Protein AF-A0A5P1R8A6-F1 (afdb_monomer)

Structure (mmCIF, N/CA/C/O backbone):
data_AF-A0A5P1R8A6-F1
#
_entry.id   AF-A0A5P1R8A6-F1
#
loop_
_atom_site.group_PDB
_atom_site.id
_atom_site.type_symbol
_atom_site.label_atom_id
_atom_site.label_alt_id
_atom_site.label_comp_id
_atom_site.label_asym_id
_atom_site.label_entity_id
_atom_site.label_seq_id
_atom_site.pdbx_PDB_ins_code
_atom_site.Cartn_x
_atom_site.Cartn_y
_atom_site.Cartn_z
_atom_site.occupancy
_atom_site.B_iso_or_equiv
_atom_site.auth_seq_id
_atom_site.auth_comp_id
_atom_site.auth_asym_id
_atom_site.auth_atom_id
_atom_site.pdbx_PDB_model_num
ATOM 1 N N . MET A 1 1 ? 18.701 20.683 -2.111 1.00 26.81 1 MET A N 1
ATOM 2 C CA . MET A 1 1 ? 17.535 21.238 -1.385 1.00 26.81 1 MET A CA 1
ATOM 3 C C . MET A 1 1 ? 17.031 20.148 -0.452 1.00 26.81 1 MET A C 1
ATOM 5 O O . MET A 1 1 ? 17.001 19.005 -0.899 1.00 26.81 1 MET A O 1
ATOM 9 N N . PRO A 1 2 ? 16.818 20.434 0.841 1.00 26.95 2 PRO A N 1
ATOM 10 C CA . PRO A 1 2 ? 16.794 19.401 1.871 1.00 26.95 2 PRO A CA 1
ATOM 11 C C . PRO A 1 2 ? 15.483 18.609 1.835 1.00 26.95 2 PRO A C 1
ATOM 13 O O . PRO A 1 2 ? 14.405 19.187 1.728 1.00 26.95 2 PRO A O 1
ATOM 16 N N . ARG A 1 3 ? 15.612 17.278 1.893 1.00 23.00 3 ARG A N 1
ATOM 17 C CA . ARG A 1 3 ? 14.517 16.312 2.019 1.00 23.00 3 ARG A CA 1
ATOM 18 C C . ARG A 1 3 ? 14.036 16.314 3.469 1.00 23.00 3 ARG A C 1
ATOM 20 O O . ARG A 1 3 ? 14.831 16.077 4.374 1.00 23.00 3 ARG A O 1
ATOM 27 N N . LEU A 1 4 ? 12.758 16.618 3.649 1.00 23.70 4 LEU A N 1
ATOM 28 C CA . LEU A 1 4 ? 12.043 16.576 4.916 1.00 23.70 4 LEU A CA 1
ATOM 29 C C . LEU A 1 4 ? 11.469 15.156 5.090 1.00 23.70 4 LEU A C 1
ATOM 31 O O . LEU A 1 4 ? 10.735 14.690 4.227 1.00 23.70 4 LEU A O 1
ATOM 35 N N . SER A 1 5 ? 11.886 14.496 6.170 1.00 24.33 5 SER A N 1
ATOM 36 C CA . SER A 1 5 ? 11.163 13.494 6.970 1.00 24.33 5 SER A CA 1
ATOM 37 C C . SER A 1 5 ? 10.390 12.371 6.253 1.00 24.33 5 SER A C 1
ATOM 39 O O . SER A 1 5 ? 9.208 12.503 5.963 1.00 24.33 5 SER A O 1
ATOM 41 N N . TYR A 1 6 ? 11.045 11.216 6.087 1.00 23.81 6 TYR A N 1
ATOM 42 C CA . TYR A 1 6 ? 10.375 9.911 6.014 1.00 23.81 6 TYR A CA 1
ATOM 43 C C . TYR A 1 6 ? 10.092 9.446 7.448 1.00 23.81 6 TYR A C 1
ATOM 45 O O . TYR A 1 6 ? 11.032 9.172 8.194 1.00 23.81 6 TYR A O 1
ATOM 53 N N . ILE A 1 7 ? 8.818 9.383 7.830 1.00 23.58 7 ILE A N 1
ATOM 54 C CA . ILE A 1 7 ? 8.342 8.749 9.061 1.00 23.58 7 ILE A CA 1
ATOM 55 C C . ILE A 1 7 ? 7.496 7.545 8.627 1.00 23.58 7 ILE A C 1
ATOM 57 O O . ILE A 1 7 ? 6.475 7.709 7.972 1.00 23.58 7 ILE A O 1
ATOM 61 N N . ILE A 1 8 ? 8.023 6.363 8.962 1.00 26.31 8 ILE A N 1
ATOM 62 C CA . ILE A 1 8 ? 7.347 5.075 9.179 1.00 26.31 8 ILE A CA 1
ATOM 63 C C . ILE A 1 8 ? 6.588 4.506 7.966 1.00 26.31 8 ILE A C 1
ATOM 65 O O . ILE A 1 8 ? 5.370 4.540 7.867 1.00 26.31 8 ILE A O 1
ATOM 69 N N . ALA A 1 9 ? 7.358 3.890 7.069 1.00 24.97 9 ALA A N 1
ATOM 70 C CA . ALA A 1 9 ? 6.908 2.773 6.244 1.00 24.97 9 ALA A CA 1
ATOM 71 C C . ALA A 1 9 ? 7.635 1.518 6.748 1.00 24.97 9 ALA A C 1
ATOM 73 O O . ALA A 1 9 ? 8.681 1.145 6.219 1.00 24.97 9 ALA A O 1
ATOM 74 N N . THR A 1 10 ? 7.115 0.917 7.818 1.00 25.89 10 THR A N 1
ATOM 75 C CA . THR A 1 10 ? 7.561 -0.397 8.296 1.00 25.89 10 THR A CA 1
ATOM 76 C C . THR A 1 10 ? 6.371 -1.148 8.892 1.00 25.89 10 THR A C 1
ATOM 78 O O . THR A 1 10 ? 6.280 -1.308 10.102 1.00 25.89 10 THR A O 1
ATOM 81 N N . LEU A 1 11 ? 5.457 -1.619 8.041 1.00 25.33 11 LEU A N 1
ATOM 82 C CA . LEU A 1 11 ? 4.606 -2.759 8.382 1.00 25.33 11 LEU A CA 1
ATOM 83 C C . LEU A 1 11 ? 5.103 -3.981 7.608 1.00 25.33 11 LEU A C 1
ATOM 85 O O . LEU A 1 11 ? 5.489 -3.908 6.442 1.00 25.33 11 LEU A O 1
ATOM 89 N N . MET A 1 12 ? 5.219 -5.073 8.347 1.00 25.33 12 MET A N 1
ATOM 90 C CA . MET A 1 12 ? 6.115 -6.192 8.106 1.00 25.33 12 MET A CA 1
ATOM 91 C C . MET A 1 12 ? 5.756 -7.014 6.860 1.00 25.33 12 MET A C 1
ATOM 93 O O . MET A 1 12 ? 4.862 -7.851 6.884 1.00 25.33 12 MET A O 1
ATOM 97 N N . LEU A 1 13 ? 6.562 -6.875 5.805 1.00 24.30 13 LEU A N 1
ATOM 98 C CA . LEU A 1 13 ? 6.888 -7.983 4.907 1.00 24.30 13 LEU A CA 1
ATOM 99 C C . LEU A 1 13 ? 8.039 -8.776 5.541 1.00 24.30 13 LEU A C 1
ATOM 101 O O . LEU A 1 13 ? 9.189 -8.338 5.512 1.00 24.30 13 LEU A O 1
ATOM 105 N N . GLY A 1 14 ? 7.751 -9.949 6.109 1.00 21.70 14 GLY A N 1
ATOM 106 C CA . GLY A 1 14 ? 8.803 -10.881 6.511 1.00 21.70 14 GLY A CA 1
ATOM 107 C C . GLY A 1 14 ? 8.368 -11.974 7.481 1.00 21.70 14 GLY A C 1
ATOM 108 O O . GLY A 1 14 ? 8.210 -11.713 8.665 1.00 21.70 14 GLY A O 1
ATOM 109 N N . THR A 1 15 ? 8.360 -13.214 6.975 1.00 23.89 15 THR A N 1
ATOM 110 C CA . THR A 1 15 ? 8.171 -14.514 7.661 1.00 23.89 15 THR A CA 1
ATOM 111 C C . THR A 1 15 ? 6.687 -14.895 7.860 1.00 23.89 15 THR A C 1
ATOM 113 O O . THR A 1 15 ? 5.948 -14.167 8.491 1.00 23.89 15 THR A O 1
ATOM 116 N N . MET A 1 16 ? 6.128 -15.990 7.326 1.00 22.17 16 MET A N 1
ATOM 117 C CA . MET A 1 16 ? 6.702 -17.277 6.925 1.00 22.17 16 MET A CA 1
ATOM 118 C C . MET A 1 16 ? 5.884 -17.946 5.806 1.00 22.17 16 MET A C 1
ATOM 120 O O . MET A 1 16 ? 4.683 -18.156 5.936 1.00 22.17 16 MET A O 1
ATOM 124 N N . LEU A 1 17 ? 6.571 -18.406 4.759 1.00 21.64 17 LEU A N 1
ATOM 125 C CA . LEU A 1 17 ? 6.113 -19.512 3.919 1.00 21.64 17 LEU A CA 1
ATOM 126 C C . LEU A 1 17 ? 7.257 -20.532 3.827 1.00 21.64 17 LEU A C 1
ATOM 128 O O . LEU A 1 17 ? 8.396 -20.178 3.528 1.00 21.64 17 LEU A O 1
ATOM 132 N N . THR A 1 18 ? 6.899 -21.796 4.069 1.00 23.38 18 THR A N 1
ATOM 133 C CA . THR A 1 18 ? 7.661 -23.064 4.002 1.00 23.38 18 THR A CA 1
ATOM 134 C C . THR A 1 18 ? 8.283 -23.610 5.299 1.00 23.38 18 THR A C 1
ATOM 136 O O . THR A 1 18 ? 9.406 -23.313 5.689 1.00 23.38 18 THR A O 1
ATOM 139 N N . GLY A 1 19 ? 7.529 -24.531 5.909 1.00 21.47 19 GLY A N 1
ATOM 140 C CA . GLY A 1 19 ? 7.950 -25.446 6.968 1.00 21.47 19 GLY A CA 1
ATOM 141 C C . GLY A 1 19 ? 6.795 -26.378 7.346 1.00 21.47 19 GLY A C 1
ATOM 142 O O . GLY A 1 19 ? 6.034 -26.085 8.254 1.00 21.47 19 GLY A O 1
ATOM 143 N N . CYS A 1 20 ? 6.621 -27.462 6.588 1.00 21.11 20 CYS A N 1
ATOM 144 C CA . CYS A 1 20 ? 5.653 -28.542 6.817 1.00 21.11 20 CYS A CA 1
ATOM 145 C C . CYS A 1 20 ? 5.541 -28.999 8.288 1.00 21.11 20 CYS A C 1
ATOM 147 O O . CYS A 1 20 ? 6.559 -29.332 8.890 1.00 21.11 20 CYS A O 1
ATOM 149 N N . GLY A 1 21 ? 4.306 -29.214 8.767 1.00 21.14 21 GLY A N 1
ATOM 150 C CA . GLY A 1 21 ? 4.010 -30.287 9.727 1.00 21.14 21 GLY A CA 1
ATOM 151 C C . GLY A 1 21 ? 3.088 -29.954 10.906 1.00 21.14 21 GLY A C 1
ATOM 152 O O . GLY A 1 21 ? 3.578 -29.665 11.986 1.00 21.14 21 GLY A O 1
ATOM 153 N N . GLY A 1 22 ? 1.780 -30.187 10.738 1.00 21.67 22 GLY A N 1
ATOM 154 C CA . GLY A 1 22 ? 0.982 -30.883 11.760 1.00 21.67 22 GLY A CA 1
ATOM 155 C C . GLY A 1 22 ? 0.010 -30.078 12.634 1.00 21.67 22 GLY A C 1
ATOM 156 O O . GLY A 1 22 ? 0.365 -29.680 13.731 1.00 21.67 22 GLY A O 1
ATOM 157 N N . GLY A 1 23 ? -1.264 -30.066 12.218 1.00 21.92 23 GLY A N 1
ATOM 158 C CA . GLY A 1 23 ? -2.391 -30.446 13.083 1.00 21.92 23 GLY A CA 1
ATOM 159 C C . GLY A 1 23 ? -3.154 -29.342 13.824 1.00 21.92 23 GLY A C 1
ATOM 160 O O . GLY A 1 23 ? -2.622 -28.732 14.739 1.00 21.92 23 GLY A O 1
ATOM 161 N N . GLY A 1 24 ? -4.458 -29.226 13.528 1.00 22.17 24 GLY A N 1
ATOM 162 C CA . GLY A 1 24 ? -5.447 -28.754 14.510 1.00 22.17 24 GLY A CA 1
ATOM 163 C C . GLY A 1 24 ? -6.450 -27.701 14.037 1.00 22.17 24 GLY A C 1
ATOM 164 O O . GLY A 1 24 ? -6.360 -26.562 14.455 1.00 22.17 24 GLY A O 1
ATOM 165 N N . ALA A 1 25 ? -7.391 -28.116 13.184 1.00 24.81 25 ALA A N 1
ATOM 166 C CA . ALA A 1 25 ? -8.805 -27.712 13.128 1.00 24.81 25 ALA A CA 1
ATOM 167 C C . ALA A 1 25 ? -9.233 -26.322 13.662 1.00 24.81 25 ALA A C 1
ATOM 169 O O . ALA A 1 25 ? -9.403 -26.145 14.863 1.00 24.81 25 ALA A O 1
ATOM 170 N N . ASN A 1 26 ? -9.550 -25.397 12.749 1.00 24.84 26 ASN A N 1
ATOM 171 C CA . ASN A 1 26 ? -10.910 -24.899 12.457 1.00 24.84 26 ASN A CA 1
ATOM 172 C C . ASN A 1 26 ? -10.810 -23.526 11.784 1.00 24.84 26 ASN A C 1
ATOM 174 O O . ASN A 1 26 ? -10.824 -22.487 12.431 1.00 24.84 26 ASN A O 1
ATOM 178 N N . ASP A 1 27 ? -10.718 -23.562 10.459 1.00 21.58 27 ASP A N 1
ATOM 179 C CA . ASP A 1 27 ? -10.881 -22.413 9.579 1.00 21.58 27 ASP A CA 1
ATOM 180 C C . ASP A 1 27 ? -12.067 -22.729 8.662 1.00 21.58 27 ASP A C 1
ATOM 182 O O . ASP A 1 27 ? -12.105 -23.795 8.039 1.00 21.58 27 ASP A O 1
ATOM 186 N N . THR A 1 28 ? -13.086 -21.873 8.653 1.00 25.67 28 THR A N 1
ATOM 187 C CA . THR A 1 28 ? -14.014 -21.718 7.521 1.00 25.67 28 THR A CA 1
ATOM 188 C C . THR A 1 28 ? -14.823 -20.438 7.702 1.00 25.67 28 THR A C 1
ATOM 190 O O . THR A 1 28 ? -15.965 -20.425 8.161 1.00 25.67 28 THR A O 1
ATOM 193 N N . LEU A 1 29 ? -14.205 -19.335 7.290 1.00 22.59 29 LEU A N 1
ATOM 194 C CA . LEU A 1 29 ? -14.902 -18.139 6.843 1.00 22.59 29 LEU A CA 1
ATOM 195 C C . LEU A 1 29 ? -15.407 -18.378 5.399 1.00 22.59 29 LEU A C 1
ATOM 197 O O . LEU A 1 29 ? -14.652 -18.832 4.544 1.00 22.59 29 LEU A O 1
ATOM 201 N N . LEU A 1 30 ? -16.663 -17.994 5.133 1.00 23.42 30 LEU A N 1
ATOM 202 C CA . LEU A 1 30 ? -17.325 -17.810 3.822 1.00 23.42 30 LEU A CA 1
ATOM 203 C C . LEU A 1 30 ? -17.916 -19.042 3.096 1.00 23.42 30 LEU A C 1
ATOM 205 O O . LEU A 1 30 ? -17.239 -19.785 2.395 1.00 23.42 30 LEU A O 1
ATOM 209 N N . THR A 1 31 ? -19.252 -19.126 3.079 1.00 24.44 31 THR A N 1
ATOM 210 C CA . THR A 1 31 ? -20.029 -19.316 1.831 1.00 24.44 31 THR A CA 1
ATOM 211 C C . THR A 1 31 ? -21.486 -18.840 1.999 1.00 24.44 31 THR A C 1
ATOM 213 O O . THR A 1 31 ? -22.115 -19.157 3.007 1.00 24.44 31 THR A O 1
ATOM 216 N N . PRO A 1 32 ? -22.059 -18.094 1.030 1.00 27.12 32 PRO A N 1
ATOM 217 C CA . PRO A 1 32 ? -23.459 -17.679 1.043 1.00 27.12 32 PRO A CA 1
ATOM 218 C C . PRO A 1 32 ? -24.360 -18.620 0.217 1.00 27.12 32 PRO A C 1
ATOM 220 O O . PRO A 1 32 ? -24.078 -18.893 -0.945 1.00 27.12 32 PRO A O 1
ATOM 223 N N . GLY A 1 33 ? -25.503 -19.009 0.797 1.00 23.59 33 GLY A N 1
ATOM 224 C CA . GLY A 1 33 ? -26.751 -19.356 0.097 1.00 23.59 33 GLY A CA 1
ATOM 225 C C . GLY A 1 33 ? -26.877 -20.741 -0.563 1.00 23.59 33 GLY A C 1
ATOM 226 O O . GLY A 1 33 ? -26.095 -21.124 -1.425 1.00 23.59 33 GLY A O 1
ATOM 227 N N . GLY A 1 34 ? -27.978 -21.443 -0.262 1.00 22.78 34 GLY A N 1
ATOM 228 C CA . GLY A 1 34 ? -28.468 -22.555 -1.087 1.00 22.78 34 GLY A CA 1
ATOM 229 C C . GLY A 1 34 ? -29.408 -23.501 -0.345 1.00 22.78 34 GLY A C 1
ATOM 230 O O . GLY A 1 34 ? -28.979 -24.222 0.542 1.00 22.78 34 GLY A O 1
ATOM 231 N N . GLY A 1 35 ? -30.694 -23.482 -0.701 1.00 24.16 35 GLY A N 1
ATOM 232 C CA . GLY A 1 35 ? -31.768 -24.180 0.005 1.00 24.16 35 GLY A CA 1
ATOM 233 C C . GLY A 1 35 ? -31.759 -25.710 -0.086 1.00 24.16 35 GLY A C 1
ATOM 234 O O . GLY A 1 35 ? -31.224 -26.311 -1.014 1.00 24.16 35 GLY A O 1
ATOM 235 N N . GLY A 1 36 ? -32.463 -26.323 0.864 1.00 24.41 36 GLY A N 1
ATOM 236 C CA . GLY A 1 36 ? -32.777 -27.745 0.891 1.00 24.41 36 GLY A CA 1
ATOM 237 C C . GLY A 1 36 ? -33.975 -27.997 1.799 1.00 24.41 36 GLY A C 1
ATOM 238 O O . GLY A 1 36 ? -33.845 -28.024 3.016 1.00 24.41 36 GLY A O 1
ATOM 239 N N . ILE A 1 37 ? -35.152 -28.142 1.192 1.00 32.12 37 ILE A N 1
ATOM 240 C CA . ILE A 1 37 ? -36.388 -28.575 1.850 1.00 32.12 37 ILE A CA 1
ATOM 241 C C . ILE A 1 37 ? -36.211 -30.046 2.248 1.00 32.12 37 ILE A C 1
ATOM 243 O O . ILE A 1 37 ? -35.977 -30.889 1.384 1.00 32.12 37 ILE A O 1
ATOM 247 N N . GLY A 1 38 ? -36.353 -30.349 3.539 1.00 25.97 38 GLY A N 1
ATOM 248 C CA . GLY A 1 38 ? -36.359 -31.703 4.088 1.00 25.97 38 GLY A CA 1
ATOM 249 C C . GLY A 1 38 ? -37.407 -31.814 5.190 1.00 25.97 38 GLY A C 1
ATOM 250 O O . GLY A 1 38 ? -37.210 -31.347 6.302 1.00 25.97 38 GLY A O 1
ATOM 251 N N . THR A 1 39 ? -38.553 -32.381 4.833 1.00 31.23 39 THR A N 1
ATOM 252 C CA . THR A 1 39 ? -39.715 -32.661 5.682 1.00 31.23 39 THR A CA 1
ATOM 253 C C . THR A 1 39 ? -39.521 -33.911 6.546 1.00 31.23 39 THR A C 1
ATOM 255 O O . THR A 1 39 ? -39.117 -34.943 6.011 1.00 31.23 39 THR A O 1
ATOM 258 N N . GLY A 1 40 ? -39.971 -33.855 7.806 1.00 23.97 40 GLY A N 1
ATOM 259 C CA . GLY A 1 40 ? -40.280 -35.015 8.663 1.00 23.97 40 GLY A CA 1
ATOM 260 C C . GLY A 1 40 ? -39.292 -35.196 9.824 1.00 23.97 40 GLY A C 1
ATOM 261 O O . GLY A 1 40 ? -38.095 -35.248 9.596 1.00 23.97 40 GLY A O 1
ATOM 262 N N . GLY A 1 41 ? -39.703 -35.315 11.083 1.00 24.72 41 GLY A N 1
ATOM 263 C CA . GLY A 1 41 ? -41.037 -35.496 11.638 1.00 24.72 41 GLY A CA 1
ATOM 264 C C . GLY A 1 41 ? -41.015 -35.378 13.165 1.00 24.72 41 GLY A C 1
ATOM 265 O O . GLY A 1 41 ? -39.962 -35.220 13.778 1.00 24.72 41 GLY A O 1
ATOM 266 N N . ASP A 1 42 ? -42.223 -35.418 13.709 1.00 30.94 42 ASP A N 1
ATOM 267 C CA . ASP A 1 42 ? -42.639 -35.037 15.055 1.00 30.94 42 ASP A CA 1
ATOM 268 C C . ASP A 1 42 ? -41.987 -35.818 16.205 1.00 30.94 42 ASP A C 1
ATOM 270 O O . ASP A 1 42 ? -41.650 -36.998 16.082 1.00 30.94 42 ASP A O 1
ATOM 274 N N . GLY A 1 43 ? -41.914 -35.164 17.366 1.00 25.11 43 GLY A N 1
ATOM 275 C CA . GLY A 1 43 ? -41.533 -35.781 18.632 1.00 25.11 43 GLY A CA 1
ATOM 276 C C . GLY A 1 43 ? -41.631 -34.814 19.807 1.00 25.11 43 GLY A C 1
ATOM 277 O O . GLY A 1 43 ? -40.613 -34.303 20.248 1.00 25.11 43 GLY A O 1
ATOM 278 N N . ASP A 1 44 ? -42.872 -34.564 20.233 1.00 30.27 44 ASP A N 1
ATOM 279 C CA . ASP A 1 44 ? -43.347 -34.129 21.557 1.00 30.27 44 ASP A CA 1
ATOM 280 C C . ASP A 1 44 ? -42.325 -33.713 22.627 1.00 30.27 44 ASP A C 1
ATOM 282 O O . ASP A 1 44 ? -41.443 -34.475 23.019 1.00 30.27 44 ASP A O 1
ATOM 286 N N . GLY A 1 45 ? -42.624 -32.582 23.266 1.00 28.42 45 GLY A N 1
ATOM 287 C CA . GLY A 1 45 ? -42.149 -32.300 24.616 1.00 28.42 45 GLY A CA 1
ATOM 288 C C . GLY A 1 45 ? -41.958 -30.820 24.847 1.00 28.42 45 GLY A C 1
ATOM 289 O O . GLY A 1 45 ? -40.837 -30.332 24.796 1.00 28.42 45 GLY A O 1
ATOM 290 N N . GLY A 1 46 ? -43.060 -30.110 25.091 1.00 31.97 46 GLY A N 1
ATOM 291 C CA . GLY A 1 46 ? -42.985 -28.776 25.661 1.00 31.97 46 GLY A CA 1
ATOM 292 C C . GLY A 1 46 ? -42.245 -28.846 26.989 1.00 31.97 46 GLY A C 1
ATOM 293 O O . GLY A 1 46 ? -42.779 -29.372 27.961 1.00 31.97 46 GLY A O 1
ATOM 294 N N . ASP A 1 47 ? -41.037 -28.305 27.004 1.00 30.27 47 ASP A N 1
ATOM 295 C CA . ASP A 1 47 ? -40.485 -27.704 28.197 1.00 30.27 47 ASP A CA 1
ATOM 296 C C . ASP A 1 47 ? -40.631 -26.203 27.976 1.00 30.27 47 ASP A C 1
ATOM 298 O O . ASP A 1 47 ? -39.944 -25.597 27.151 1.00 30.27 47 ASP A O 1
ATOM 302 N N . ALA A 1 48 ? -41.633 -25.618 28.628 1.00 32.81 48 ALA A N 1
ATOM 303 C CA . ALA A 1 48 ? -41.658 -24.185 28.834 1.00 32.81 48 ALA A CA 1
ATOM 304 C C . ALA A 1 48 ? -40.534 -23.899 29.832 1.00 32.81 48 ALA A C 1
ATOM 306 O O . ALA A 1 48 ? -40.785 -23.767 31.027 1.00 32.81 48 ALA A O 1
ATOM 307 N N . GLY A 1 49 ? -39.296 -23.910 29.331 1.00 30.91 49 GLY A N 1
ATOM 308 C CA . GLY A 1 49 ? -38.147 -23.430 30.068 1.00 30.91 49 GLY A CA 1
ATOM 309 C C . GLY A 1 49 ? -38.469 -22.007 30.478 1.00 30.91 49 GLY A C 1
ATOM 310 O O . GLY A 1 49 ? -38.741 -21.161 29.626 1.00 30.91 49 GLY A O 1
ATOM 311 N N . GLU A 1 50 ? -38.552 -21.791 31.784 1.00 34.62 50 GLU A N 1
ATOM 312 C CA . GLU A 1 50 ? -38.639 -20.471 32.381 1.00 34.62 50 GLU A CA 1
ATOM 313 C C . GLU A 1 50 ? -37.389 -19.706 31.931 1.00 34.62 50 GLU A C 1
ATOM 315 O O . GLU A 1 50 ? -36.298 -19.894 32.469 1.00 34.62 50 GLU A O 1
ATOM 320 N N . ASP A 1 51 ? -37.542 -18.931 30.857 1.00 38.16 51 ASP A N 1
ATOM 321 C CA . ASP A 1 51 ? -36.516 -18.049 30.323 1.00 38.16 51 ASP A CA 1
ATOM 322 C C . ASP A 1 51 ? -36.224 -17.031 31.427 1.00 38.16 51 ASP A C 1
ATOM 324 O O . ASP A 1 51 ? -37.073 -16.219 31.793 1.00 38.16 51 ASP A O 1
ATOM 328 N N . SER A 1 52 ? -35.069 -17.159 32.073 1.00 42.81 52 SER A N 1
ATOM 329 C CA . SER A 1 52 ? -34.732 -16.374 33.267 1.00 42.81 52 SER A CA 1
ATOM 330 C C . SER A 1 52 ? -34.343 -14.925 32.929 1.00 42.81 52 SER A C 1
ATOM 332 O O . SER A 1 52 ? -33.765 -14.230 33.767 1.00 42.81 52 SER A O 1
ATOM 334 N N . GLY A 1 53 ? -34.621 -14.473 31.696 1.00 44.06 53 GLY A N 1
ATOM 335 C CA . GLY A 1 53 ? -34.264 -13.170 31.122 1.00 44.06 53 GLY A CA 1
ATOM 336 C C . GLY A 1 53 ? -32.756 -12.926 30.981 1.00 44.06 53 GLY A C 1
ATOM 337 O O . GLY A 1 53 ? -32.322 -11.961 30.346 1.00 44.06 53 GLY A O 1
ATOM 338 N N . ILE A 1 54 ? -31.927 -13.798 31.563 1.00 42.53 54 ILE A N 1
ATOM 339 C CA . ILE A 1 54 ? -30.470 -13.737 31.525 1.00 42.53 54 ILE A CA 1
ATOM 340 C C . ILE A 1 54 ? -29.970 -14.719 30.481 1.00 42.53 54 ILE A C 1
ATOM 342 O O . ILE A 1 54 ? -30.035 -15.933 30.658 1.00 42.53 54 ILE A O 1
ATOM 346 N N . VAL A 1 55 ? -29.410 -14.154 29.417 1.00 43.78 55 VAL A N 1
ATOM 347 C CA . VAL A 1 55 ? -28.642 -14.883 28.413 1.00 43.78 55 VAL A CA 1
ATOM 348 C C . VAL A 1 55 ? -27.354 -15.346 29.100 1.00 43.78 55 VAL A C 1
ATOM 350 O O . VAL A 1 55 ? -26.486 -14.533 29.434 1.00 43.78 55 VAL A O 1
ATOM 353 N N . THR A 1 56 ? -27.257 -16.638 29.416 1.00 38.78 56 THR A N 1
ATOM 354 C CA . THR A 1 56 ? -26.060 -17.204 30.049 1.00 38.78 56 THR A CA 1
ATOM 355 C C . THR A 1 56 ? -24.953 -17.366 29.014 1.00 38.78 56 THR A C 1
ATOM 357 O O . THR A 1 56 ? -25.182 -17.384 27.805 1.00 38.78 56 THR A O 1
ATOM 360 N N . SER A 1 57 ? -23.715 -17.499 29.483 1.00 38.16 57 SER A N 1
ATOM 361 C CA . SER A 1 57 ? -22.527 -17.667 28.646 1.00 38.16 57 SER A CA 1
ATOM 362 C C . SER A 1 57 ? -22.489 -18.989 27.862 1.00 38.16 57 SER A C 1
ATOM 364 O O . SER A 1 57 ? -21.393 -19.426 27.550 1.00 38.16 57 SER A O 1
ATOM 366 N N . GLU A 1 58 ? -23.611 -19.669 27.607 1.00 36.25 58 GLU A N 1
ATOM 367 C CA . GLU A 1 58 ? -23.722 -20.767 26.633 1.00 36.25 58 GLU A CA 1
ATOM 368 C C . GLU A 1 58 ? -24.327 -20.289 25.291 1.00 36.25 58 GLU A C 1
ATOM 370 O O . GLU A 1 58 ? -24.093 -20.924 24.264 1.00 36.25 58 GLU A O 1
ATOM 375 N N . ASP A 1 59 ? -24.940 -19.096 25.236 1.00 38.28 59 ASP A N 1
ATOM 376 C CA . ASP A 1 59 ? -25.369 -18.399 24.002 1.00 38.28 59 ASP A CA 1
ATOM 377 C C . ASP A 1 59 ? -24.202 -17.650 23.301 1.00 38.28 59 ASP A C 1
ATOM 379 O O . ASP A 1 59 ? -24.345 -16.556 22.746 1.00 38.28 59 ASP A O 1
ATOM 383 N N . ILE A 1 60 ? -23.014 -18.264 23.352 1.00 36.66 60 ILE A N 1
ATOM 384 C CA . ILE A 1 60 ? -21.649 -17.697 23.260 1.00 36.66 60 ILE A CA 1
ATOM 385 C C . ILE A 1 60 ? -21.341 -16.844 22.016 1.00 36.66 60 ILE A C 1
ATOM 387 O O . ILE A 1 60 ? -20.398 -16.052 22.051 1.00 36.66 60 ILE A O 1
ATOM 391 N N . ASP A 1 61 ? -22.110 -16.916 20.935 1.00 36.81 61 ASP A N 1
ATOM 392 C CA . ASP A 1 61 ? -21.652 -16.363 19.652 1.00 36.81 61 ASP A CA 1
ATOM 393 C C . ASP A 1 61 ? -22.137 -14.945 19.310 1.00 36.81 61 ASP A C 1
ATOM 395 O O . ASP A 1 61 ? -21.544 -14.309 18.439 1.00 36.81 61 ASP A O 1
ATOM 399 N N . GLN A 1 62 ? -23.176 -14.394 19.952 1.00 41.69 62 GLN A N 1
ATOM 400 C CA . GLN A 1 62 ? -23.744 -13.113 19.472 1.00 41.69 62 GLN A CA 1
ATOM 401 C C . GLN A 1 62 ? -23.237 -11.855 20.185 1.00 41.69 62 GLN A C 1
ATOM 403 O O . GLN A 1 62 ? -23.235 -10.776 19.585 1.00 41.69 62 GLN A O 1
ATOM 408 N N . PHE A 1 63 ? -22.795 -11.960 21.441 1.00 43.00 63 PHE A N 1
ATOM 409 C CA . PHE A 1 63 ? -22.548 -10.774 22.274 1.00 43.00 63 PHE A CA 1
ATOM 410 C C . PHE A 1 63 ? -21.125 -10.629 22.809 1.00 43.00 63 PHE A C 1
ATOM 412 O O . PHE A 1 63 ? -20.775 -9.556 23.302 1.00 43.00 63 PHE A O 1
ATOM 419 N N . THR A 1 64 ? -20.289 -11.657 22.684 1.00 49.12 64 THR A N 1
ATOM 420 C CA . THR A 1 64 ? -18.874 -11.618 23.069 1.00 49.12 64 THR A CA 1
ATOM 421 C C . THR A 1 64 ? -18.099 -10.800 22.033 1.00 49.12 64 THR A C 1
ATOM 423 O O . THR A 1 64 ? -17.516 -11.334 21.092 1.00 49.12 64 THR A O 1
ATOM 426 N N . ARG A 1 65 ? -18.156 -9.466 22.138 1.00 56.62 65 ARG A N 1
ATOM 427 C CA . ARG A 1 65 ? -17.386 -8.576 21.261 1.00 56.62 65 ARG A CA 1
ATOM 428 C C . ARG A 1 65 ? -16.004 -8.358 21.852 1.00 56.62 65 ARG A C 1
ATOM 430 O O . ARG A 1 65 ? -15.860 -7.802 22.933 1.00 56.62 65 ARG A O 1
ATOM 437 N N . THR A 1 66 ? -14.992 -8.776 21.105 1.00 64.62 66 THR A N 1
ATOM 438 C CA . THR A 1 66 ? -13.581 -8.791 21.510 1.00 64.62 66 THR A CA 1
ATOM 439 C C . THR A 1 66 ? -12.995 -7.414 21.840 1.00 64.62 66 THR A C 1
ATOM 441 O O . THR A 1 66 ? -11.944 -7.342 22.460 1.00 64.62 66 THR A O 1
ATOM 444 N N . ASN A 1 67 ? -13.667 -6.321 21.478 1.00 73.69 67 ASN A N 1
ATOM 445 C CA . ASN A 1 67 ? -13.223 -4.945 21.699 1.00 73.69 67 ASN A CA 1
ATOM 446 C C . ASN A 1 67 ? -14.172 -4.106 22.575 1.00 73.69 67 ASN A C 1
ATOM 448 O O . ASN A 1 67 ? -14.076 -2.878 22.565 1.00 73.69 67 ASN A O 1
ATOM 452 N N . GLU A 1 68 ? -15.111 -4.737 23.287 1.00 79.81 68 GLU A N 1
ATOM 453 C CA . GLU A 1 68 ? -16.008 -4.074 24.241 1.00 79.81 68 GLU A CA 1
ATOM 454 C C . GLU A 1 68 ? -15.663 -4.479 25.674 1.00 79.81 68 GLU A C 1
ATOM 456 O O . GLU A 1 68 ? -15.534 -5.661 25.998 1.00 79.81 68 GLU A O 1
ATOM 461 N N . PHE A 1 69 ? -15.554 -3.479 26.541 1.00 76.81 69 PHE A N 1
ATOM 462 C CA . PHE A 1 69 ? -15.152 -3.618 27.929 1.00 76.81 69 PHE A CA 1
ATOM 463 C C . PHE A 1 69 ? -16.118 -2.866 28.828 1.00 76.81 69 PHE A C 1
ATOM 465 O O . PHE A 1 69 ? -16.642 -1.805 28.481 1.00 76.81 69 PHE A O 1
ATOM 472 N N . ILE A 1 70 ? -16.328 -3.406 30.014 1.00 80.19 70 ILE A N 1
ATOM 473 C CA . ILE A 1 70 ? -17.142 -2.797 31.051 1.00 80.19 70 ILE A CA 1
ATOM 474 C C . ILE A 1 70 ? -16.502 -3.074 32.400 1.00 80.19 70 ILE A C 1
ATOM 476 O O . ILE A 1 70 ? -15.785 -4.055 32.579 1.00 80.19 70 ILE A O 1
ATOM 480 N N . GLY A 1 71 ? -16.730 -2.187 33.350 1.00 77.69 71 GLY A N 1
ATOM 481 C CA . GLY A 1 71 ? -16.288 -2.423 34.703 1.00 77.69 71 GLY A CA 1
ATOM 482 C C . GLY A 1 71 ? -16.577 -1.241 35.595 1.00 77.69 71 GLY A C 1
ATOM 483 O O . GLY A 1 71 ? -17.659 -0.650 35.543 1.00 77.69 71 GLY A O 1
ATOM 484 N N . PHE A 1 72 ? -15.624 -0.915 36.451 1.00 78.25 72 PHE A N 1
ATOM 485 C CA . PHE A 1 72 ? -15.857 -0.060 37.598 1.00 78.25 72 PHE A CA 1
ATOM 486 C C . PHE A 1 72 ? -14.737 0.941 37.812 1.00 78.25 72 PHE A C 1
ATOM 488 O O . PHE A 1 72 ? -13.567 0.659 37.562 1.00 78.25 72 PHE A O 1
ATOM 495 N N . PHE A 1 73 ? -15.112 2.106 38.324 1.00 77.62 73 PHE A N 1
ATOM 496 C CA . PHE A 1 73 ? -14.176 3.076 38.856 1.00 77.62 73 PHE A CA 1
ATOM 497 C C . PHE A 1 73 ? -14.535 3.455 40.283 1.00 77.62 73 PHE A C 1
ATOM 499 O O . PHE A 1 73 ? -15.708 3.586 40.640 1.00 77.62 73 PHE A O 1
ATOM 506 N N . ILE A 1 74 ? -13.489 3.709 41.061 1.00 75.25 74 ILE A N 1
ATOM 507 C CA . ILE A 1 74 ? -13.572 4.285 42.393 1.00 75.25 74 ILE A CA 1
ATOM 508 C C . ILE A 1 74 ? -12.475 5.322 42.604 1.00 75.25 74 ILE A C 1
ATOM 510 O O . ILE A 1 74 ? -11.287 5.064 42.392 1.00 75.25 74 ILE A O 1
ATOM 514 N N . GLU A 1 75 ? -12.878 6.497 43.065 1.00 71.88 75 GLU A N 1
ATOM 515 C CA . GLU A 1 75 ? -11.978 7.509 43.597 1.00 71.88 75 GLU A CA 1
ATOM 516 C C . GLU A 1 75 ? -11.319 6.989 44.877 1.00 71.88 75 GLU A C 1
ATOM 518 O O . GLU A 1 75 ? -11.955 6.323 45.686 1.00 71.88 75 GLU A O 1
ATOM 523 N N . SER A 1 76 ? -10.028 7.249 45.075 1.00 70.81 76 SER A N 1
ATOM 524 C CA . SER A 1 76 ? -9.313 6.712 46.232 1.00 70.81 76 SER A CA 1
ATOM 525 C C . SER A 1 76 ? -9.842 7.305 47.551 1.00 70.81 76 SER A C 1
ATOM 527 O O . SER A 1 76 ? -9.605 8.494 47.800 1.00 70.81 76 SER A O 1
ATOM 529 N N . PRO A 1 77 ? -10.416 6.491 48.466 1.00 67.00 77 PRO A N 1
ATOM 530 C CA . PRO A 1 77 ? -10.872 6.946 49.779 1.00 67.00 77 PRO A CA 1
ATOM 531 C C . PRO A 1 77 ? -9.744 7.558 50.611 1.00 67.00 77 PRO A C 1
ATOM 533 O O . PRO A 1 77 ? -9.984 8.396 51.463 1.00 67.00 77 PRO A O 1
ATOM 536 N N . GLN A 1 78 ? -8.480 7.214 50.337 1.00 66.31 78 GLN A N 1
ATOM 537 C CA . GLN A 1 78 ? -7.331 7.860 50.980 1.00 66.31 78 GLN A CA 1
ATOM 538 C C . GLN A 1 78 ? -7.293 9.388 50.766 1.00 66.31 78 GLN A C 1
ATOM 540 O O . GLN A 1 78 ? -6.814 10.122 51.627 1.00 66.31 78 GLN A O 1
ATOM 545 N N . TYR A 1 79 ? -7.761 9.869 49.611 1.00 64.81 79 TYR A N 1
ATOM 546 C CA . TYR A 1 79 ? -7.701 11.286 49.241 1.00 64.81 79 TYR A CA 1
ATOM 547 C C . TYR A 1 79 ? -9.033 12.002 49.443 1.00 64.81 79 TYR A C 1
ATOM 549 O O . TYR A 1 79 ? -9.027 13.201 49.713 1.00 64.81 79 TYR A O 1
ATOM 557 N N . ASN A 1 80 ? -10.144 11.270 49.345 1.00 66.25 80 ASN A N 1
ATOM 558 C CA . ASN A 1 80 ? -11.473 11.767 49.672 1.00 66.25 80 ASN A CA 1
ATOM 559 C C . ASN A 1 80 ? -12.252 10.729 50.510 1.00 66.25 80 ASN A C 1
ATOM 561 O O . ASN A 1 80 ? -13.097 10.015 49.977 1.00 66.25 80 ASN A O 1
ATOM 565 N N . PRO A 1 81 ? -11.942 10.584 51.812 1.00 63.88 81 PRO A N 1
ATOM 566 C CA . PRO A 1 81 ? -12.510 9.519 52.648 1.00 63.88 81 PRO A CA 1
ATOM 567 C C . PRO A 1 81 ? -13.999 9.701 52.942 1.00 63.88 81 PRO A C 1
ATOM 569 O O . PRO A 1 81 ? -14.689 8.718 53.200 1.00 63.88 81 PRO A O 1
ATOM 572 N N . ASP A 1 82 ? -14.481 10.943 52.899 1.00 62.31 82 ASP A N 1
ATOM 573 C CA . ASP A 1 82 ? -15.845 11.295 53.288 1.00 62.31 82 ASP A CA 1
ATOM 574 C C . ASP A 1 82 ? -16.815 11.355 52.089 1.00 62.31 82 ASP A C 1
ATOM 576 O O . ASP A 1 82 ? -18.027 11.347 52.304 1.00 62.31 82 ASP A O 1
ATOM 580 N N . ASP A 1 83 ? -16.308 11.424 50.848 1.00 64.44 83 ASP A N 1
ATOM 581 C CA . ASP A 1 83 ? -17.118 11.665 49.639 1.00 64.44 83 ASP A CA 1
ATOM 582 C C . ASP A 1 83 ? -16.469 11.106 48.352 1.00 64.44 83 ASP A C 1
ATOM 584 O O . ASP A 1 83 ? -16.399 11.777 47.323 1.00 64.44 83 ASP A O 1
ATOM 588 N N . TYR A 1 84 ? -15.913 9.890 48.403 1.00 67.75 84 TYR A N 1
ATOM 589 C CA . TYR A 1 84 ? -15.317 9.268 47.217 1.00 67.75 84 TYR A CA 1
ATOM 590 C C . TYR A 1 84 ? -16.391 8.890 46.182 1.00 67.75 84 TYR A C 1
ATOM 592 O O . TYR A 1 84 ? -17.425 8.291 46.486 1.00 67.75 84 TYR A O 1
ATOM 600 N N . SER A 1 85 ? -16.119 9.202 44.917 1.00 72.62 85 SER A N 1
ATOM 601 C CA . SER A 1 85 ? -17.016 8.880 43.806 1.00 72.62 85 SER A CA 1
ATOM 602 C C . SER A 1 85 ? -16.814 7.460 43.283 1.00 72.62 85 SER A C 1
ATOM 604 O O . SER A 1 85 ? -15.688 6.995 43.101 1.00 72.62 85 SER A O 1
ATOM 606 N N . VAL A 1 86 ? -17.918 6.783 42.972 1.00 76.25 86 VAL A N 1
ATOM 607 C CA . VAL A 1 86 ? -17.931 5.441 42.373 1.00 76.25 86 VAL A CA 1
ATOM 608 C C . VAL A 1 86 ? -18.736 5.418 41.086 1.00 76.25 86 VAL A C 1
ATOM 610 O O . VAL A 1 86 ? -19.691 6.186 40.925 1.00 76.25 86 VAL A O 1
ATOM 613 N N . GLY A 1 87 ? -18.354 4.537 40.162 1.00 77.94 87 GLY A N 1
ATOM 614 C CA . GLY A 1 87 ? -18.939 4.526 38.832 1.00 77.94 87 GLY A CA 1
ATOM 615 C C . GLY A 1 87 ? -18.849 3.244 38.041 1.00 77.94 87 GLY A C 1
ATOM 616 O O . GLY A 1 87 ? -18.006 2.393 38.298 1.00 77.94 87 GLY A O 1
ATOM 617 N N . THR A 1 88 ? -19.722 3.144 37.043 1.00 82.00 88 THR A N 1
ATOM 618 C CA . THR A 1 88 ? -19.626 2.158 35.963 1.00 82.00 88 THR A CA 1
ATOM 619 C C . THR A 1 88 ? -18.969 2.797 34.754 1.00 82.00 88 THR A C 1
ATOM 621 O O . THR A 1 88 ? -19.374 3.878 34.329 1.00 82.00 88 THR A O 1
ATOM 624 N N . ILE A 1 89 ? -18.001 2.094 34.179 1.00 80.25 89 ILE A N 1
ATOM 625 C CA . ILE A 1 89 ? -17.298 2.491 32.962 1.00 80.25 89 ILE A CA 1
ATOM 626 C C . ILE A 1 89 ? -17.575 1.462 31.868 1.00 80.25 89 ILE A C 1
ATOM 628 O O . ILE A 1 89 ? -17.520 0.262 32.115 1.00 80.25 89 ILE A O 1
ATOM 632 N N . TYR A 1 90 ? -17.875 1.936 30.665 1.00 84.25 90 TYR A N 1
ATOM 633 C CA . TYR A 1 90 ? -17.887 1.151 29.439 1.00 84.25 90 TYR A CA 1
ATOM 634 C C . TYR A 1 90 ? -16.886 1.754 28.461 1.00 84.25 90 TYR A C 1
ATOM 636 O O . TYR A 1 90 ? -16.775 2.974 28.32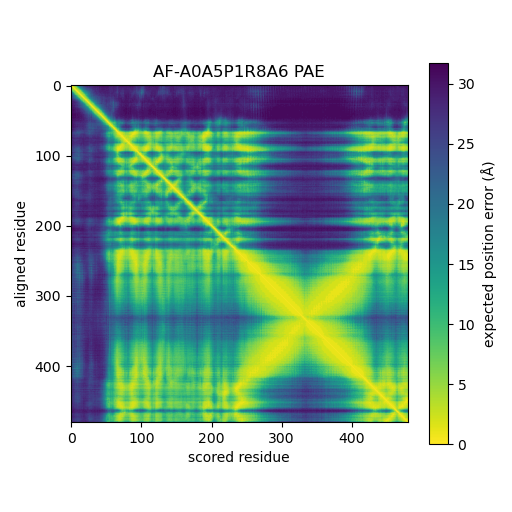9 1.00 84.25 90 TYR A O 1
ATOM 644 N N . LEU A 1 91 ? -16.166 0.893 27.762 1.00 80.06 91 LEU A N 1
ATOM 645 C CA . LEU A 1 91 ? -15.127 1.258 26.820 1.00 80.06 91 LEU A CA 1
ATOM 646 C C . LEU A 1 91 ? -15.242 0.365 25.591 1.00 80.06 91 LEU A C 1
ATOM 648 O O . LEU A 1 91 ? -15.358 -0.850 25.705 1.00 80.06 91 LEU A O 1
ATOM 652 N N . LYS A 1 92 ? -15.151 0.963 24.409 1.00 82.06 92 LYS A N 1
ATOM 653 C CA . LYS A 1 92 ? -14.981 0.245 23.154 1.00 82.06 92 LYS A CA 1
ATOM 654 C C . LYS A 1 92 ? -13.752 0.748 22.426 1.00 82.06 92 LYS A C 1
ATOM 656 O O . LYS A 1 92 ? -13.627 1.942 22.158 1.00 82.06 92 LYS A O 1
ATOM 661 N N . THR A 1 93 ? -12.870 -0.163 22.059 1.00 76.12 93 THR A N 1
ATOM 662 C CA . THR A 1 93 ? -11.665 0.144 21.286 1.00 76.12 93 THR A CA 1
ATOM 663 C C . THR A 1 93 ? -11.899 -0.135 19.801 1.00 76.12 93 THR A C 1
ATOM 665 O O . THR A 1 93 ? -12.762 -0.940 19.440 1.00 76.12 93 THR A O 1
ATOM 668 N N . LEU A 1 94 ? -11.158 0.526 18.902 1.00 74.25 94 LEU A N 1
ATOM 669 C CA . LEU A 1 94 ? -11.254 0.220 17.470 1.00 74.25 94 LEU A CA 1
ATOM 670 C C . LEU A 1 94 ? -10.831 -1.232 17.177 1.00 74.25 94 LEU A C 1
ATOM 672 O O . LEU A 1 94 ? -11.536 -1.928 16.440 1.00 74.25 94 LEU A O 1
ATOM 676 N N . TYR A 1 95 ? -9.741 -1.686 17.804 1.00 66.44 95 TYR A N 1
ATOM 677 C CA . TYR A 1 95 ? -9.194 -3.042 17.693 1.00 66.44 95 TYR A CA 1
ATOM 678 C C . TYR A 1 95 ? -8.957 -3.687 19.059 1.00 66.44 95 TYR A C 1
ATOM 680 O O . TYR A 1 95 ? -8.967 -3.016 20.089 1.00 66.44 95 TYR A O 1
ATOM 688 N N . LEU A 1 96 ? -8.677 -4.991 19.038 1.00 59.75 96 LEU A N 1
ATOM 689 C CA . LEU A 1 96 ? -7.974 -5.665 20.124 1.00 59.75 96 LEU A CA 1
ATOM 690 C C . LEU A 1 96 ? -6.611 -5.002 20.349 1.00 59.75 96 LEU A C 1
ATOM 692 O O . LEU A 1 96 ? -5.919 -4.657 19.395 1.00 59.75 96 LEU A O 1
ATOM 696 N N . ASP A 1 97 ? -6.237 -4.844 21.607 1.00 50.91 97 ASP A N 1
ATOM 697 C CA . ASP A 1 97 ? -5.048 -4.115 22.055 1.00 50.91 97 ASP A CA 1
ATOM 698 C C . ASP A 1 97 ? -3.717 -4.654 21.496 1.00 50.91 97 ASP A C 1
ATOM 700 O O . ASP A 1 97 ? -2.811 -3.877 21.218 1.00 50.91 97 ASP A O 1
ATOM 704 N N . GLU A 1 98 ? -3.611 -5.962 21.208 1.00 48.09 98 GLU A N 1
ATOM 705 C CA . GLU A 1 98 ? -2.431 -6.530 20.524 1.00 48.09 98 GLU A CA 1
ATOM 706 C C . GLU A 1 98 ? -2.200 -5.933 19.122 1.00 48.09 98 GLU A C 1
ATOM 708 O O . GLU A 1 98 ? -1.091 -5.993 18.597 1.00 48.09 98 GLU A O 1
ATOM 713 N N . ASN A 1 99 ? -3.235 -5.307 18.554 1.00 49.97 99 ASN A N 1
ATOM 714 C CA . ASN A 1 99 ? -3.223 -4.604 17.275 1.00 49.97 99 ASN A CA 1
ATOM 715 C C . ASN A 1 99 ? -3.503 -3.095 17.428 1.00 49.97 99 ASN A C 1
ATOM 717 O O . ASN A 1 99 ? -3.691 -2.401 16.427 1.00 49.97 99 ASN A O 1
ATOM 721 N N . MET A 1 100 ? -3.575 -2.563 18.657 1.00 52.91 100 MET A N 1
ATOM 722 C CA . MET A 1 100 ? -3.696 -1.121 18.876 1.00 52.91 100 MET A CA 1
ATOM 723 C C . MET A 1 100 ? -2.336 -0.452 18.692 1.00 52.91 100 MET A C 1
ATOM 725 O O . MET A 1 100 ? -1.581 -0.249 19.643 1.00 52.91 100 MET A O 1
ATOM 729 N N . GLU A 1 101 ? -2.030 -0.077 17.455 1.00 54.97 101 GLU A N 1
ATOM 730 C CA . GLU A 1 101 ? -0.920 0.834 17.178 1.00 54.97 101 GLU A CA 1
ATOM 731 C C . GLU A 1 101 ? -1.215 2.256 17.702 1.00 54.97 101 GLU A C 1
ATOM 733 O O . GLU A 1 101 ? -2.338 2.614 18.079 1.00 54.97 101 GLU A O 1
ATOM 738 N N . GLU A 1 102 ? -0.167 3.069 17.748 1.00 61.44 102 GLU A N 1
ATOM 739 C CA . GLU A 1 102 ? -0.219 4.494 18.065 1.00 61.44 102 GLU A CA 1
ATOM 740 C C . GLU A 1 102 ? -1.311 5.227 17.259 1.00 61.44 102 GLU A C 1
ATOM 742 O O . GLU A 1 102 ? -1.476 5.009 16.058 1.00 61.44 102 GLU A O 1
ATOM 747 N N . GLY A 1 103 ? -2.064 6.118 17.912 1.00 59.59 103 GLY A N 1
ATOM 748 C CA . GLY A 1 103 ? -3.029 6.983 17.228 1.00 59.59 103 GLY A CA 1
ATOM 749 C C . GLY A 1 103 ? -4.381 6.355 16.866 1.00 59.59 103 GLY A C 1
ATOM 750 O O . GLY A 1 103 ? -5.240 7.069 16.344 1.00 59.59 103 GLY A O 1
ATOM 751 N N . TYR A 1 104 ? -4.640 5.077 17.169 1.00 67.69 104 TYR A N 1
ATOM 752 C CA . TYR A 1 104 ? -5.985 4.518 16.989 1.00 67.69 104 TYR A CA 1
ATOM 753 C C . TYR A 1 104 ? -6.974 4.993 18.073 1.00 67.69 104 TYR A C 1
ATOM 755 O O . TYR A 1 104 ? -6.607 5.089 19.250 1.00 67.69 104 TYR A O 1
ATOM 763 N N . PRO A 1 105 ? -8.236 5.288 17.698 1.00 70.38 105 PRO A N 1
ATOM 764 C CA . PRO A 1 105 ? -9.238 5.796 18.620 1.00 70.38 105 PRO A CA 1
ATOM 765 C C . PRO A 1 105 ? -9.861 4.688 19.477 1.00 70.38 105 PRO A C 1
ATOM 767 O O . PRO A 1 105 ? -10.084 3.560 19.030 1.00 70.38 105 PRO A O 1
ATOM 770 N N . PHE A 1 106 ? -10.260 5.059 20.686 1.00 74.69 106 PHE A N 1
ATOM 771 C CA . PHE A 1 106 ? -11.242 4.331 21.484 1.00 74.69 106 PHE A CA 1
ATOM 772 C C . PHE A 1 106 ? -12.290 5.294 22.018 1.00 74.69 106 PHE A C 1
ATOM 774 O O . PHE A 1 106 ? -12.041 6.484 22.200 1.00 74.69 106 PHE A O 1
ATOM 781 N N . GLU A 1 107 ? -13.462 4.768 22.328 1.00 76.81 107 GLU A N 1
ATOM 782 C CA . GLU A 1 107 ? -14.577 5.553 22.815 1.00 76.81 107 GLU A CA 1
ATOM 783 C C . GLU A 1 107 ? -15.156 4.903 24.063 1.00 76.81 107 GLU A C 1
ATOM 785 O O . GLU A 1 107 ? -15.420 3.703 24.084 1.00 76.81 107 GLU A O 1
ATOM 790 N N . GLY A 1 108 ? -15.351 5.687 25.114 1.00 75.81 108 GLY A N 1
ATOM 791 C CA . GLY A 1 108 ? -15.886 5.209 26.373 1.00 75.81 108 GLY A CA 1
ATOM 792 C C . GLY A 1 108 ? -16.888 6.171 26.985 1.00 75.81 108 GLY A C 1
ATOM 793 O O . GLY A 1 108 ? -16.962 7.359 26.663 1.00 75.81 108 GLY A O 1
ATOM 794 N N . LEU A 1 109 ? -17.690 5.621 27.881 1.00 75.88 109 LEU A N 1
ATOM 795 C CA . LEU A 1 109 ? -18.565 6.360 28.770 1.00 75.88 109 LEU A CA 1
ATOM 796 C C . LEU A 1 109 ? -18.288 5.896 30.187 1.00 75.88 109 LEU A C 1
ATOM 798 O O . LEU A 1 109 ? -18.046 4.720 30.441 1.00 75.88 109 LEU A O 1
ATOM 802 N N . THR A 1 110 ? -18.366 6.815 31.125 1.00 73.44 110 THR A N 1
ATOM 803 C CA . THR A 1 110 ? -18.342 6.481 32.534 1.00 73.44 110 THR A CA 1
ATOM 804 C C . THR A 1 110 ? -19.369 7.307 33.273 1.00 73.44 110 THR A C 1
ATOM 806 O O . THR A 1 110 ? -19.632 8.451 32.909 1.00 73.44 110 THR A O 1
ATOM 809 N N . SER A 1 111 ? -19.994 6.712 34.278 1.00 71.31 111 SER A N 1
ATOM 810 C CA . SER A 1 111 ? -20.985 7.376 35.110 1.00 71.31 111 SER A CA 1
ATOM 811 C C . SER A 1 111 ? -20.432 7.578 36.516 1.00 71.31 111 SER A C 1
ATOM 813 O O . SER A 1 111 ? -20.101 6.602 37.178 1.00 71.31 111 SER A O 1
ATOM 815 N N . TYR A 1 112 ? -20.378 8.820 37.003 1.00 66.75 112 TYR A N 1
ATOM 816 C CA . TYR A 1 112 ? -19.967 9.163 38.369 1.00 66.75 112 TYR A CA 1
ATOM 817 C C . TYR A 1 112 ? -20.919 10.176 38.983 1.00 66.75 112 TYR A C 1
ATOM 819 O O . TYR A 1 112 ? -21.283 11.162 38.345 1.00 66.75 112 TYR A O 1
ATOM 827 N N . LYS A 1 113 ? -21.269 9.971 40.252 1.00 58.84 113 LYS A N 1
ATOM 828 C CA . LYS A 1 113 ? -22.037 10.937 41.035 1.00 58.84 113 LYS A CA 1
ATOM 829 C C . LYS A 1 113 ? -21.110 11.597 42.051 1.00 58.84 113 LYS A C 1
ATOM 831 O O . LYS A 1 113 ? -20.694 10.928 42.986 1.00 58.84 113 LYS A O 1
ATOM 836 N N . PHE A 1 114 ? -20.838 12.886 41.859 1.00 57.94 114 PHE A N 1
ATOM 837 C CA . PHE A 1 114 ? -19.946 13.673 42.713 1.00 57.94 114 PHE A CA 1
ATOM 838 C C . PHE A 1 114 ? -20.712 14.408 43.809 1.00 57.94 114 PHE A C 1
ATOM 840 O O . PHE A 1 114 ? -20.322 14.366 44.961 1.00 57.94 114 PHE A O 1
ATOM 847 N N . LEU A 1 115 ? -21.825 15.075 43.473 1.00 56.75 115 LEU A N 1
ATOM 848 C CA . LEU A 1 115 ? -22.605 15.869 44.431 1.00 56.75 115 LEU A CA 1
ATOM 849 C C . LEU A 1 115 ? -24.095 15.972 44.036 1.00 56.75 115 LEU A C 1
ATOM 851 O O . LEU A 1 115 ? -24.458 15.733 42.882 1.00 56.75 115 LEU A O 1
ATOM 855 N N . PRO A 1 116 ? -24.993 16.384 44.957 1.00 52.69 116 PRO A N 1
ATOM 856 C CA . PRO A 1 116 ? -26.441 16.442 44.717 1.00 52.69 116 PRO A CA 1
ATOM 857 C C . PRO A 1 116 ? -26.923 17.413 43.617 1.00 52.69 116 PRO A C 1
ATOM 859 O O . PRO A 1 116 ? -28.092 17.331 43.250 1.00 52.69 116 PRO A O 1
ATOM 862 N N . CYS A 1 117 ? -26.087 18.339 43.113 1.00 53.97 117 CYS A N 1
ATOM 863 C CA . CYS A 1 117 ? -26.478 19.342 42.097 1.00 53.97 117 CYS A CA 1
ATOM 864 C C . CYS A 1 117 ? -26.258 18.915 40.633 1.00 53.97 117 CYS A C 1
ATOM 866 O O . CYS A 1 117 ? -26.526 19.703 39.720 1.00 53.97 117 CYS A O 1
ATOM 868 N N . GLN A 1 118 ? -25.776 17.695 40.386 1.00 55.47 118 GLN A N 1
ATOM 869 C CA . GLN A 1 118 ? -25.579 17.167 39.032 1.00 55.47 118 GLN A CA 1
ATOM 870 C C . GLN A 1 118 ? -26.889 16.647 38.425 1.00 55.47 118 GLN A C 1
ATOM 872 O O . GLN A 1 118 ? -27.709 16.048 39.121 1.00 55.47 118 GLN A O 1
ATOM 877 N N . GLY A 1 119 ? -27.090 16.915 37.128 1.00 54.91 119 GLY A N 1
ATOM 878 C CA . GLY A 1 119 ? -28.287 16.496 36.388 1.00 54.91 119 GLY A CA 1
ATOM 879 C C . GLY A 1 119 ? -28.088 15.154 35.685 1.00 54.91 119 GLY A C 1
ATOM 880 O O . GLY A 1 119 ? -28.862 14.228 35.908 1.00 54.91 119 GLY A O 1
ATOM 881 N N . ASN A 1 120 ? -27.018 15.048 34.892 1.00 57.66 120 ASN A N 1
ATOM 882 C CA . ASN A 1 120 ? -26.558 13.852 34.198 1.00 57.66 120 ASN A CA 1
ATOM 883 C C . ASN A 1 120 ? -25.143 13.499 34.676 1.00 57.66 120 ASN A C 1
ATOM 885 O O . ASN A 1 120 ? -24.155 14.166 34.381 1.00 57.66 120 ASN A O 1
ATOM 889 N N . ASN A 1 121 ? -25.041 12.383 35.384 1.00 62.38 121 ASN A N 1
ATOM 890 C CA . ASN A 1 121 ? -23.804 11.879 35.978 1.00 62.38 121 ASN A CA 1
ATOM 891 C C . ASN A 1 121 ? -22.894 11.165 34.964 1.00 62.38 121 ASN A C 1
ATOM 893 O O . ASN A 1 121 ? -22.202 10.231 35.339 1.00 62.38 121 ASN A O 1
ATOM 897 N N . LEU A 1 122 ? -22.919 11.547 33.682 1.00 68.25 122 LEU A N 1
ATOM 898 C CA . LEU A 1 122 ? -22.233 10.830 32.605 1.00 68.25 122 LEU A CA 1
ATOM 899 C C . LEU A 1 122 ? -21.074 11.650 32.030 1.00 68.25 122 LEU A C 1
ATOM 901 O O . LEU A 1 122 ? -21.256 12.794 31.617 1.00 68.25 122 LEU A O 1
ATOM 905 N N . ILE A 1 123 ? -19.903 11.025 31.954 1.00 68.38 123 ILE A N 1
ATOM 906 C CA . ILE A 1 123 ? -18.712 11.509 31.2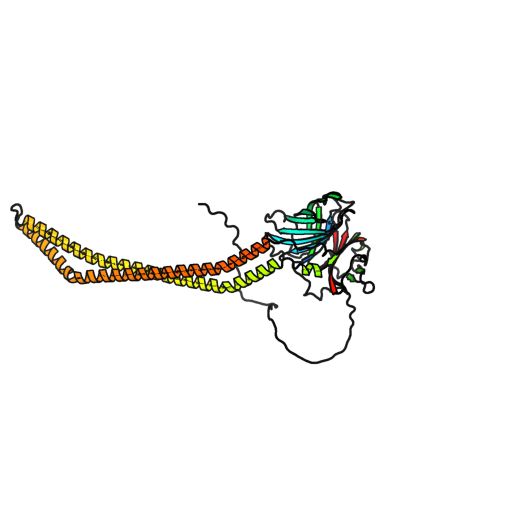63 1.00 68.38 123 ILE A CA 1
ATOM 907 C C . ILE A 1 123 ? -18.507 10.633 30.030 1.00 68.38 123 ILE A C 1
ATOM 909 O O . ILE A 1 123 ? -18.285 9.429 30.136 1.00 68.38 123 ILE A O 1
ATOM 913 N N . LYS A 1 124 ? -18.559 11.235 28.847 1.00 71.19 124 LYS A N 1
ATOM 914 C CA . LYS A 1 124 ? -18.227 10.559 27.582 1.00 71.19 124 LYS A CA 1
ATOM 915 C C . LYS A 1 124 ? -16.844 10.977 27.150 1.00 71.19 124 LYS A C 1
ATOM 917 O O . LYS A 1 124 ? -16.578 12.170 27.205 1.00 71.19 124 LYS A O 1
ATOM 922 N N . PHE A 1 125 ? -16.012 10.052 26.698 1.00 67.94 125 PHE A N 1
ATOM 923 C CA . PHE A 1 125 ? -14.633 10.339 26.330 1.00 67.94 125 PHE A CA 1
ATOM 924 C C . PHE A 1 125 ? -14.223 9.557 25.069 1.00 67.94 125 PHE A C 1
ATOM 926 O O . PHE A 1 125 ? -14.520 8.376 24.915 1.00 67.94 125 PHE A O 1
ATOM 933 N N . LEU A 1 126 ? -13.546 10.239 24.147 1.00 68.31 126 LEU A N 1
ATOM 934 C CA . LEU A 1 126 ? -12.807 9.670 23.012 1.00 68.31 126 LEU A CA 1
ATOM 935 C C . LEU A 1 126 ? -11.314 9.843 23.265 1.00 68.31 126 LEU A C 1
ATOM 937 O O . LEU A 1 126 ? -10.877 10.980 23.425 1.00 68.31 126 LEU A O 1
ATOM 941 N N . GLY A 1 127 ? -10.534 8.773 23.300 1.00 66.81 127 GLY A N 1
ATOM 942 C CA . GLY A 1 127 ? -9.085 8.873 23.462 1.00 66.81 127 GLY A CA 1
ATOM 943 C C . GLY A 1 127 ? -8.323 8.261 22.297 1.00 66.81 127 GLY A C 1
ATOM 944 O O . GLY A 1 127 ? -8.877 7.509 21.497 1.00 66.81 127 GLY A O 1
ATOM 945 N N . PHE A 1 128 ? -7.037 8.592 22.231 1.00 65.75 128 PHE A N 1
ATOM 946 C CA . PHE A 1 128 ? -6.066 8.036 21.290 1.00 65.75 128 PHE A CA 1
ATOM 947 C C . PHE A 1 128 ? -4.844 7.580 22.076 1.00 65.75 128 PHE A C 1
ATOM 949 O O . PHE A 1 128 ? -4.454 8.268 23.025 1.00 65.75 128 PHE A O 1
ATOM 956 N N . ARG A 1 129 ? -4.250 6.444 21.698 1.00 60.94 129 ARG A N 1
ATOM 957 C CA . ARG A 1 129 ? -2.989 5.980 22.291 1.00 60.94 129 ARG A CA 1
ATOM 958 C C . ARG A 1 129 ? -1.861 6.959 21.952 1.00 60.94 129 ARG A C 1
ATOM 960 O O . ARG A 1 129 ? -1.659 7.250 20.773 1.00 60.94 129 ARG A O 1
ATOM 967 N N . ASP A 1 130 ? -1.191 7.477 22.983 1.00 55.69 130 ASP A N 1
ATOM 968 C CA . ASP A 1 130 ? -0.071 8.421 22.855 1.00 55.69 130 ASP A CA 1
ATOM 969 C C . ASP A 1 130 ? 1.223 7.700 22.434 1.00 55.69 130 ASP A C 1
ATOM 971 O O . ASP A 1 130 ? 1.342 6.483 22.567 1.00 55.69 130 ASP A O 1
ATOM 975 N N . THR A 1 131 ? 2.162 8.470 21.894 1.00 53.09 131 THR A N 1
ATOM 976 C CA . THR A 1 131 ? 3.361 8.024 21.167 1.00 53.09 131 THR A CA 1
ATOM 977 C C . THR A 1 131 ? 4.589 7.879 22.070 1.00 53.09 131 THR A C 1
ATOM 979 O O . THR A 1 131 ? 5.572 7.233 21.710 1.00 53.09 131 THR A O 1
ATOM 982 N N . ASP A 1 132 ? 4.545 8.499 23.251 1.00 52.78 132 ASP A N 1
ATOM 983 C CA . ASP A 1 132 ? 5.654 8.539 24.197 1.00 52.78 132 ASP A CA 1
ATOM 984 C C . ASP A 1 132 ? 5.530 7.358 25.177 1.00 52.78 132 ASP A C 1
ATOM 986 O O . ASP A 1 132 ? 4.629 7.327 26.016 1.00 52.78 132 ASP A O 1
ATOM 990 N N . ASP A 1 133 ? 6.470 6.406 25.104 1.00 46.09 133 ASP A N 1
ATOM 991 C CA . ASP A 1 133 ? 6.621 5.193 25.945 1.00 46.09 133 ASP A CA 1
ATOM 992 C C . ASP A 1 133 ? 6.641 5.454 27.478 1.00 46.09 133 ASP A C 1
ATOM 994 O O . ASP A 1 133 ? 6.830 4.543 28.291 1.00 46.09 133 ASP A O 1
ATOM 998 N N . SER A 1 134 ? 6.481 6.703 27.924 1.00 43.44 134 SER A N 1
ATOM 999 C CA . SER A 1 134 ? 6.369 7.073 29.329 1.00 43.44 134 SER A CA 1
ATOM 1000 C C . SER A 1 134 ? 4.907 7.255 29.737 1.00 43.44 134 SER A C 1
ATOM 1002 O O . SER A 1 134 ? 4.385 8.364 29.685 1.00 43.44 134 SER A O 1
ATOM 1004 N N . LEU A 1 135 ? 4.301 6.171 30.236 1.00 47.38 135 LEU A N 1
ATOM 1005 C CA . LEU A 1 135 ? 2.953 6.115 30.823 1.00 47.38 135 LEU A CA 1
ATOM 1006 C C . LEU A 1 135 ? 1.863 6.506 29.815 1.00 47.38 135 LEU A C 1
ATOM 1008 O O . LEU A 1 135 ? 1.579 7.691 29.663 1.00 47.38 135 LEU A O 1
ATOM 1012 N N . ASP A 1 136 ? 1.222 5.511 29.186 1.00 51.00 136 ASP A N 1
ATOM 1013 C CA . ASP A 1 136 ? 0.129 5.686 28.217 1.00 51.00 136 ASP A CA 1
ATOM 1014 C C . ASP A 1 136 ? -0.866 6.757 28.699 1.00 51.00 136 ASP A C 1
ATOM 1016 O O . ASP A 1 136 ? -1.687 6.520 29.593 1.00 51.00 136 ASP A O 1
ATOM 1020 N N . THR A 1 137 ? -0.731 7.978 28.178 1.00 48.03 137 THR A N 1
ATOM 1021 C CA . THR A 1 137 ? -1.525 9.129 28.605 1.00 48.03 137 THR A CA 1
ATOM 1022 C C . THR A 1 137 ? -2.541 9.426 27.528 1.00 48.03 137 THR A C 1
ATOM 1024 O O . THR A 1 137 ? -2.268 10.113 26.554 1.00 48.03 137 THR A O 1
ATOM 1027 N N . TYR A 1 138 ? -3.754 8.935 27.716 1.00 55.94 138 TYR A N 1
ATOM 1028 C CA . TYR A 1 138 ? -4.839 9.184 26.791 1.00 55.94 138 TYR A CA 1
ATOM 1029 C C . TYR A 1 138 ? -5.463 10.545 27.104 1.00 55.94 138 TYR A C 1
ATOM 1031 O O . TYR A 1 138 ? -5.981 10.784 28.199 1.00 55.94 138 TYR A O 1
ATOM 1039 N N . GLN A 1 139 ? -5.395 11.465 26.146 1.00 55.56 139 GLN A N 1
ATOM 1040 C CA . GLN A 1 139 ? -6.084 12.750 26.231 1.00 55.56 139 GLN A CA 1
ATOM 1041 C C . GLN A 1 139 ? -7.433 12.633 25.544 1.00 55.56 139 GLN A C 1
ATOM 1043 O O . GLN A 1 139 ? -7.517 12.157 24.411 1.00 55.56 139 GLN A O 1
ATOM 1048 N N . SER A 1 140 ? -8.484 13.069 26.231 1.00 57.34 140 SER A N 1
ATOM 1049 C CA . SER A 1 140 ? -9.834 12.966 25.719 1.00 57.34 140 SER A CA 1
ATOM 1050 C C . SER A 1 140 ? -10.644 14.242 25.923 1.00 57.34 140 SER A C 1
ATOM 1052 O O . SER A 1 140 ? -10.747 14.724 27.054 1.00 57.34 140 SER A O 1
ATOM 1054 N N . PRO A 1 141 ? -11.292 14.778 24.871 1.00 57.81 141 PRO A N 1
ATOM 1055 C CA . PRO A 1 141 ? -12.400 15.691 25.075 1.00 57.81 141 PRO A CA 1
ATOM 1056 C C . PRO A 1 141 ? -13.537 14.927 25.761 1.00 57.81 141 PRO A C 1
ATOM 1058 O O . PRO A 1 141 ? -14.138 14.021 25.182 1.00 57.81 141 PRO A O 1
ATOM 1061 N N . ALA A 1 142 ? -13.829 15.316 26.997 1.00 60.91 142 ALA A N 1
ATOM 1062 C CA . ALA A 1 142 ? -14.952 14.820 27.760 1.00 60.91 142 ALA A CA 1
ATOM 1063 C C . ALA A 1 142 ? -16.153 15.763 27.666 1.00 60.91 142 ALA A C 1
ATOM 1065 O O . ALA A 1 142 ? -15.989 16.973 27.506 1.00 60.91 142 ALA A O 1
ATOM 1066 N N . ILE A 1 143 ? -17.368 15.227 27.780 1.00 61.44 143 ILE A N 1
ATOM 1067 C CA . ILE A 1 143 ? -18.589 16.029 27.945 1.00 61.44 143 ILE A CA 1
ATOM 1068 C C . ILE A 1 143 ? -19.238 15.638 29.268 1.00 61.44 143 ILE A C 1
ATOM 1070 O O . ILE A 1 143 ? -19.591 14.474 29.438 1.00 61.44 143 ILE A O 1
ATOM 1074 N N . ILE A 1 144 ? -19.411 16.615 30.162 1.00 60.91 144 ILE A N 1
ATOM 1075 C CA . ILE A 1 144 ? -20.048 16.464 31.477 1.00 60.91 144 ILE A CA 1
ATOM 1076 C C . ILE A 1 144 ? -21.210 17.449 31.547 1.00 60.91 144 ILE A C 1
ATOM 1078 O O . ILE A 1 144 ? -20.994 18.654 31.409 1.00 60.91 144 ILE A O 1
ATOM 1082 N N . ASP A 1 145 ? -22.445 16.969 31.729 1.00 59.16 145 ASP A N 1
ATOM 1083 C CA . ASP A 1 145 ? -23.640 17.833 31.780 1.00 59.16 145 ASP A CA 1
ATOM 1084 C C . ASP A 1 145 ? -23.735 18.815 30.579 1.00 59.16 145 ASP A C 1
ATOM 1086 O O . ASP A 1 145 ? -24.158 19.965 30.709 1.00 59.16 145 ASP A O 1
ATOM 1090 N N . GLY A 1 146 ? -23.281 18.390 29.393 1.00 60.28 146 GLY A N 1
ATOM 1091 C CA . GLY A 1 146 ? -23.247 19.219 28.179 1.00 60.28 146 GLY A CA 1
ATOM 1092 C C . GLY A 1 146 ? -22.085 20.220 28.087 1.00 60.28 146 GLY A C 1
ATOM 1093 O O . GLY A 1 146 ? -21.996 20.950 27.102 1.00 60.28 146 GLY A O 1
ATOM 1094 N N . THR A 1 147 ? -21.175 20.247 29.065 1.00 60.09 147 THR A N 1
ATOM 1095 C CA . THR A 1 147 ? -19.965 21.087 29.065 1.00 60.09 147 THR A CA 1
ATOM 1096 C C . THR A 1 147 ? -18.752 20.276 28.617 1.00 60.09 147 THR A C 1
ATOM 1098 O O . THR A 1 147 ? -18.489 19.209 29.168 1.00 60.09 147 THR A O 1
ATOM 1101 N N . SER A 1 148 ? -18.007 20.775 27.625 1.00 64.12 148 SER A N 1
ATOM 1102 C CA . SER A 1 148 ? -16.785 20.120 27.144 1.00 64.12 148 SER A CA 1
ATOM 1103 C C . SER A 1 148 ? -15.599 20.413 28.064 1.00 64.12 148 SER A C 1
ATOM 1105 O O . SER A 1 148 ? -15.376 21.565 28.438 1.00 64.12 148 SER A O 1
ATOM 1107 N N . GLN A 1 149 ? -14.848 19.374 28.422 1.00 60.38 149 GLN A N 1
ATOM 1108 C CA . GLN A 1 149 ? -13.704 19.416 29.333 1.00 60.38 149 GLN A CA 1
ATOM 1109 C C . GLN A 1 149 ? -12.571 18.522 28.807 1.00 60.38 149 GLN A C 1
ATOM 1111 O O . GLN A 1 149 ? -12.778 17.725 27.896 1.00 60.38 149 GLN A O 1
ATOM 1116 N N . GLN A 1 150 ? -11.355 18.677 29.334 1.00 59.31 150 GLN A N 1
ATOM 1117 C CA . GLN A 1 150 ? -10.207 17.847 28.954 1.00 59.31 150 GLN A CA 1
ATOM 1118 C C . GLN A 1 150 ? -9.960 16.801 30.032 1.00 59.31 150 GLN A C 1
ATOM 1120 O O . GLN A 1 150 ? -9.488 17.130 31.116 1.00 59.31 150 GLN A O 1
ATOM 1125 N N . TYR A 1 151 ? -10.249 15.548 29.706 1.00 56.88 151 TYR A N 1
ATOM 1126 C CA . TYR A 1 151 ? -10.022 14.411 30.577 1.00 56.88 151 TYR A CA 1
ATOM 1127 C C . TYR A 1 151 ? -8.690 13.749 30.223 1.00 56.88 151 TYR A C 1
ATOM 1129 O O . TYR A 1 151 ? -8.408 13.468 29.056 1.00 56.88 151 TYR A O 1
ATOM 1137 N N . ARG A 1 152 ? -7.842 13.527 31.231 1.00 55.62 152 ARG A N 1
ATOM 1138 C CA . ARG A 1 152 ? -6.548 12.853 31.066 1.00 55.62 152 ARG A CA 1
ATOM 1139 C C . ARG A 1 152 ? -6.576 11.508 31.770 1.00 55.62 152 ARG A C 1
ATOM 1141 O O . ARG A 1 152 ? -6.614 11.450 32.995 1.00 55.62 152 ARG A O 1
ATOM 1148 N N . LE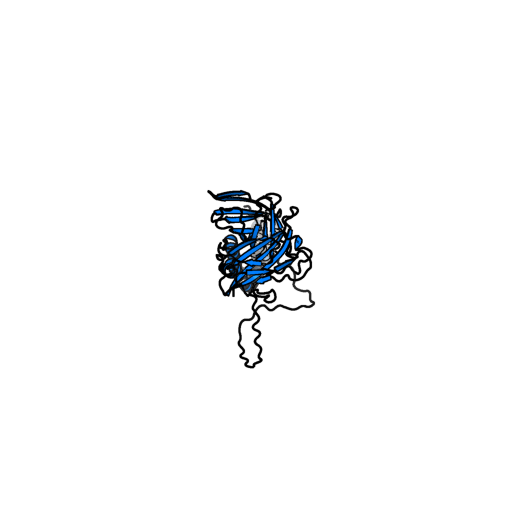U A 1 153 ? -6.503 10.444 30.980 1.00 54.69 153 LEU A N 1
ATOM 1149 C CA . LEU A 1 153 ? -6.331 9.073 31.439 1.00 54.69 153 LEU A CA 1
ATOM 1150 C C . LEU A 1 153 ? -4.844 8.711 31.372 1.00 54.69 153 LEU A C 1
ATOM 1152 O O . LEU A 1 153 ? -4.377 8.263 30.335 1.00 54.69 153 LEU A O 1
ATOM 1156 N N . SER A 1 154 ? -4.078 8.931 32.441 1.00 51.28 154 SER A N 1
ATOM 1157 C CA . SER A 1 154 ? -2.674 8.499 32.509 1.00 51.28 154 SER A CA 1
ATOM 1158 C C . SER A 1 154 ? -2.531 7.089 33.083 1.00 51.28 154 SER A C 1
ATOM 1160 O O . SER A 1 154 ? -2.988 6.822 34.196 1.00 51.28 154 SER A O 1
ATOM 1162 N N . SER A 1 155 ? -1.773 6.244 32.378 1.00 47.69 155 SER A N 1
ATOM 1163 C CA . SER A 1 155 ? -1.289 4.916 32.794 1.00 47.69 155 SER A CA 1
ATOM 1164 C C . SER A 1 155 ? -2.302 3.764 32.718 1.00 47.69 155 SER A C 1
ATOM 1166 O O . SER A 1 155 ? -2.266 2.868 33.565 1.00 47.69 155 SER A O 1
ATOM 1168 N N . ILE A 1 156 ? -3.190 3.735 31.714 1.00 48.56 156 ILE A N 1
ATOM 1169 C CA . ILE A 1 156 ? -3.934 2.493 31.426 1.00 48.56 156 ILE A CA 1
ATOM 1170 C C . ILE A 1 156 ? -2.987 1.543 30.685 1.00 48.56 156 ILE A C 1
ATOM 1172 O O . ILE A 1 156 ? -2.888 1.584 29.462 1.00 48.56 156 ILE A O 1
ATOM 1176 N N . LEU A 1 157 ? -2.264 0.727 31.451 1.00 44.66 157 LEU A N 1
ATOM 1177 C CA . LEU A 1 157 ? -1.437 -0.357 30.928 1.00 44.66 157 LEU A CA 1
ATOM 1178 C C . LEU A 1 157 ? -2.341 -1.543 30.602 1.00 44.66 157 LEU A C 1
ATOM 1180 O O . LEU A 1 157 ? -2.631 -2.337 31.488 1.00 44.66 157 LEU A O 1
ATOM 1184 N N . PHE A 1 158 ? -2.803 -1.672 29.365 1.00 48.66 158 PHE A N 1
ATOM 1185 C CA . PHE A 1 158 ? -3.567 -2.845 28.954 1.00 48.66 158 PHE A CA 1
ATOM 1186 C C . PHE A 1 158 ? -2.630 -4.076 28.887 1.00 48.66 158 PHE A C 1
ATOM 1188 O O . PHE A 1 158 ? -1.650 -4.094 28.148 1.00 48.66 158 PHE A O 1
ATOM 1195 N N . ASP A 1 159 ? -2.872 -5.093 29.723 1.00 41.06 159 ASP A N 1
ATOM 1196 C CA . ASP A 1 159 ? -2.127 -6.364 29.705 1.00 41.06 159 ASP A CA 1
ATOM 1197 C C . ASP A 1 159 ? -2.966 -7.430 28.987 1.00 41.06 159 ASP A C 1
ATOM 1199 O O . ASP A 1 159 ? -3.953 -7.944 29.528 1.00 41.06 159 ASP A O 1
ATOM 1203 N N . THR A 1 160 ? -2.556 -7.753 27.758 1.00 44.31 160 THR A N 1
ATOM 1204 C CA . THR A 1 160 ? -3.200 -8.716 26.851 1.00 44.31 160 THR A CA 1
ATOM 1205 C C . THR A 1 160 ? -3.080 -10.167 27.295 1.00 44.31 160 THR A C 1
ATOM 1207 O O . THR A 1 160 ? -3.800 -11.025 26.786 1.00 44.31 160 THR A O 1
ATOM 1210 N N . SER A 1 161 ? -2.179 -10.484 28.229 1.00 39.00 161 SER A N 1
ATOM 1211 C CA . SER A 1 161 ? -1.812 -11.877 28.473 1.00 39.00 161 SER A CA 1
ATOM 1212 C C . SER A 1 161 ? -2.865 -12.659 29.259 1.00 39.00 161 SER A C 1
ATOM 1214 O O . SER A 1 161 ? -2.840 -13.885 29.188 1.00 39.00 161 SER A O 1
ATOM 1216 N N . ASN A 1 162 ? -3.799 -11.986 29.956 1.00 40.19 162 ASN A N 1
ATOM 1217 C CA . ASN A 1 162 ? -4.927 -12.617 30.665 1.00 40.19 162 ASN A CA 1
ATOM 1218 C C . ASN A 1 162 ? -6.133 -11.693 31.004 1.00 40.19 162 ASN A C 1
ATOM 1220 O O . ASN A 1 162 ? -6.976 -12.144 31.777 1.00 40.19 162 ASN A O 1
ATOM 1224 N N . TYR A 1 163 ? -6.231 -10.443 30.501 1.00 47.66 163 TYR A N 1
ATOM 1225 C CA . TYR A 1 163 ? -7.287 -9.428 30.790 1.00 47.66 163 TYR A CA 1
ATOM 1226 C C . TYR A 1 163 ? -8.086 -9.631 32.086 1.00 47.66 163 TYR A C 1
ATOM 1228 O O . TYR A 1 163 ? -9.311 -9.759 32.107 1.00 47.66 163 TYR A O 1
ATOM 1236 N N . LYS A 1 164 ? -7.346 -9.675 33.189 1.00 46.00 164 LYS A N 1
ATOM 1237 C CA . LYS A 1 164 ? -7.860 -9.717 34.549 1.00 46.00 164 LYS A CA 1
ATOM 1238 C C . LYS A 1 164 ? -6.941 -8.847 35.377 1.00 46.00 164 LYS A C 1
ATOM 1240 O O . LYS A 1 164 ? -5.831 -9.268 35.694 1.00 46.00 164 LYS A O 1
ATOM 1245 N N . GLY A 1 165 ? -7.394 -7.664 35.766 1.00 42.62 165 GLY A N 1
ATOM 1246 C CA . GLY A 1 165 ? -6.739 -6.977 36.865 1.00 42.62 165 GLY A CA 1
ATOM 1247 C C . GLY A 1 165 ? -6.867 -5.462 36.885 1.00 42.62 165 GLY A C 1
ATOM 1248 O O . GLY A 1 165 ? -7.214 -4.834 35.889 1.00 42.62 165 GLY A O 1
ATOM 1249 N N . PRO A 1 166 ? -6.580 -4.881 38.056 1.00 42.38 166 PRO A N 1
ATOM 1250 C CA . PRO A 1 166 ? -6.831 -3.485 38.345 1.00 42.38 166 PRO A CA 1
ATOM 1251 C C . PRO A 1 166 ? -5.837 -2.535 37.686 1.00 42.38 166 PRO A C 1
ATOM 1253 O O . PRO A 1 166 ? -4.626 -2.671 37.866 1.00 42.38 166 PRO A O 1
ATOM 1256 N N . TYR A 1 167 ? -6.353 -1.491 37.043 1.00 44.69 167 TYR A N 1
ATOM 1257 C CA . TYR A 1 167 ? -5.552 -0.368 36.577 1.00 44.69 167 TYR A CA 1
ATOM 1258 C C . TYR A 1 167 ? -5.587 0.739 37.630 1.00 44.69 167 TYR A C 1
ATOM 1260 O O . TYR A 1 167 ? -6.621 1.348 37.921 1.00 44.69 167 TYR A O 1
ATOM 1268 N N . ASN A 1 168 ? -4.431 0.988 38.246 1.00 42.56 168 ASN A N 1
ATOM 1269 C CA . ASN A 1 168 ? -4.272 2.134 39.129 1.00 42.56 168 ASN A CA 1
ATOM 1270 C C . ASN A 1 168 ? -4.249 3.394 38.270 1.00 42.56 168 ASN A C 1
ATOM 1272 O O . ASN A 1 168 ? -3.321 3.610 37.494 1.00 42.56 168 ASN A O 1
ATOM 1276 N N . PHE A 1 169 ? -5.269 4.227 38.430 1.00 48.09 169 PHE A N 1
ATOM 1277 C CA . PHE A 1 169 ? -5.329 5.515 37.775 1.00 48.09 169 PHE A CA 1
ATOM 1278 C C . PHE A 1 169 ? -4.659 6.559 38.663 1.00 48.09 169 PHE A C 1
ATOM 1280 O O . PHE A 1 169 ? -5.019 6.756 39.827 1.00 48.09 169 PHE A O 1
ATOM 1287 N N . SER A 1 170 ? -3.697 7.272 38.092 1.00 42.44 170 SER A N 1
ATOM 1288 C CA . SER A 1 170 ? -3.268 8.558 38.619 1.00 42.44 170 SER A CA 1
ATOM 1289 C C . SER A 1 170 ? -3.632 9.612 37.595 1.00 42.44 170 SER A C 1
ATOM 1291 O O . SER A 1 170 ? -2.988 9.689 36.554 1.00 42.44 170 SER A O 1
ATOM 1293 N N . GLY A 1 171 ? -4.640 10.417 37.878 1.00 44.72 171 GLY A N 1
ATOM 1294 C CA . GLY A 1 171 ? -4.952 11.602 37.102 1.00 44.72 171 GLY A CA 1
ATOM 1295 C C . GLY A 1 171 ? -5.893 12.494 37.890 1.00 44.72 171 GLY A C 1
ATOM 1296 O O . GLY A 1 171 ? -6.722 12.035 38.667 1.00 44.72 171 GLY A O 1
ATOM 1297 N N . SER A 1 172 ? -5.682 13.794 37.747 1.00 44.44 172 SER A N 1
ATOM 1298 C CA . SER A 1 172 ? -6.531 14.822 38.330 1.00 44.44 172 SER A CA 1
ATOM 1299 C C . SER A 1 172 ? -7.410 15.374 37.223 1.00 44.44 172 SER A C 1
ATOM 1301 O O . SER A 1 172 ? -6.878 15.859 36.220 1.00 44.44 172 SER A O 1
ATOM 1303 N N . ASP A 1 173 ? -8.718 15.332 37.413 1.00 53.12 173 ASP A N 1
ATOM 1304 C CA . ASP A 1 173 ? -9.654 16.082 36.583 1.00 53.12 173 ASP A CA 1
ATOM 1305 C C . ASP A 1 173 ? -10.163 17.278 37.390 1.00 53.12 173 ASP A C 1
ATOM 1307 O O . ASP A 1 173 ? -10.337 17.175 38.604 1.00 53.12 173 ASP A O 1
ATOM 1311 N N . ASN A 1 174 ? -10.349 18.419 36.734 1.00 54.69 174 ASN A N 1
ATOM 1312 C CA . ASN A 1 174 ? -10.932 19.603 37.347 1.00 54.69 174 ASN A CA 1
ATOM 1313 C C . ASN A 1 174 ? -12.266 19.878 36.659 1.00 54.69 174 ASN A C 1
ATOM 1315 O O . ASN A 1 174 ? -12.317 20.508 35.601 1.00 54.69 174 ASN A O 1
ATOM 1319 N N . ILE A 1 175 ? -13.334 19.388 37.279 1.00 58.38 175 ILE A N 1
ATOM 1320 C CA . ILE A 1 175 ? -14.694 19.521 36.787 1.00 58.38 175 ILE A CA 1
ATOM 1321 C C . ILE A 1 175 ? -15.229 20.884 37.205 1.00 58.38 175 ILE A C 1
ATOM 1323 O O . ILE A 1 175 ? -15.598 21.087 38.361 1.00 58.38 175 ILE A O 1
ATOM 1327 N N . SER A 1 176 ? -15.308 21.805 36.246 1.00 57.16 176 SER A N 1
ATOM 1328 C CA . SER A 1 176 ? -15.904 23.128 36.447 1.00 57.16 176 SER A CA 1
ATOM 1329 C C . SER A 1 176 ? -17.250 23.234 35.730 1.00 57.16 176 SER A C 1
ATOM 1331 O O . SER A 1 176 ? -17.338 23.104 34.506 1.00 57.16 176 SER A O 1
ATOM 1333 N N . LYS A 1 177 ? -18.315 23.477 36.497 1.00 58.88 177 LYS A N 1
ATOM 1334 C CA . LYS A 1 177 ? -19.666 23.787 36.018 1.00 58.88 177 LYS A CA 1
ATOM 1335 C C . LYS A 1 177 ? -20.113 25.105 36.635 1.00 58.88 177 LYS A C 1
ATOM 1337 O O . LYS A 1 177 ? -20.287 25.203 37.852 1.00 58.88 177 LYS A O 1
ATOM 1342 N N . THR A 1 178 ? -20.356 26.097 35.780 1.00 56.94 178 THR A N 1
ATOM 1343 C CA . THR A 1 178 ? -20.882 27.406 36.187 1.00 56.94 178 THR A CA 1
ATOM 1344 C C . THR A 1 178 ? -22.150 27.222 37.031 1.00 56.94 178 THR A C 1
ATOM 1346 O O . THR A 1 178 ? -23.060 26.499 36.631 1.00 56.94 178 THR A O 1
ATOM 1349 N N . ASP A 1 179 ? -22.175 27.842 38.213 1.00 58.75 179 ASP A N 1
ATOM 1350 C CA . ASP A 1 179 ? -23.268 27.802 39.199 1.00 58.75 179 ASP A CA 1
ATOM 1351 C C . ASP A 1 179 ? -23.539 26.447 39.908 1.00 58.75 179 ASP A C 1
ATOM 1353 O O . ASP A 1 179 ? -24.587 26.301 40.538 1.00 58.75 179 ASP A O 1
ATOM 1357 N N . CYS A 1 180 ? -22.627 25.458 39.870 1.00 59.22 180 CYS A N 1
ATOM 1358 C CA . CYS A 1 180 ? -22.772 24.205 40.650 1.00 59.22 180 CYS A CA 1
ATOM 1359 C C . CYS A 1 180 ? -21.472 23.744 41.332 1.00 59.22 180 CYS A C 1
ATOM 1361 O O . CYS A 1 180 ? -21.464 23.670 42.560 1.00 59.22 180 CYS A O 1
ATOM 1363 N N . ILE A 1 181 ? -20.380 23.469 40.602 1.00 60.59 181 ILE A N 1
ATOM 1364 C CA . ILE A 1 181 ? -19.144 22.915 41.195 1.00 60.59 181 ILE A CA 1
ATOM 1365 C C . ILE A 1 181 ? -17.870 23.374 40.475 1.00 60.59 181 ILE A C 1
ATOM 1367 O O . ILE A 1 181 ? -17.845 23.424 39.251 1.00 60.59 181 ILE A O 1
ATOM 1371 N N . ASP A 1 182 ? -16.814 23.621 41.252 1.00 59.50 182 ASP A N 1
ATOM 1372 C CA . ASP A 1 182 ? -15.418 23.399 40.858 1.00 59.50 182 ASP A CA 1
ATOM 1373 C C . ASP A 1 182 ? -14.937 22.208 41.703 1.00 59.50 182 ASP A C 1
ATOM 1375 O O . ASP A 1 182 ? -14.639 22.365 42.889 1.00 59.50 182 ASP A O 1
ATOM 1379 N N . TYR A 1 183 ? -14.962 20.999 41.140 1.00 59.09 183 TYR A N 1
ATOM 1380 C CA . TYR A 1 183 ? -14.584 19.767 41.832 1.00 59.09 183 TYR A CA 1
ATOM 1381 C C . TYR A 1 183 ? -13.335 19.180 41.193 1.00 59.09 183 TYR A C 1
ATOM 1383 O O . TYR A 1 183 ? -13.317 18.868 40.005 1.00 59.09 183 TYR A O 1
ATOM 1391 N N . THR A 1 184 ? -12.284 19.005 41.988 1.00 56.97 184 THR A N 1
ATOM 1392 C CA . THR A 1 184 ? -11.115 18.252 41.543 1.00 56.97 184 THR A CA 1
ATOM 1393 C C . THR A 1 184 ? -11.308 16.796 41.934 1.00 56.97 184 THR A C 1
ATOM 1395 O O . THR A 1 184 ? -11.226 16.479 43.118 1.00 56.97 184 THR A O 1
ATOM 1398 N N . LEU A 1 185 ? -11.542 15.929 40.946 1.00 57.19 185 LEU A N 1
ATOM 1399 C CA . LEU A 1 185 ? -11.433 14.479 41.118 1.00 57.19 185 LEU A CA 1
ATOM 1400 C C . LEU A 1 185 ? -10.078 14.195 41.758 1.00 57.19 185 LEU A C 1
ATOM 1402 O O . LEU A 1 185 ? -9.046 14.639 41.231 1.00 57.19 185 LEU A O 1
ATOM 1406 N N . ALA A 1 186 ? -10.076 13.509 42.903 1.00 51.00 186 ALA A N 1
ATOM 1407 C CA . ALA A 1 186 ? -8.847 13.209 43.604 1.00 51.00 186 ALA A CA 1
ATOM 1408 C C . ALA A 1 186 ? -7.861 12.568 42.630 1.00 51.00 186 ALA A C 1
ATOM 1410 O O . ALA A 1 186 ? -8.208 11.700 41.832 1.00 51.00 186 ALA A O 1
ATOM 1411 N N . VAL A 1 187 ? -6.606 13.008 42.725 1.00 49.44 187 VAL A N 1
ATOM 1412 C CA . VAL A 1 187 ? -5.508 12.722 41.783 1.00 49.44 187 VAL A CA 1
ATOM 1413 C C . VAL A 1 187 ? -5.253 11.212 41.597 1.00 49.44 187 VAL A C 1
ATOM 1415 O O . VAL A 1 187 ? -4.439 10.818 40.762 1.00 49.44 187 VAL A O 1
ATOM 1418 N N . ARG A 1 188 ? -5.897 10.349 42.395 1.00 59.81 188 ARG A N 1
ATOM 1419 C CA . ARG A 1 188 ? -5.738 8.897 42.387 1.00 59.81 188 ARG A CA 1
ATOM 1420 C C . ARG A 1 188 ? -7.080 8.188 42.545 1.00 59.81 188 ARG A C 1
ATOM 1422 O O . ARG A 1 188 ? -7.878 8.526 43.417 1.00 59.81 188 ARG A O 1
ATOM 1429 N N . GLY A 1 189 ? -7.275 7.156 41.736 1.00 61.94 189 GLY A N 1
ATOM 1430 C CA . GLY A 1 189 ? -8.425 6.261 41.764 1.00 61.94 189 GLY A CA 1
ATOM 1431 C C . GLY A 1 189 ? -8.055 4.901 41.179 1.00 61.94 189 GLY A C 1
ATOM 1432 O O . GLY A 1 189 ? -6.905 4.650 40.817 1.00 61.94 189 GLY A O 1
ATOM 1433 N N . LYS A 1 190 ? -9.029 4.007 41.091 1.00 67.50 190 LYS A N 1
ATOM 1434 C CA . LYS A 1 190 ? -8.856 2.666 40.540 1.00 67.50 190 LYS A CA 1
ATOM 1435 C C . LYS A 1 190 ? -9.898 2.445 39.460 1.00 67.50 190 LYS A C 1
ATOM 1437 O O . LYS A 1 190 ? -11.075 2.668 39.719 1.00 67.50 190 LYS A O 1
ATOM 1442 N N . VAL A 1 191 ? -9.460 2.022 38.279 1.00 69.56 191 VAL A N 1
ATOM 1443 C CA . VAL A 1 191 ? -10.327 1.565 37.191 1.00 69.56 191 VAL A CA 1
ATOM 1444 C C . VAL A 1 191 ? -10.084 0.074 37.018 1.00 69.56 191 VAL A C 1
ATOM 1446 O O . VAL A 1 191 ? -8.947 -0.355 36.845 1.00 69.56 191 VAL A O 1
ATOM 1449 N N . GLU A 1 192 ? -11.139 -0.723 37.041 1.00 68.00 192 GLU A N 1
ATOM 1450 C CA . GLU A 1 192 ? -11.078 -2.120 36.626 1.00 68.00 192 GLU A CA 1
ATOM 1451 C C . GLU A 1 192 ? -11.978 -2.291 35.412 1.00 68.00 192 GLU A C 1
ATOM 1453 O O . GLU A 1 192 ? -13.157 -1.947 35.467 1.00 68.00 192 GLU A O 1
ATOM 1458 N N . LEU A 1 193 ? -11.407 -2.772 34.311 1.00 71.25 193 LEU A N 1
ATOM 1459 C CA . LEU A 1 193 ? -12.123 -3.062 33.076 1.00 71.25 193 LEU A CA 1
ATOM 1460 C C . LEU A 1 193 ? -12.012 -4.546 32.788 1.00 71.25 193 LEU A C 1
ATOM 1462 O O . LEU A 1 193 ? -10.939 -5.134 32.918 1.00 71.25 193 LEU A O 1
ATOM 1466 N N . TYR A 1 194 ? -13.118 -5.118 32.344 1.00 70.50 194 TYR A N 1
ATOM 1467 C CA . TYR A 1 194 ? -13.210 -6.519 31.993 1.00 70.50 194 TYR A CA 1
ATOM 1468 C C . TYR A 1 194 ? -13.879 -6.635 30.623 1.00 70.50 194 TYR A C 1
ATOM 1470 O O . TYR A 1 194 ? -14.740 -5.808 30.296 1.00 70.50 194 TYR A O 1
ATOM 1478 N N . PRO A 1 195 ? -13.508 -7.629 29.800 1.00 71.50 195 PRO A N 1
ATOM 1479 C CA . PRO A 1 195 ? -14.220 -7.888 28.556 1.00 71.50 195 PRO A CA 1
ATOM 1480 C C . PRO A 1 195 ? -15.717 -8.075 28.819 1.00 71.50 195 PRO A C 1
ATOM 1482 O O . PRO A 1 195 ? -16.118 -8.583 29.870 1.00 71.50 195 PRO A O 1
ATOM 1485 N N . LEU A 1 196 ? -16.561 -7.648 27.887 1.00 72.88 196 LEU A N 1
ATOM 1486 C CA . LEU A 1 196 ? -18.000 -7.850 28.016 1.00 72.88 196 LEU A CA 1
ATOM 1487 C C . LEU A 1 196 ? -18.339 -9.349 28.142 1.00 72.88 196 LEU A C 1
ATOM 1489 O O . LEU A 1 196 ? -17.697 -10.184 27.506 1.00 72.88 196 LEU A O 1
ATOM 1493 N N . ASN A 1 197 ? -19.372 -9.675 28.927 1.00 67.19 197 ASN A N 1
ATOM 1494 C CA . ASN A 1 197 ? -19.802 -11.046 29.239 1.00 67.19 197 ASN A CA 1
ATOM 1495 C C . ASN A 1 197 ? -18.764 -11.844 30.032 1.00 67.19 197 ASN A C 1
ATOM 1497 O O . ASN A 1 197 ? -18.593 -13.046 29.825 1.00 67.19 197 ASN A O 1
ATOM 1501 N N . THR A 1 198 ? -18.068 -11.177 30.952 1.00 62.69 198 THR A N 1
ATOM 1502 C CA . THR A 1 198 ? -17.138 -11.839 31.864 1.00 62.69 198 THR A CA 1
ATOM 1503 C C . THR A 1 198 ? -17.648 -11.794 33.295 1.00 62.69 198 THR A C 1
ATOM 1505 O O . THR A 1 198 ? -18.102 -10.765 33.800 1.00 62.69 198 THR A O 1
ATOM 1508 N N . THR A 1 199 ? -17.507 -12.928 33.975 1.00 63.41 199 THR A N 1
ATOM 1509 C CA . THR A 1 199 ? -17.610 -13.020 35.429 1.00 63.41 199 THR A CA 1
ATOM 1510 C C . THR A 1 199 ? -16.215 -13.274 35.977 1.00 63.41 199 THR A C 1
ATOM 1512 O O . THR A 1 199 ? -15.530 -14.215 35.567 1.00 63.41 199 THR A O 1
ATOM 1515 N N . GLN A 1 200 ? -15.768 -12.423 36.895 1.00 61.88 200 GLN A N 1
ATOM 1516 C CA . GLN A 1 200 ? -14.490 -12.573 37.567 1.00 61.88 200 GLN A CA 1
ATOM 1517 C C . GLN A 1 200 ? -14.671 -12.648 39.078 1.00 61.88 200 GLN A C 1
ATOM 1519 O O . GLN A 1 200 ? -15.282 -11.787 39.709 1.00 61.88 200 GLN A O 1
ATOM 1524 N N . PHE A 1 201 ? -14.011 -13.657 39.638 1.00 59.34 201 PHE A N 1
ATOM 1525 C CA . PHE A 1 201 ? -13.744 -13.806 41.056 1.00 59.34 201 PHE A CA 1
ATOM 1526 C C . PHE A 1 201 ? -12.249 -13.631 41.306 1.00 59.34 201 PHE A C 1
ATOM 1528 O O . PHE A 1 201 ? -11.420 -14.119 40.529 1.00 59.34 201 PHE A O 1
ATOM 1535 N N . THR A 1 202 ? -11.894 -12.940 42.386 1.00 50.19 202 THR A N 1
ATOM 1536 C CA . THR A 1 202 ? -10.511 -12.915 42.884 1.00 50.19 202 THR A CA 1
ATOM 1537 C C . THR A 1 202 ? -10.130 -14.194 43.633 1.00 50.19 202 THR A C 1
ATOM 1539 O O . THR A 1 202 ? -8.939 -14.431 43.827 1.00 50.19 202 THR A O 1
ATOM 1542 N N . ASP A 1 203 ? -11.100 -15.053 43.964 1.00 39.09 203 ASP A N 1
ATOM 1543 C CA . ASP A 1 203 ? -10.875 -16.372 44.557 1.00 39.09 203 ASP A CA 1
ATOM 1544 C C . ASP A 1 203 ? -11.450 -17.499 43.675 1.00 39.09 203 ASP A C 1
ATOM 1546 O O . ASP A 1 203 ? -12.437 -17.328 42.967 1.00 39.09 203 ASP A O 1
ATOM 1550 N N . THR A 1 204 ? -10.797 -18.656 43.675 1.00 38.47 204 THR A N 1
ATOM 1551 C CA . THR A 1 204 ? -10.925 -19.771 42.707 1.00 38.47 204 THR A CA 1
ATOM 1552 C C . THR A 1 204 ? -12.256 -20.560 42.697 1.00 38.47 204 THR A C 1
ATOM 1554 O O . THR A 1 204 ? -12.280 -21.720 42.279 1.00 38.47 204 THR A O 1
ATOM 1557 N N . LEU A 1 205 ? -13.379 -19.978 43.127 1.00 38.53 205 LEU A N 1
ATOM 1558 C CA . LEU A 1 205 ? -14.659 -20.681 43.295 1.00 38.53 205 LEU A CA 1
ATOM 1559 C C . LEU A 1 205 ? -15.698 -20.337 42.210 1.00 38.53 205 LEU A C 1
ATOM 1561 O O . LEU A 1 205 ? -15.737 -19.235 41.675 1.00 38.53 205 LEU A O 1
ATOM 1565 N N . LYS A 1 206 ? -16.504 -21.350 41.860 1.00 45.00 206 LYS A N 1
ATOM 1566 C CA . LYS A 1 206 ? -17.478 -21.366 40.755 1.00 45.00 206 LYS A CA 1
ATOM 1567 C C . LYS A 1 206 ? -18.646 -20.387 40.929 1.00 45.00 206 LYS A C 1
ATOM 1569 O O . LYS A 1 206 ? -19.201 -20.275 42.019 1.00 45.00 206 LYS A O 1
ATOM 1574 N N . ASP A 1 207 ? -19.054 -19.833 39.783 1.00 46.50 207 ASP A N 1
ATOM 1575 C CA . ASP A 1 207 ? -20.362 -19.302 39.375 1.00 46.50 207 ASP A CA 1
ATOM 1576 C C . ASP A 1 207 ? -21.336 -18.967 40.512 1.00 46.50 207 ASP A C 1
ATOM 1578 O O . ASP A 1 207 ? -22.142 -19.785 40.961 1.00 46.50 207 ASP A O 1
ATOM 1582 N N . GLY A 1 208 ? -21.280 -17.714 40.955 1.00 48.84 208 GLY A N 1
ATOM 1583 C CA . GLY A 1 208 ? -22.419 -17.068 41.593 1.00 48.84 208 GLY A CA 1
ATOM 1584 C C . GLY A 1 208 ? -23.491 -16.803 40.541 1.00 48.84 208 GLY A C 1
ATOM 1585 O O . GLY A 1 208 ? -23.216 -16.160 39.530 1.00 48.84 208 GLY A O 1
ATOM 1586 N N . THR A 1 209 ? -24.704 -17.303 40.759 1.00 54.25 209 THR A N 1
ATOM 1587 C CA . THR A 1 209 ? -25.838 -17.066 39.863 1.00 54.25 209 THR A CA 1
ATOM 1588 C C . THR A 1 209 ? -26.417 -15.675 40.129 1.00 54.25 209 THR A C 1
ATOM 1590 O O . THR A 1 209 ? -26.959 -15.405 41.206 1.00 54.25 209 THR A O 1
ATOM 1593 N N . ILE A 1 210 ? -26.308 -14.782 39.146 1.00 58.44 210 ILE A N 1
ATOM 1594 C CA . ILE A 1 210 ? -27.159 -13.590 39.040 1.00 58.44 210 ILE A CA 1
ATOM 1595 C C . ILE A 1 210 ? -28.424 -14.026 38.296 1.00 58.44 210 ILE A C 1
ATOM 1597 O O . ILE A 1 210 ? -28.335 -14.804 37.353 1.00 58.44 210 ILE A O 1
ATOM 1601 N N . SER A 1 211 ? -29.595 -13.572 38.740 1.00 57.41 211 SER A N 1
ATOM 1602 C CA . SER A 1 211 ? -30.905 -13.894 38.153 1.00 57.41 211 SER A CA 1
ATOM 1603 C C . SER A 1 211 ? -31.850 -12.702 38.292 1.00 57.41 211 SER A C 1
ATOM 1605 O O . SER A 1 211 ? -31.831 -12.018 39.315 1.00 57.41 211 SER A O 1
ATOM 1607 N N . PHE A 1 212 ? -32.692 -12.428 37.299 1.00 53.34 212 PHE A N 1
ATOM 1608 C CA . PHE A 1 212 ? -33.832 -11.537 37.524 1.00 53.34 212 PHE A CA 1
ATOM 1609 C C . PHE A 1 212 ? -34.926 -12.305 38.269 1.00 53.34 212 PHE A C 1
ATOM 1611 O O . PHE A 1 212 ? -35.134 -13.497 38.046 1.00 53.34 212 PHE A O 1
ATOM 1618 N N . ASP A 1 213 ? -35.618 -11.633 39.187 1.00 53.66 213 ASP A N 1
ATOM 1619 C CA . ASP A 1 213 ? -36.766 -12.220 39.872 1.00 53.66 213 ASP A CA 1
ATOM 1620 C C . ASP A 1 213 ? -37.915 -12.387 38.869 1.00 53.66 213 ASP A C 1
ATOM 1622 O O . ASP A 1 213 ? -38.579 -11.414 38.510 1.00 53.66 213 ASP A O 1
ATOM 1626 N N . ALA A 1 214 ? -38.192 -13.622 38.447 1.00 54.22 214 ALA A N 1
ATOM 1627 C CA . ALA A 1 214 ? -39.282 -13.923 37.516 1.00 54.22 214 ALA A CA 1
ATOM 1628 C C . ALA A 1 214 ? -40.668 -13.479 38.037 1.00 54.22 214 ALA A C 1
ATOM 1630 O O . ALA A 1 214 ? -41.601 -13.289 37.258 1.00 54.22 214 ALA A O 1
ATOM 1631 N N . SER A 1 215 ? -40.822 -13.280 39.353 1.00 55.16 215 SER A N 1
ATOM 1632 C CA . SER A 1 215 ? -42.064 -12.777 39.952 1.00 55.16 215 SER A CA 1
ATOM 1633 C C . SER A 1 215 ? -42.161 -11.246 39.974 1.00 55.16 215 SER A C 1
ATOM 1635 O O . SER A 1 215 ? -43.248 -10.703 40.182 1.00 55.16 215 SER A O 1
ATOM 1637 N N . THR A 1 216 ? -41.041 -10.541 39.767 1.00 62.38 216 THR A N 1
ATOM 1638 C CA . THR A 1 216 ? -40.944 -9.077 39.828 1.00 62.38 216 THR A CA 1
ATOM 1639 C C . THR A 1 216 ? -39.989 -8.563 38.732 1.00 62.38 216 THR A C 1
ATOM 1641 O O . THR A 1 216 ? -38.796 -8.419 38.997 1.00 62.38 216 THR A O 1
ATOM 1644 N N . PRO A 1 217 ? -40.481 -8.204 37.527 1.00 59.09 217 PRO A N 1
ATOM 1645 C CA . PRO A 1 217 ? -39.664 -7.985 36.315 1.00 59.09 217 PRO A CA 1
ATOM 1646 C C . PRO A 1 217 ? -38.663 -6.808 36.356 1.00 59.09 217 PRO A C 1
ATOM 1648 O O . PRO A 1 217 ? -37.968 -6.547 35.384 1.00 59.09 217 PRO A O 1
ATOM 1651 N N . ASN A 1 218 ? -38.543 -6.115 37.490 1.00 71.25 218 ASN A N 1
ATOM 1652 C CA . ASN A 1 218 ? -37.607 -5.012 37.723 1.00 71.25 218 ASN A CA 1
ATOM 1653 C C . ASN A 1 218 ? -36.659 -5.278 38.908 1.00 71.25 218 ASN A C 1
ATOM 1655 O O . ASN A 1 218 ? -35.989 -4.359 39.382 1.00 71.25 218 ASN A O 1
ATOM 1659 N N . LYS A 1 219 ? -36.636 -6.503 39.438 1.00 77.31 219 LYS A N 1
ATOM 1660 C CA . LYS A 1 219 ? -35.812 -6.879 40.585 1.00 77.31 219 LYS A CA 1
ATOM 1661 C C . LYS A 1 219 ? -34.687 -7.797 40.136 1.00 77.31 219 LYS A C 1
ATOM 1663 O O . LYS A 1 219 ? -34.922 -8.876 39.603 1.00 77.31 219 LYS A O 1
ATOM 1668 N N . ILE A 1 220 ? -33.463 -7.367 40.395 1.00 74.62 220 ILE A N 1
ATOM 1669 C CA . ILE A 1 220 ? -32.248 -8.143 40.181 1.00 74.62 220 ILE A CA 1
ATOM 1670 C C . ILE A 1 220 ? -31.957 -8.876 41.488 1.00 74.62 220 ILE A C 1
ATOM 1672 O O . ILE A 1 220 ? -31.935 -8.255 42.550 1.00 74.62 220 ILE A O 1
ATOM 1676 N N . ILE A 1 221 ? -31.754 -10.186 41.426 1.00 71.31 221 ILE A N 1
ATOM 1677 C CA . ILE A 1 221 ? -31.363 -11.029 42.556 1.00 71.31 221 ILE A CA 1
ATOM 1678 C C . ILE A 1 221 ? -29.994 -11.621 42.252 1.00 71.31 221 ILE A C 1
ATOM 1680 O O . ILE A 1 221 ? -29.716 -12.074 41.145 1.00 71.31 221 ILE A O 1
ATOM 1684 N N . TRP A 1 222 ? -29.134 -11.660 43.254 1.00 73.69 222 TRP A N 1
ATOM 1685 C CA . TRP A 1 222 ? -27.867 -12.364 43.162 1.00 73.69 222 TRP A CA 1
ATOM 1686 C C . TRP A 1 222 ? -27.678 -13.203 44.414 1.00 73.69 222 TRP A C 1
ATOM 1688 O O . TRP A 1 222 ? -28.015 -12.783 45.525 1.00 73.69 222 TRP A O 1
ATOM 1698 N N . ASN A 1 223 ? -27.169 -14.416 44.222 1.00 65.44 223 ASN A N 1
ATOM 1699 C CA . ASN A 1 223 ? -26.901 -15.312 45.329 1.00 65.44 223 ASN A CA 1
ATOM 1700 C C . ASN A 1 223 ? -25.403 -15.373 45.635 1.00 65.44 223 ASN A C 1
ATOM 1702 O O . ASN A 1 223 ? -24.600 -15.778 44.792 1.00 65.44 223 ASN A O 1
ATOM 1706 N N . TYR A 1 224 ? -25.061 -15.005 46.871 1.00 62.16 224 TYR A N 1
ATOM 1707 C CA . TYR A 1 224 ? -23.710 -15.082 47.404 1.00 62.16 224 TYR A CA 1
ATOM 1708 C C . TYR A 1 224 ? -23.408 -16.391 48.152 1.00 62.16 224 TYR A C 1
ATOM 1710 O O . TYR A 1 224 ? -22.358 -16.497 48.771 1.00 62.16 224 TYR A O 1
ATOM 1718 N N . ASP A 1 225 ? -24.272 -17.409 48.102 1.00 53.59 225 ASP A N 1
ATOM 1719 C CA . ASP A 1 225 ? -24.099 -18.654 48.872 1.00 53.59 225 ASP A CA 1
ATOM 1720 C C . ASP A 1 225 ? -22.774 -19.397 48.571 1.00 53.59 225 ASP A C 1
ATOM 1722 O O . ASP A 1 225 ? -22.271 -20.124 49.425 1.00 53.59 225 ASP A O 1
ATOM 1726 N N . ASN A 1 226 ? -2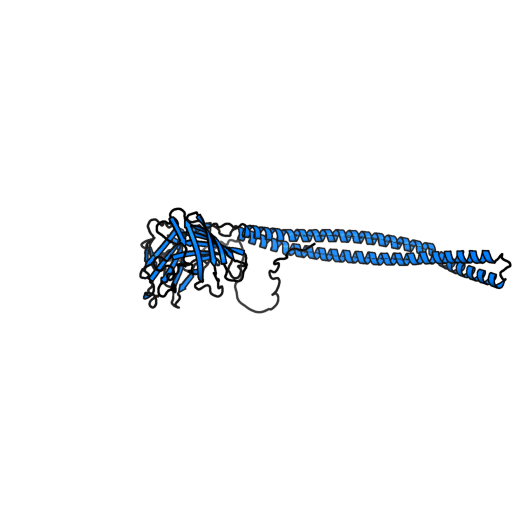2.153 -19.166 47.404 1.00 51.12 226 ASN A N 1
ATOM 1727 C CA . ASN A 1 226 ? -20.817 -19.684 47.054 1.00 51.12 226 ASN A CA 1
ATOM 1728 C C . ASN A 1 226 ? -19.642 -18.775 47.497 1.00 51.12 226 ASN A C 1
ATOM 1730 O O . ASN A 1 226 ? -18.486 -19.104 47.245 1.00 51.12 226 ASN A O 1
ATOM 1734 N N . PHE A 1 227 ? -19.908 -17.635 48.142 1.00 53.66 227 PHE A N 1
ATOM 1735 C CA . PHE A 1 227 ? -18.932 -16.589 48.494 1.00 53.66 227 PHE A CA 1
ATOM 1736 C C . PHE A 1 227 ? -18.467 -16.697 49.964 1.00 53.66 227 PHE A C 1
ATOM 1738 O O . PHE A 1 227 ? -17.984 -15.718 50.538 1.00 53.66 227 PHE A O 1
ATOM 1745 N N . SER A 1 228 ? -18.634 -17.874 50.585 1.00 53.12 228 SER A N 1
ATOM 1746 C CA . SER A 1 228 ? -18.682 -18.089 52.044 1.00 53.12 228 SER A CA 1
ATOM 1747 C C . SER A 1 228 ? -17.506 -17.546 52.859 1.00 53.12 228 SER A C 1
ATOM 1749 O O . SER A 1 228 ? -17.691 -17.258 54.037 1.00 53.12 228 SER A O 1
ATOM 1751 N N . ASP A 1 229 ? -16.330 -17.372 52.254 1.00 54.53 229 ASP A N 1
ATOM 1752 C CA . ASP A 1 229 ? -15.111 -16.989 52.977 1.00 54.53 229 ASP A CA 1
ATOM 1753 C C . ASP A 1 229 ? -14.754 -15.498 52.801 1.00 54.53 229 ASP A C 1
ATOM 1755 O O . ASP A 1 229 ? -13.914 -14.967 53.526 1.00 54.53 229 ASP A O 1
ATOM 1759 N N . VAL A 1 230 ? -15.407 -14.799 51.861 1.00 57.25 230 VAL A N 1
ATOM 1760 C CA . VAL A 1 230 ? -15.114 -13.394 51.505 1.00 57.25 230 VAL A CA 1
ATOM 1761 C C . VAL A 1 230 ? -16.333 -12.476 51.587 1.00 57.25 230 VAL A C 1
ATOM 1763 O O . VAL A 1 230 ? -16.156 -11.261 51.638 1.00 57.25 230 VAL A O 1
ATOM 1766 N N . ALA A 1 231 ? -17.551 -13.027 51.652 1.00 57.00 231 ALA A N 1
ATOM 1767 C CA . ALA A 1 231 ? -18.797 -12.259 51.704 1.00 57.00 231 ALA A CA 1
ATOM 1768 C C . ALA A 1 231 ? -18.893 -11.303 52.904 1.00 57.00 231 ALA A C 1
ATOM 1770 O O . ALA A 1 231 ? -19.495 -10.238 52.792 1.00 57.00 231 ALA A O 1
ATOM 1771 N N . GLU A 1 232 ? -18.262 -11.642 54.034 1.00 59.66 232 GLU A N 1
ATOM 1772 C CA . GLU A 1 232 ? -18.191 -10.762 55.211 1.00 59.66 232 GLU A CA 1
ATOM 1773 C C . GLU A 1 232 ? -17.337 -9.503 54.970 1.00 59.66 232 GLU A C 1
ATOM 1775 O O . GLU A 1 232 ? -17.480 -8.524 55.697 1.00 59.66 232 GLU A O 1
ATOM 1780 N N . ASN A 1 233 ? -16.503 -9.498 53.923 1.00 66.88 233 ASN A N 1
ATOM 1781 C CA . ASN A 1 233 ? -15.613 -8.389 53.572 1.00 66.88 233 ASN A CA 1
ATOM 1782 C C . ASN A 1 233 ? -16.212 -7.457 52.501 1.00 66.88 233 ASN A C 1
ATOM 1784 O O . ASN A 1 233 ? -15.552 -6.506 52.075 1.00 66.88 233 ASN A O 1
ATOM 1788 N N . PHE A 1 234 ? -17.437 -7.721 52.023 1.00 74.44 234 PHE A N 1
ATOM 1789 C CA . PHE A 1 234 ? -18.111 -6.855 51.052 1.00 74.44 234 PHE A CA 1
ATOM 1790 C C . PHE A 1 234 ? -18.773 -5.689 51.780 1.00 74.44 234 PHE A C 1
ATOM 1792 O O . PHE A 1 234 ? -19.811 -5.841 52.423 1.00 74.44 234 PHE A O 1
ATOM 1799 N N . GLU A 1 235 ? -18.202 -4.496 51.644 1.00 78.06 235 GLU A N 1
ATOM 1800 C CA . GLU A 1 235 ? -18.828 -3.280 52.170 1.00 78.06 235 GLU A CA 1
ATOM 1801 C C . GLU A 1 235 ? -19.912 -2.766 51.216 1.00 78.06 235 GLU A C 1
ATOM 1803 O O . GLU A 1 235 ? -20.976 -2.310 51.650 1.00 78.06 235 GLU A O 1
ATOM 1808 N N . HIS A 1 236 ? -19.671 -2.885 49.907 1.00 84.75 236 HIS A N 1
ATOM 1809 C CA . HIS A 1 236 ? -20.462 -2.225 48.878 1.00 84.75 236 HIS A CA 1
ATOM 1810 C C . HIS A 1 236 ? -20.670 -3.094 47.636 1.00 84.75 236 HIS A C 1
ATOM 1812 O O . HIS A 1 236 ? -19.788 -3.845 47.221 1.00 84.75 236 HIS A O 1
ATOM 1818 N N . ILE A 1 237 ? -21.831 -2.926 47.000 1.00 83.06 237 ILE A N 1
ATOM 1819 C CA . ILE A 1 237 ? -22.133 -3.454 45.664 1.00 83.06 237 ILE A CA 1
ATOM 1820 C C . ILE A 1 237 ? -22.553 -2.291 44.778 1.00 83.06 237 ILE A C 1
ATOM 1822 O O . ILE A 1 237 ? -23.526 -1.604 45.084 1.00 83.06 237 ILE A O 1
ATOM 1826 N N . THR A 1 238 ? -21.842 -2.078 43.675 1.00 85.50 238 THR A N 1
ATOM 1827 C CA . THR A 1 238 ? -22.202 -1.099 42.645 1.00 85.50 238 THR A CA 1
ATOM 1828 C C . THR A 1 238 ? -22.898 -1.806 41.490 1.00 85.50 238 THR A C 1
ATOM 1830 O O . THR A 1 238 ? -22.356 -2.747 40.914 1.00 85.50 238 THR A O 1
ATOM 1833 N N . ILE A 1 239 ? -24.095 -1.327 41.155 1.00 85.69 239 ILE A N 1
ATOM 1834 C CA . ILE A 1 239 ? -24.918 -1.778 40.035 1.00 85.69 239 ILE A CA 1
ATOM 1835 C C . ILE A 1 239 ? -24.897 -0.703 38.950 1.00 85.69 239 ILE A C 1
ATOM 1837 O O . ILE A 1 239 ? -25.174 0.462 39.245 1.00 85.69 239 ILE A O 1
ATOM 1841 N N . GLY A 1 240 ? -24.613 -1.092 37.709 1.00 86.56 240 GLY A N 1
ATOM 1842 C CA . GLY A 1 240 ? -24.709 -0.248 36.519 1.00 86.56 240 GLY A CA 1
ATOM 1843 C C . GLY A 1 240 ? -25.559 -0.902 35.434 1.00 86.56 240 GLY A C 1
ATOM 1844 O O . GLY A 1 240 ? -25.459 -2.110 35.224 1.00 86.56 240 GLY A O 1
ATOM 1845 N N . ILE A 1 241 ? -26.390 -0.112 34.748 1.00 86.56 241 ILE A N 1
ATOM 1846 C CA . ILE A 1 241 ? -27.231 -0.587 33.643 1.00 86.56 241 ILE A CA 1
ATOM 1847 C C . ILE A 1 241 ? -27.064 0.300 32.415 1.00 86.56 241 ILE A C 1
ATOM 1849 O O . ILE A 1 241 ? -27.247 1.518 32.486 1.00 86.56 241 ILE A O 1
ATOM 1853 N N . ILE A 1 242 ? -26.769 -0.334 31.281 1.00 87.81 242 ILE A N 1
ATOM 1854 C CA . ILE A 1 242 ? -26.586 0.312 29.975 1.00 87.81 242 ILE A CA 1
ATOM 1855 C C . ILE A 1 242 ? -27.552 -0.318 28.965 1.00 87.81 242 ILE A C 1
ATOM 1857 O O . ILE A 1 242 ? -27.688 -1.535 28.908 1.00 87.81 242 ILE A O 1
ATOM 1861 N N . ASP A 1 243 ? -28.215 0.488 28.142 1.00 88.69 243 ASP A N 1
ATOM 1862 C CA . ASP A 1 243 ? -29.017 0.036 27.004 1.00 88.69 243 ASP A CA 1
ATOM 1863 C C . ASP A 1 243 ? -28.099 -0.483 25.887 1.00 88.69 243 ASP A C 1
ATOM 1865 O O . ASP A 1 243 ? -27.517 0.291 25.117 1.00 88.69 243 ASP A O 1
ATOM 1869 N N . LYS A 1 244 ? -27.953 -1.811 25.803 1.00 87.12 244 LYS A N 1
ATOM 1870 C CA . LYS A 1 244 ? -27.077 -2.465 24.822 1.00 87.12 244 LYS A CA 1
ATOM 1871 C C . LYS A 1 244 ? -27.619 -2.327 23.409 1.00 87.12 244 LYS A C 1
ATOM 1873 O O . LYS A 1 244 ? -26.851 -2.111 22.476 1.00 87.12 244 LYS A O 1
ATOM 1878 N N . THR A 1 245 ? -28.937 -2.405 23.255 1.00 87.06 245 THR A N 1
ATOM 1879 C CA . THR A 1 245 ? -29.604 -2.268 21.952 1.00 87.06 245 THR A CA 1
ATOM 1880 C C . THR A 1 245 ? -29.290 -0.911 21.340 1.00 87.06 245 THR A C 1
ATOM 1882 O O . THR A 1 245 ? -28.906 -0.795 20.173 1.00 87.06 245 THR A O 1
ATOM 1885 N N . LYS A 1 246 ? -29.400 0.134 22.156 1.00 89.75 246 LYS A N 1
ATOM 1886 C CA . LYS A 1 246 ? -29.084 1.492 21.749 1.00 89.75 246 LYS A CA 1
ATOM 1887 C C . LYS A 1 246 ? -27.597 1.683 21.512 1.00 89.75 246 LYS A C 1
ATOM 1889 O O . LYS A 1 246 ? -27.240 2.237 20.475 1.00 89.75 246 LYS A O 1
ATOM 1894 N N . LEU A 1 247 ? -26.749 1.180 22.406 1.00 87.44 247 LEU A N 1
ATOM 1895 C CA . LEU A 1 247 ? -25.296 1.209 22.253 1.00 87.44 247 LEU A CA 1
ATOM 1896 C C . LEU A 1 247 ? -24.848 0.584 20.920 1.00 87.44 247 LEU A C 1
ATOM 1898 O O . LEU A 1 247 ? -24.073 1.191 20.183 1.00 87.44 247 LEU A O 1
ATOM 1902 N N . ASP A 1 248 ? -25.401 -0.573 20.555 1.00 86.31 248 ASP A N 1
ATOM 1903 C CA . ASP A 1 248 ? -25.112 -1.239 19.282 1.00 86.31 248 ASP A CA 1
ATOM 1904 C C . ASP A 1 248 ? -25.643 -0.453 18.079 1.00 86.31 248 ASP A C 1
ATOM 1906 O O . ASP A 1 248 ? -24.973 -0.363 17.045 1.00 86.31 248 ASP A O 1
ATOM 1910 N N . SER A 1 249 ? -26.807 0.191 18.220 1.00 88.81 249 SER A N 1
ATOM 1911 C CA . SER A 1 249 ? -27.386 1.039 17.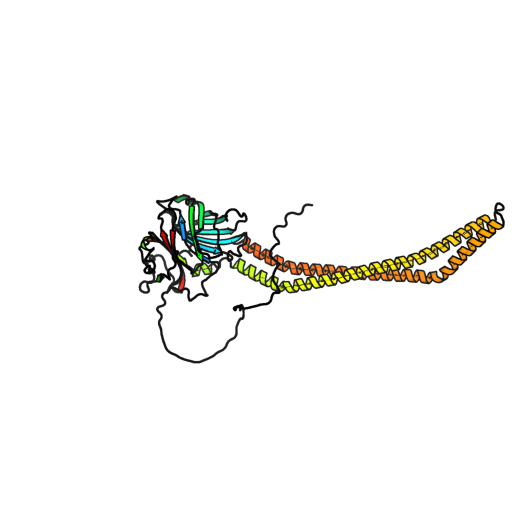171 1.00 88.81 249 SER A CA 1
ATOM 1912 C C . SER A 1 249 ? -26.511 2.250 16.825 1.00 88.81 249 SER A C 1
ATOM 1914 O O . SER A 1 249 ? -26.526 2.722 15.680 1.00 88.81 249 SER A O 1
ATOM 1916 N N . LEU A 1 250 ? -25.673 2.705 17.766 1.00 87.31 250 LEU A N 1
ATOM 1917 C CA . LEU A 1 250 ? -24.704 3.767 17.513 1.00 87.31 250 LEU A CA 1
ATOM 1918 C C . LEU A 1 250 ? -23.645 3.341 16.501 1.00 87.31 250 LEU A C 1
ATOM 1920 O O . LEU A 1 250 ? -23.055 4.210 15.870 1.00 87.31 250 LEU A O 1
ATOM 1924 N N . ASN A 1 251 ? -23.437 2.040 16.261 1.00 84.62 251 ASN A N 1
ATOM 1925 C CA . ASN A 1 251 ? -22.494 1.545 15.257 1.00 84.62 251 ASN A CA 1
ATOM 1926 C C . ASN A 1 251 ? -21.113 2.216 15.390 1.00 84.62 251 ASN A C 1
ATOM 1928 O O . ASN A 1 251 ? -20.586 2.754 14.409 1.00 84.62 251 ASN A O 1
ATOM 1932 N N . LEU A 1 252 ? -20.579 2.275 16.613 1.00 84.50 252 LEU A N 1
ATOM 1933 C CA . LEU A 1 252 ? -19.282 2.897 16.899 1.00 84.50 252 LEU A CA 1
ATOM 1934 C C . LEU A 1 252 ? -18.213 2.350 15.937 1.00 84.50 252 LEU A C 1
ATOM 1936 O O . LEU A 1 252 ? -18.216 1.158 15.625 1.00 84.50 252 LEU A O 1
ATOM 1940 N N . PHE A 1 253 ? -17.365 3.239 15.417 1.00 84.88 253 PHE A N 1
ATOM 1941 C CA . PHE A 1 253 ? -16.320 2.946 14.419 1.00 84.88 253 PHE A CA 1
ATOM 1942 C C . PHE A 1 253 ? -16.759 2.370 13.060 1.00 84.88 253 PHE A C 1
ATOM 1944 O O . PHE A 1 253 ? -15.908 2.112 12.212 1.00 84.88 253 PHE A O 1
ATOM 1951 N N . ARG A 1 254 ? -18.062 2.223 12.774 1.00 86.25 254 ARG A N 1
ATOM 1952 C CA . ARG A 1 254 ? -18.542 1.686 11.482 1.00 86.25 254 ARG A CA 1
ATOM 1953 C C . ARG A 1 254 ? -17.918 2.343 10.236 1.00 86.25 254 ARG A C 1
ATOM 1955 O O . ARG A 1 254 ? -17.588 1.591 9.321 1.00 86.25 254 ARG A O 1
ATOM 1962 N N . PRO A 1 255 ? -17.761 3.679 10.144 1.00 86.06 255 PRO A N 1
ATOM 1963 C CA . PRO A 1 255 ? -17.107 4.296 8.986 1.00 86.06 255 PRO A CA 1
ATOM 1964 C C . PRO A 1 255 ? -15.668 3.805 8.780 1.00 86.06 255 PRO A C 1
ATOM 1966 O O . PRO A 1 255 ? -15.287 3.480 7.658 1.00 86.06 255 PRO A O 1
ATOM 1969 N N . ILE A 1 256 ? -14.916 3.637 9.872 1.00 86.94 256 ILE A N 1
ATOM 1970 C CA . ILE A 1 256 ? -13.539 3.130 9.854 1.00 86.94 256 ILE A CA 1
ATOM 1971 C C . ILE A 1 256 ? -13.518 1.662 9.409 1.00 86.94 256 ILE A C 1
ATOM 1973 O O . ILE A 1 256 ? -12.782 1.322 8.486 1.00 86.94 256 ILE A O 1
ATOM 1977 N N . TYR A 1 257 ? -14.383 0.808 9.972 1.00 86.75 257 TYR A N 1
ATOM 1978 C CA . TYR A 1 257 ? -14.492 -0.596 9.544 1.00 86.75 257 TYR A CA 1
ATOM 1979 C C . TYR A 1 257 ? -14.843 -0.726 8.056 1.00 86.75 257 TYR A C 1
ATOM 1981 O O . TYR A 1 257 ? -14.304 -1.578 7.351 1.00 86.75 257 TYR A O 1
ATOM 1989 N N . GLN A 1 258 ? -15.719 0.143 7.545 1.00 88.12 258 GLN A N 1
ATOM 1990 C CA . GLN A 1 258 ? -16.053 0.161 6.124 1.00 88.12 258 GLN A CA 1
ATOM 1991 C C . GLN A 1 258 ? -14.859 0.590 5.261 1.00 88.12 258 GLN A C 1
ATOM 1993 O O . GLN A 1 258 ? -14.623 -0.008 4.212 1.00 88.12 258 GLN A O 1
ATOM 1998 N N . ALA A 1 259 ? -14.103 1.607 5.682 1.00 88.00 259 ALA A N 1
ATOM 1999 C CA . ALA A 1 259 ? -12.911 2.056 4.969 1.00 88.00 259 ALA A CA 1
ATOM 2000 C C . ALA A 1 259 ? -11.812 0.980 4.942 1.00 88.00 259 ALA A C 1
ATOM 2002 O O . ALA A 1 259 ? -11.190 0.778 3.903 1.00 88.00 259 ALA A O 1
ATOM 2003 N N . GLN A 1 260 ? -11.637 0.226 6.030 1.00 87.25 260 GLN A N 1
ATOM 2004 C CA . GLN A 1 260 ? -10.729 -0.927 6.081 1.00 87.25 260 GLN A CA 1
ATOM 2005 C C . GLN A 1 260 ? -11.157 -2.035 5.121 1.00 87.25 260 GLN A C 1
ATOM 2007 O O . GLN A 1 260 ? -10.339 -2.531 4.353 1.00 87.25 260 GLN A O 1
ATOM 2012 N N . ALA A 1 261 ? -12.442 -2.402 5.127 1.00 88.00 261 ALA A N 1
ATOM 2013 C CA . ALA A 1 261 ? -12.963 -3.406 4.204 1.00 88.00 261 ALA A CA 1
ATOM 2014 C C . ALA A 1 261 ? -12.758 -2.981 2.740 1.00 88.00 261 ALA A C 1
ATOM 2016 O O . ALA A 1 261 ? -12.402 -3.803 1.897 1.00 88.00 261 ALA A O 1
ATOM 2017 N N . ASN A 1 262 ? -12.926 -1.689 2.445 1.00 90.12 262 ASN A N 1
ATOM 2018 C CA . ASN A 1 262 ? -12.646 -1.137 1.124 1.00 90.12 262 ASN A CA 1
ATOM 2019 C C . ASN A 1 262 ? -11.150 -1.206 0.781 1.00 90.12 262 ASN A C 1
ATOM 2021 O O . ASN A 1 262 ? -10.819 -1.600 -0.333 1.00 90.12 262 ASN A O 1
ATOM 2025 N N . LEU A 1 263 ? -10.252 -0.860 1.712 1.00 92.38 263 LEU A N 1
ATOM 2026 C CA . LEU A 1 263 ? -8.805 -0.975 1.514 1.00 92.38 263 LEU A CA 1
ATOM 2027 C C . LEU A 1 263 ? -8.396 -2.423 1.231 1.00 92.38 263 LEU A C 1
ATOM 2029 O O . LEU A 1 263 ? -7.717 -2.666 0.240 1.00 92.38 263 LEU A O 1
ATOM 2033 N N . ALA A 1 264 ? -8.872 -3.379 2.030 1.00 90.25 264 ALA A N 1
ATOM 2034 C CA . ALA A 1 264 ? -8.591 -4.798 1.831 1.00 90.25 264 ALA A CA 1
ATOM 2035 C C . ALA A 1 264 ? -9.097 -5.295 0.466 1.00 90.25 264 ALA A C 1
ATOM 2037 O O . ALA A 1 264 ? -8.397 -6.023 -0.233 1.00 90.25 264 ALA A O 1
ATOM 2038 N N . ALA A 1 265 ? -10.291 -4.861 0.046 1.00 91.25 265 ALA A N 1
ATOM 2039 C CA . ALA A 1 265 ? -10.830 -5.196 -1.268 1.00 91.25 265 ALA A CA 1
ATOM 2040 C C . ALA A 1 265 ? -10.008 -4.587 -2.418 1.00 91.25 265 ALA A C 1
ATOM 2042 O O . ALA A 1 265 ? -9.782 -5.256 -3.425 1.00 91.25 265 ALA A O 1
ATOM 2043 N N . VAL A 1 266 ? -9.548 -3.338 -2.277 1.00 93.06 266 VAL A N 1
ATOM 2044 C CA . VAL A 1 266 ? -8.680 -2.678 -3.266 1.00 93.06 266 VAL A CA 1
ATOM 2045 C C . VAL A 1 266 ? -7.315 -3.356 -3.323 1.00 93.06 266 VAL A C 1
ATOM 2047 O O . VAL A 1 266 ? -6.843 -3.644 -4.413 1.00 93.06 266 VAL A O 1
ATOM 2050 N N . GLN A 1 267 ? -6.704 -3.670 -2.181 1.00 92.31 267 GLN A N 1
ATOM 2051 C CA . GLN A 1 267 ? -5.428 -4.384 -2.123 1.00 92.31 267 GLN A CA 1
ATOM 2052 C C . GLN A 1 267 ? -5.530 -5.758 -2.789 1.00 92.31 267 GLN A C 1
ATOM 2054 O O . GLN A 1 267 ? -4.705 -6.071 -3.639 1.00 92.31 267 GLN A O 1
ATOM 2059 N N . ALA A 1 268 ? -6.575 -6.532 -2.484 1.00 91.31 268 ALA A N 1
ATOM 2060 C CA . ALA A 1 268 ? -6.792 -7.839 -3.101 1.00 91.31 268 ALA A CA 1
ATOM 2061 C C . ALA A 1 268 ? -7.019 -7.754 -4.621 1.00 91.31 268 ALA A C 1
ATOM 2063 O O . ALA A 1 268 ? -6.594 -8.634 -5.362 1.00 91.31 268 ALA A O 1
ATOM 2064 N N . LEU A 1 269 ? -7.696 -6.705 -5.101 1.00 90.38 269 LEU A N 1
ATOM 2065 C CA . LEU A 1 269 ? -7.906 -6.496 -6.534 1.00 90.38 269 LEU A CA 1
ATOM 2066 C C . LEU A 1 269 ? -6.628 -6.034 -7.247 1.00 90.38 269 LEU A C 1
ATOM 2068 O O . LEU A 1 269 ? -6.373 -6.441 -8.379 1.00 90.38 269 LEU A O 1
ATOM 2072 N N . GLU A 1 270 ? -5.860 -5.150 -6.614 1.00 92.12 270 GLU A N 1
ATOM 2073 C CA . GLU A 1 270 ? -4.697 -4.514 -7.230 1.00 92.12 270 GLU A CA 1
ATOM 2074 C C . GLU A 1 270 ? -3.408 -5.327 -7.077 1.00 92.12 270 GLU A C 1
ATOM 2076 O O . GLU A 1 270 ? -2.475 -5.084 -7.835 1.00 92.12 270 GLU A O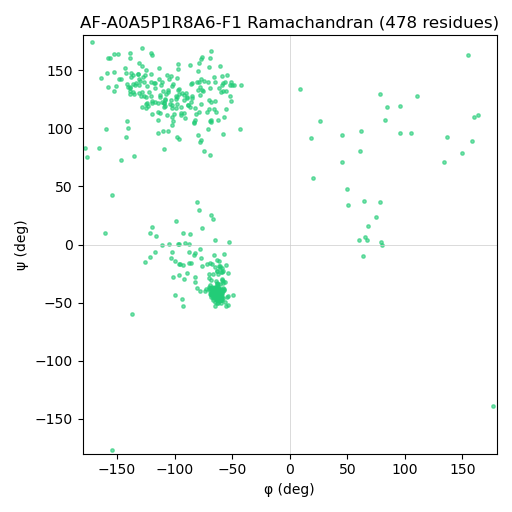 1
ATOM 2081 N N . GLU A 1 271 ? -3.337 -6.310 -6.174 1.00 92.12 271 GLU A N 1
ATOM 2082 C CA . GLU A 1 271 ? -2.157 -7.173 -5.999 1.00 92.12 271 GLU A CA 1
ATOM 2083 C C . GLU A 1 271 ? -1.729 -7.820 -7.328 1.00 92.12 271 GLU A C 1
ATOM 2085 O O . GLU A 1 271 ? -0.590 -7.648 -7.778 1.00 92.12 271 GLU A O 1
ATOM 2090 N N . ASP A 1 272 ? -2.670 -8.466 -8.020 1.00 90.62 272 ASP A N 1
ATOM 2091 C CA . ASP A 1 272 ? -2.422 -9.091 -9.322 1.00 90.62 272 ASP A CA 1
ATOM 2092 C C . ASP A 1 272 ? -2.123 -8.053 -10.419 1.00 90.62 272 ASP A C 1
ATOM 2094 O O . ASP A 1 272 ? -1.271 -8.277 -11.286 1.00 90.62 272 ASP A O 1
ATOM 2098 N N . ASN A 1 273 ? -2.793 -6.896 -10.389 1.00 91.31 273 ASN A N 1
ATOM 2099 C CA . ASN A 1 273 ? -2.603 -5.839 -11.386 1.00 91.31 273 ASN A CA 1
ATOM 2100 C C . ASN A 1 273 ? -1.222 -5.189 -11.271 1.00 91.31 273 ASN A C 1
ATOM 2102 O O . ASN A 1 273 ? -0.562 -4.972 -12.289 1.00 91.31 273 ASN A O 1
ATOM 2106 N N . ILE A 1 274 ? -0.776 -4.900 -10.048 1.00 94.62 274 ILE A N 1
ATOM 2107 C CA . ILE A 1 274 ? 0.542 -4.334 -9.751 1.00 94.62 274 ILE A CA 1
ATOM 2108 C C . ILE A 1 274 ? 1.621 -5.339 -10.150 1.00 94.62 274 ILE A C 1
ATOM 2110 O O . ILE A 1 274 ? 2.556 -4.973 -10.862 1.00 94.62 274 ILE A O 1
ATOM 2114 N N . ALA A 1 275 ? 1.464 -6.617 -9.788 1.00 93.94 275 ALA A N 1
ATOM 2115 C CA . ALA A 1 275 ? 2.401 -7.664 -10.186 1.00 93.94 275 ALA A CA 1
ATOM 2116 C C . ALA A 1 275 ? 2.505 -7.793 -11.719 1.00 93.94 275 ALA A C 1
ATOM 2118 O O . ALA A 1 275 ? 3.607 -7.846 -12.276 1.00 93.94 275 ALA A O 1
ATOM 2119 N N . ALA A 1 276 ? 1.371 -7.784 -12.426 1.00 93.06 276 ALA A N 1
ATOM 2120 C CA . ALA A 1 276 ? 1.341 -7.837 -13.885 1.00 93.06 276 ALA A CA 1
ATOM 2121 C C . ALA A 1 276 ? 1.943 -6.578 -14.537 1.00 93.06 276 ALA A C 1
ATOM 2123 O O . ALA A 1 276 ? 2.673 -6.680 -15.530 1.00 93.06 276 ALA A O 1
ATOM 2124 N N . ALA A 1 277 ? 1.664 -5.393 -13.988 1.00 95.25 277 ALA A N 1
ATOM 2125 C CA . ALA A 1 277 ? 2.223 -4.131 -14.462 1.00 95.25 277 ALA A CA 1
ATOM 2126 C C . ALA A 1 277 ? 3.744 -4.085 -14.267 1.00 95.25 277 ALA A C 1
ATOM 2128 O O . ALA A 1 277 ? 4.461 -3.726 -15.204 1.00 95.25 277 ALA A O 1
ATOM 2129 N N . GLN A 1 278 ? 4.245 -4.534 -13.113 1.00 97.25 278 GLN A N 1
ATOM 2130 C CA . GLN A 1 278 ? 5.677 -4.632 -12.837 1.00 97.25 278 GLN A CA 1
ATOM 2131 C C . GLN A 1 278 ? 6.373 -5.586 -13.815 1.00 97.25 278 GLN A C 1
ATOM 2133 O O . GLN A 1 278 ? 7.365 -5.216 -14.438 1.00 97.25 278 GLN A O 1
ATOM 2138 N N . ALA A 1 279 ? 5.810 -6.773 -14.059 1.00 96.81 279 ALA A N 1
ATOM 2139 C CA . ALA A 1 279 ? 6.368 -7.709 -15.039 1.00 96.81 279 ALA A CA 1
ATOM 2140 C C . ALA A 1 279 ? 6.413 -7.117 -16.467 1.00 96.81 279 ALA A C 1
ATOM 2142 O O . ALA A 1 279 ? 7.334 -7.390 -17.251 1.00 96.81 279 ALA A O 1
ATOM 2143 N N . ALA A 1 280 ? 5.432 -6.280 -16.823 1.00 97.31 280 ALA A N 1
ATOM 2144 C CA . ALA A 1 280 ? 5.419 -5.566 -18.095 1.00 97.31 280 ALA A CA 1
ATOM 2145 C C . ALA A 1 280 ? 6.494 -4.465 -18.168 1.00 97.31 280 ALA A C 1
ATOM 2147 O O . ALA A 1 280 ? 7.079 -4.281 -19.240 1.00 97.31 280 ALA A O 1
ATOM 2148 N N . VAL A 1 281 ? 6.773 -3.765 -17.060 1.00 98.38 281 VAL A N 1
ATOM 2149 C CA . VAL A 1 281 ? 7.895 -2.816 -16.939 1.00 98.38 281 VAL A CA 1
ATOM 2150 C C . VAL A 1 281 ? 9.222 -3.545 -17.129 1.00 98.38 281 VAL A C 1
ATOM 2152 O O . VAL A 1 281 ? 9.998 -3.155 -17.999 1.00 98.38 281 VAL A O 1
ATOM 2155 N N . ASP A 1 282 ? 9.445 -4.657 -16.428 1.00 98.12 282 ASP A N 1
ATOM 2156 C CA . ASP A 1 282 ? 10.688 -5.436 -16.518 1.00 98.12 282 ASP A CA 1
ATOM 2157 C C . ASP A 1 282 ? 10.950 -5.933 -17.953 1.00 98.12 282 ASP A C 1
ATOM 2159 O O . ASP A 1 282 ? 12.067 -5.867 -18.484 1.00 98.12 282 ASP A O 1
ATOM 2163 N N . THR A 1 283 ? 9.887 -6.376 -18.630 1.00 98.25 283 THR A N 1
ATOM 2164 C CA . THR A 1 283 ? 9.944 -6.778 -20.042 1.00 98.25 283 THR A CA 1
ATOM 2165 C C . THR A 1 283 ? 10.275 -5.592 -20.952 1.00 98.25 283 THR A C 1
ATOM 2167 O O . THR A 1 283 ? 11.102 -5.710 -21.861 1.00 98.25 283 THR A O 1
ATOM 2170 N N . ALA A 1 284 ? 9.640 -4.435 -20.736 1.00 97.94 284 ALA A N 1
ATOM 2171 C CA . ALA A 1 284 ? 9.896 -3.232 -21.523 1.00 97.94 284 ALA A CA 1
ATOM 2172 C C . ALA A 1 284 ? 11.325 -2.705 -21.319 1.00 97.94 284 ALA A C 1
ATOM 2174 O O . ALA A 1 284 ? 11.970 -2.328 -22.299 1.00 97.94 284 ALA A O 1
ATOM 2175 N N . GLN A 1 285 ? 11.843 -2.763 -20.091 1.00 98.44 285 GLN A N 1
ATOM 2176 C CA . GLN A 1 285 ? 13.219 -2.401 -19.759 1.00 98.44 285 GLN A CA 1
ATOM 2177 C C . GLN A 1 285 ? 14.215 -3.304 -20.490 1.00 98.44 285 GLN A C 1
ATOM 2179 O O . GLN A 1 285 ? 15.109 -2.814 -21.176 1.00 98.44 285 GLN A O 1
ATOM 2184 N N . THR A 1 286 ? 13.999 -4.621 -20.455 1.00 98.25 286 THR A N 1
ATOM 2185 C CA . THR A 1 286 ? 14.844 -5.589 -21.177 1.00 98.25 286 THR A CA 1
ATOM 2186 C C . THR A 1 286 ? 14.892 -5.298 -22.685 1.00 98.25 286 THR A C 1
ATOM 2188 O O . THR A 1 286 ? 15.943 -5.407 -23.330 1.00 98.25 286 THR A O 1
ATOM 2191 N N . ASN A 1 287 ? 13.761 -4.893 -23.270 1.00 97.31 287 ASN A N 1
ATOM 2192 C CA . ASN A 1 287 ? 13.688 -4.504 -24.679 1.00 97.31 287 ASN A CA 1
ATOM 2193 C C . ASN A 1 287 ? 14.429 -3.188 -24.961 1.00 97.31 287 ASN A C 1
ATOM 2195 O O . ASN A 1 287 ? 15.108 -3.086 -25.986 1.00 97.31 287 ASN A O 1
ATOM 2199 N N . ALA A 1 288 ? 14.325 -2.198 -24.070 1.00 98.19 288 ALA A N 1
ATOM 2200 C CA . ALA A 1 288 ? 15.060 -0.938 -24.171 1.00 98.19 288 ALA A CA 1
ATOM 2201 C C . ALA A 1 288 ? 16.578 -1.167 -24.096 1.00 98.19 288 ALA A C 1
ATOM 2203 O O . ALA A 1 288 ? 17.315 -0.672 -24.951 1.00 98.19 288 ALA A O 1
ATOM 2204 N N . ASP A 1 289 ? 17.033 -2.009 -23.168 1.00 98.12 289 ASP A N 1
ATOM 2205 C CA . ASP A 1 289 ? 18.443 -2.385 -23.026 1.00 98.12 289 ASP A CA 1
ATOM 2206 C C . ASP A 1 289 ? 18.963 -3.104 -24.279 1.00 98.12 289 ASP A C 1
ATOM 2208 O O . ASP A 1 289 ? 20.038 -2.789 -24.800 1.00 98.12 289 ASP A O 1
ATOM 2212 N N . SER A 1 290 ? 18.166 -4.024 -24.831 1.00 98.12 290 SER A N 1
ATOM 2213 C CA . SER A 1 290 ? 18.495 -4.728 -26.077 1.00 98.12 290 SER A CA 1
ATOM 2214 C C . SER A 1 290 ? 18.588 -3.770 -27.271 1.00 98.12 290 SER A C 1
ATOM 2216 O O . SER A 1 290 ? 19.508 -3.870 -28.088 1.00 98.12 290 SER A O 1
ATOM 2218 N N . ALA A 1 291 ? 17.670 -2.804 -27.370 1.00 98.00 291 ALA A N 1
ATOM 2219 C CA . ALA A 1 291 ? 17.704 -1.779 -28.411 1.00 98.00 291 ALA A CA 1
ATOM 2220 C C . ALA A 1 291 ? 18.916 -0.845 -28.254 1.00 98.00 291 ALA A C 1
ATOM 2222 O O . ALA A 1 291 ? 19.555 -0.482 -29.245 1.00 98.00 291 ALA A O 1
ATOM 2223 N N . GLN A 1 292 ? 19.290 -0.508 -27.018 1.00 98.50 292 GLN A N 1
ATOM 2224 C CA . GLN A 1 292 ? 20.480 0.284 -26.724 1.00 98.50 292 GLN A CA 1
ATOM 2225 C C . GLN A 1 292 ? 21.763 -0.465 -27.110 1.00 98.50 292 GLN A C 1
ATOM 2227 O O . GLN A 1 292 ? 22.660 0.124 -27.719 1.00 98.50 292 GLN A O 1
ATOM 2232 N N . ALA A 1 293 ? 21.836 -1.771 -26.843 1.00 98.06 293 ALA A N 1
ATOM 2233 C CA . ALA A 1 293 ? 22.946 -2.608 -27.291 1.00 98.06 293 ALA A CA 1
ATOM 2234 C C . ALA A 1 293 ? 23.055 -2.641 -28.829 1.00 98.06 293 ALA A C 1
ATOM 2236 O O . ALA A 1 293 ? 24.158 -2.552 -29.376 1.00 98.06 293 ALA A O 1
ATOM 2237 N N . ALA A 1 294 ? 21.922 -2.692 -29.541 1.00 98.19 294 ALA A N 1
ATOM 2238 C CA . ALA A 1 294 ? 21.896 -2.620 -31.002 1.00 98.19 294 ALA A CA 1
ATOM 2239 C C . ALA A 1 294 ? 22.409 -1.270 -31.537 1.00 98.19 294 ALA A C 1
ATOM 2241 O O . ALA A 1 294 ? 23.149 -1.247 -32.523 1.00 98.19 294 ALA A O 1
ATOM 2242 N N . VAL A 1 295 ? 22.084 -0.153 -30.872 1.00 98.56 295 VAL A N 1
ATOM 2243 C CA . VAL A 1 295 ? 22.649 1.171 -31.194 1.00 98.56 295 VAL A CA 1
ATOM 2244 C C . VAL A 1 295 ? 24.167 1.162 -31.034 1.00 98.56 295 VAL A C 1
ATOM 2246 O O . VAL A 1 295 ? 24.877 1.575 -31.950 1.00 98.56 295 VAL A O 1
ATOM 2249 N N . THR A 1 296 ? 24.682 0.641 -29.918 1.00 98.50 296 THR A N 1
ATOM 2250 C CA . THR A 1 296 ? 26.129 0.551 -29.676 1.00 98.50 296 THR A CA 1
ATOM 2251 C C . THR A 1 296 ? 26.834 -0.290 -30.745 1.00 98.50 296 THR A C 1
ATOM 2253 O O . THR A 1 296 ? 27.871 0.119 -31.271 1.00 98.50 296 THR A O 1
ATOM 2256 N N . ALA A 1 297 ? 26.254 -1.429 -31.136 1.00 98.00 297 ALA A N 1
ATOM 2257 C CA . ALA A 1 297 ? 26.791 -2.257 -32.215 1.00 98.00 297 ALA A CA 1
ATOM 2258 C C . ALA A 1 297 ? 26.782 -1.524 -33.571 1.00 98.00 297 ALA A C 1
ATOM 2260 O O . ALA A 1 297 ? 27.775 -1.543 -34.301 1.00 98.00 297 ALA A O 1
ATOM 2261 N N . ALA A 1 298 ? 25.694 -0.823 -33.899 1.00 98.06 298 ALA A N 1
ATOM 2262 C CA . ALA A 1 298 ? 25.594 -0.058 -35.139 1.00 98.06 298 ALA A CA 1
ATOM 2263 C C . ALA A 1 298 ? 26.590 1.117 -35.187 1.00 98.06 298 ALA A C 1
ATOM 2265 O O . ALA A 1 298 ? 27.194 1.370 -36.230 1.00 98.06 298 ALA A O 1
ATOM 2266 N N . GLN A 1 299 ? 26.833 1.794 -34.060 1.00 98.50 299 GLN A N 1
ATOM 2267 C CA . GLN A 1 299 ? 27.866 2.832 -33.946 1.00 98.50 299 GLN A CA 1
ATOM 2268 C C . GLN A 1 299 ? 29.269 2.274 -34.222 1.00 98.50 299 GLN A C 1
ATOM 2270 O O . GLN A 1 299 ? 30.042 2.891 -34.957 1.00 98.50 299 GLN A O 1
ATOM 2275 N N . ALA A 1 300 ? 29.591 1.088 -33.695 1.00 98.12 300 ALA A N 1
ATOM 2276 C CA . ALA A 1 300 ? 30.867 0.423 -33.963 1.00 98.12 300 ALA A CA 1
ATOM 2277 C C . ALA A 1 300 ? 31.038 0.062 -35.452 1.00 98.12 300 ALA A C 1
ATOM 2279 O O . ALA A 1 300 ? 32.127 0.226 -36.014 1.00 98.12 300 ALA A O 1
ATOM 2280 N N . ASN A 1 301 ? 29.960 -0.362 -36.121 1.00 97.69 301 ASN A N 1
ATOM 2281 C CA . ASN A 1 301 ? 29.967 -0.616 -37.564 1.00 97.69 301 ASN A CA 1
ATOM 2282 C C . ASN A 1 301 ? 30.226 0.667 -38.366 1.00 97.69 301 ASN A C 1
ATOM 2284 O O . ASN A 1 301 ? 31.041 0.651 -39.290 1.00 97.69 301 ASN A O 1
ATOM 2288 N N . VAL A 1 302 ? 29.589 1.784 -37.991 1.00 98.56 302 VAL A N 1
ATOM 2289 C CA . VAL A 1 302 ? 29.835 3.095 -38.617 1.00 98.56 302 VAL A CA 1
ATOM 2290 C C . VAL A 1 302 ? 31.296 3.505 -38.452 1.00 98.56 302 VAL A C 1
ATOM 2292 O O . VAL A 1 302 ? 31.930 3.866 -39.438 1.00 98.56 302 VAL A O 1
ATOM 2295 N N . ALA A 1 303 ? 31.857 3.392 -37.244 1.00 98.31 303 ALA A N 1
ATOM 2296 C CA . ALA A 1 303 ? 33.258 3.725 -36.988 1.00 98.31 303 ALA A CA 1
ATOM 2297 C C . ALA A 1 303 ? 34.221 2.870 -37.834 1.00 98.31 303 ALA A C 1
ATOM 2299 O O . ALA A 1 303 ? 35.172 3.388 -38.419 1.00 98.31 303 ALA A O 1
ATOM 2300 N N . THR A 1 304 ? 33.938 1.570 -37.958 1.00 98.19 304 THR A N 1
ATOM 2301 C CA . THR A 1 304 ? 34.741 0.641 -38.768 1.00 98.19 304 THR A CA 1
ATOM 2302 C C . THR A 1 304 ? 34.683 0.990 -40.257 1.00 98.19 304 THR A C 1
ATOM 2304 O O . THR A 1 304 ? 35.718 1.028 -40.925 1.00 98.19 304 THR A O 1
ATOM 2307 N N . ALA A 1 305 ? 33.489 1.270 -40.788 1.00 97.88 305 ALA A N 1
ATOM 2308 C CA . ALA A 1 305 ? 33.315 1.657 -42.185 1.00 97.88 305 ALA A CA 1
ATOM 2309 C C . ALA A 1 305 ? 33.950 3.026 -42.484 1.00 97.88 305 ALA A C 1
ATOM 2311 O O . ALA A 1 305 ? 34.604 3.192 -43.514 1.00 97.88 305 ALA A O 1
ATOM 2312 N N . GLN A 1 306 ? 33.828 3.981 -41.559 1.00 98.19 306 GLN A N 1
ATOM 2313 C CA . GLN A 1 306 ? 34.436 5.305 -41.678 1.00 98.19 306 GLN A CA 1
ATOM 2314 C C . GLN A 1 306 ? 35.966 5.218 -41.716 1.00 98.19 306 GLN A C 1
ATOM 2316 O O . GLN A 1 306 ? 36.583 5.816 -42.592 1.00 98.19 306 GLN A O 1
ATOM 2321 N N . ALA A 1 307 ? 36.581 4.394 -40.861 1.00 97.62 307 ALA A N 1
ATOM 2322 C CA . ALA A 1 307 ? 38.032 4.202 -40.854 1.00 97.62 307 ALA A CA 1
ATOM 2323 C C . ALA A 1 307 ? 38.580 3.697 -42.206 1.00 97.62 307 ALA A C 1
ATOM 2325 O O . ALA A 1 307 ? 39.697 4.043 -42.591 1.00 97.62 307 ALA A O 1
ATOM 2326 N N . LYS A 1 308 ? 37.799 2.905 -42.956 1.00 97.44 308 LYS A N 1
ATOM 2327 C CA . LYS A 1 308 ? 38.168 2.469 -44.315 1.00 97.44 308 LYS A CA 1
ATOM 2328 C C . LYS A 1 308 ? 38.138 3.615 -45.323 1.00 97.44 308 LYS A C 1
ATOM 2330 O O . LYS A 1 308 ? 39.059 3.736 -46.128 1.00 97.44 308 LYS A O 1
ATOM 2335 N N . VAL A 1 309 ? 37.114 4.466 -45.256 1.00 97.62 309 VAL A N 1
ATOM 2336 C CA . VAL A 1 309 ? 37.012 5.671 -46.094 1.00 97.62 309 VAL A CA 1
ATOM 2337 C C . VAL A 1 309 ? 38.156 6.640 -45.783 1.00 97.62 309 VAL A C 1
ATOM 2339 O O . VAL A 1 309 ? 38.832 7.107 -46.699 1.00 97.62 309 VAL A O 1
ATOM 2342 N N . ASP A 1 310 ? 38.432 6.882 -44.503 1.00 97.50 310 ASP A N 1
ATOM 2343 C CA . ASP A 1 310 ? 39.508 7.775 -44.066 1.00 97.50 310 ASP A CA 1
ATOM 2344 C C . ASP A 1 310 ? 40.888 7.248 -44.482 1.00 97.50 310 ASP A C 1
ATOM 2346 O O . ASP A 1 310 ? 41.728 8.017 -44.950 1.00 97.50 310 ASP A O 1
ATOM 2350 N N . GLY A 1 311 ? 41.112 5.932 -44.386 1.00 97.31 311 GLY A N 1
ATOM 2351 C CA . GLY A 1 311 ? 42.343 5.289 -44.849 1.00 97.31 311 GLY A CA 1
ATOM 2352 C C . GLY A 1 311 ? 42.585 5.470 -46.351 1.00 97.31 311 GLY A C 1
ATOM 2353 O O . GLY A 1 311 ? 43.702 5.795 -46.757 1.00 97.31 311 GLY A O 1
ATOM 2354 N N . LEU A 1 312 ? 41.542 5.331 -47.176 1.00 97.25 312 LEU A N 1
ATOM 2355 C CA . LEU A 1 312 ? 41.639 5.589 -48.616 1.00 97.25 312 LEU A CA 1
ATOM 2356 C C . LEU A 1 312 ? 41.968 7.064 -48.906 1.00 97.25 312 LEU A C 1
ATOM 2358 O O . LEU A 1 312 ? 42.854 7.347 -49.715 1.00 97.25 312 LEU A O 1
ATOM 2362 N N . ASN A 1 313 ? 41.304 7.996 -48.216 1.00 96.62 313 ASN A N 1
ATOM 2363 C CA . ASN A 1 313 ? 41.564 9.432 -48.353 1.00 96.62 313 ASN A CA 1
ATOM 2364 C C . ASN A 1 313 ? 43.004 9.794 -47.945 1.00 96.62 313 ASN A C 1
ATOM 2366 O O . ASN A 1 313 ? 43.646 10.617 -48.598 1.00 96.62 313 ASN A O 1
ATOM 2370 N N . ALA A 1 314 ? 43.540 9.159 -46.898 1.00 96.94 314 ALA A N 1
ATOM 2371 C CA . ALA A 1 314 ? 44.920 9.359 -46.462 1.00 96.94 314 ALA A CA 1
ATOM 2372 C C . ALA A 1 314 ? 45.937 8.872 -47.508 1.00 96.94 314 ALA A C 1
ATOM 2374 O O . ALA A 1 314 ? 46.909 9.573 -47.790 1.00 96.94 314 ALA A O 1
ATOM 2375 N N . LEU A 1 315 ? 45.695 7.711 -48.131 1.00 97.81 315 LEU A N 1
ATOM 2376 C CA . LEU A 1 315 ? 46.532 7.211 -49.230 1.00 97.81 315 LEU A CA 1
ATOM 2377 C C . LEU A 1 315 ? 46.511 8.154 -50.437 1.00 97.81 315 LEU A C 1
ATOM 2379 O O . LEU A 1 315 ? 47.556 8.406 -51.036 1.00 97.81 315 LEU A O 1
ATOM 2383 N N . GLN A 1 316 ? 45.339 8.703 -50.770 1.00 97.44 316 GLN A N 1
ATOM 2384 C CA . GLN A 1 316 ? 45.209 9.691 -51.839 1.00 97.44 316 GLN A CA 1
ATOM 2385 C C . GLN A 1 316 ? 46.031 10.949 -51.535 1.00 97.44 316 GLN A C 1
ATOM 2387 O O . GLN A 1 316 ? 46.810 11.397 -52.375 1.00 97.44 316 GLN A O 1
ATOM 2392 N N . ALA A 1 317 ? 45.889 11.492 -50.323 1.00 97.12 317 ALA A N 1
ATOM 2393 C CA . ALA A 1 317 ? 46.607 12.686 -49.894 1.00 97.12 317 ALA A CA 1
ATOM 2394 C C . ALA A 1 317 ? 48.131 12.487 -49.928 1.00 97.12 317 ALA A C 1
ATOM 2396 O O . ALA A 1 317 ? 48.855 13.373 -50.383 1.00 97.12 317 ALA A O 1
ATOM 2397 N N . GLU A 1 318 ? 48.623 11.320 -49.502 1.00 97.25 318 GLU A N 1
ATOM 2398 C CA . GLU A 1 318 ? 50.054 11.007 -49.528 1.00 97.25 318 GLU A CA 1
ATOM 2399 C C . GLU A 1 318 ? 50.593 10.866 -50.957 1.00 97.25 318 GLU A C 1
ATOM 2401 O O . GLU A 1 318 ? 51.661 11.400 -51.266 1.00 97.25 318 GLU A O 1
ATOM 2406 N N . ALA A 1 319 ? 49.838 10.226 -51.858 1.00 97.06 319 ALA A N 1
ATOM 2407 C CA . ALA A 1 319 ? 50.205 10.149 -53.270 1.00 97.06 319 ALA A CA 1
ATOM 2408 C C . ALA A 1 319 ? 50.313 11.551 -53.900 1.00 97.06 319 ALA A C 1
ATOM 2410 O O . ALA A 1 319 ? 51.310 11.848 -54.559 1.00 97.06 319 ALA A O 1
ATOM 2411 N N . THR A 1 320 ? 49.350 12.442 -53.635 1.00 97.69 320 THR A N 1
ATOM 2412 C CA . THR A 1 320 ? 49.373 13.842 -54.103 1.00 97.69 320 THR A CA 1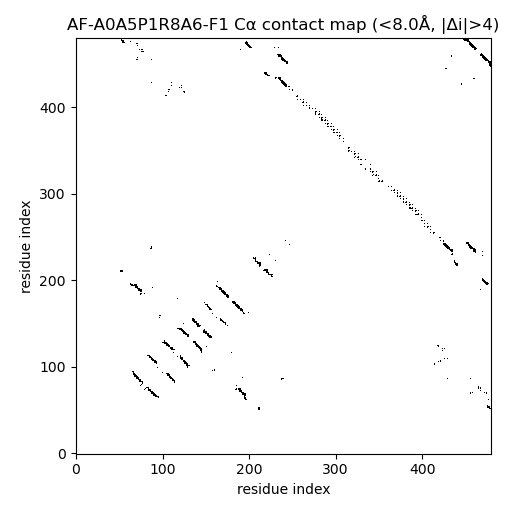
ATOM 2413 C C . THR A 1 320 ? 50.529 14.648 -53.498 1.00 97.69 320 THR A C 1
ATOM 2415 O O . THR A 1 320 ? 51.170 15.452 -54.183 1.00 97.69 320 THR A O 1
ATOM 2418 N N . ARG A 1 321 ? 50.840 14.437 -52.213 1.00 97.81 321 ARG A N 1
ATOM 2419 C CA . ARG A 1 321 ? 51.962 15.107 -51.539 1.00 97.81 321 ARG A CA 1
ATOM 2420 C C . ARG A 1 321 ? 53.298 14.722 -52.174 1.00 97.81 321 ARG A C 1
ATOM 2422 O O . ARG A 1 321 ? 54.111 15.600 -52.464 1.00 97.81 321 ARG A O 1
ATOM 2429 N N . LEU A 1 322 ? 53.524 13.428 -52.402 1.00 97.56 322 LEU A N 1
ATOM 2430 C CA . LEU A 1 322 ? 54.762 12.924 -53.003 1.00 97.56 322 LEU A CA 1
ATOM 2431 C C . LEU A 1 322 ? 54.894 13.309 -54.481 1.00 97.56 322 LEU A C 1
ATOM 2433 O O . LEU A 1 322 ? 55.997 13.634 -54.913 1.00 97.56 322 LEU A O 1
ATOM 2437 N N . GLU A 1 323 ? 53.787 13.369 -55.225 1.00 97.25 323 GLU A N 1
ATOM 2438 C CA . GLU A 1 323 ? 53.763 13.913 -56.590 1.00 97.25 323 GLU A CA 1
ATOM 2439 C C . GLU A 1 323 ? 54.252 15.366 -56.620 1.00 97.25 323 GLU A C 1
ATOM 2441 O O . GLU A 1 323 ? 55.098 15.737 -57.433 1.00 97.25 323 GLU A O 1
ATOM 2446 N N . THR A 1 324 ? 53.758 16.184 -55.687 1.00 96.62 324 THR A N 1
ATOM 2447 C CA . THR A 1 324 ? 54.154 17.592 -55.562 1.00 96.62 324 THR A CA 1
ATOM 2448 C C . THR A 1 324 ? 55.653 17.726 -55.286 1.00 96.62 324 THR A C 1
ATOM 2450 O O . THR A 1 324 ? 56.319 18.550 -55.911 1.00 96.62 324 THR A O 1
ATOM 2453 N N . ILE A 1 325 ? 56.197 16.899 -54.384 1.00 95.56 325 ILE A N 1
ATOM 2454 C CA . ILE A 1 325 ? 57.633 16.883 -54.063 1.00 95.56 325 ILE A CA 1
ATOM 2455 C C . ILE A 1 325 ? 58.458 16.482 -55.285 1.00 95.56 325 ILE A C 1
ATOM 2457 O O . ILE A 1 325 ? 59.402 17.189 -55.632 1.00 95.56 325 ILE A O 1
ATOM 2461 N N . TYR A 1 326 ? 58.095 15.383 -55.950 1.00 96.56 326 TYR A N 1
ATOM 2462 C CA . TYR A 1 326 ? 58.780 14.922 -57.155 1.00 96.56 326 TYR A CA 1
ATOM 2463 C C . TYR A 1 326 ? 58.804 16.013 -58.236 1.00 96.56 326 TYR A C 1
ATOM 2465 O O . TYR A 1 326 ? 59.872 16.357 -58.745 1.00 96.56 326 TYR A O 1
ATOM 2473 N N . ASN A 1 327 ? 57.651 16.622 -58.528 1.00 94.31 327 ASN A N 1
ATOM 2474 C CA . ASN A 1 327 ? 57.543 17.679 -59.531 1.00 94.31 327 ASN A CA 1
ATOM 2475 C C . ASN A 1 327 ? 58.401 18.902 -59.175 1.00 94.31 327 ASN A C 1
ATOM 2477 O O . ASN A 1 327 ? 59.058 19.452 -60.056 1.00 94.31 327 ASN A O 1
ATOM 2481 N N . ALA A 1 328 ? 58.449 19.293 -57.897 1.00 93.94 328 ALA A N 1
ATOM 2482 C CA . ALA A 1 328 ? 59.245 20.430 -57.440 1.00 93.94 328 ALA A CA 1
ATOM 2483 C C . ALA A 1 328 ? 60.758 20.218 -57.621 1.00 93.94 328 ALA A C 1
ATOM 2485 O O . ALA A 1 328 ? 61.451 21.146 -58.028 1.00 93.94 328 ALA A O 1
ATOM 2486 N N . ILE A 1 329 ? 61.267 19.012 -57.347 1.00 93.81 329 ILE A N 1
ATOM 2487 C CA . ILE A 1 329 ? 62.713 18.738 -57.407 1.00 93.81 329 ILE A CA 1
ATOM 2488 C C . ILE A 1 329 ? 63.189 18.280 -58.791 1.00 93.81 329 ILE A C 1
ATOM 2490 O O . ILE A 1 329 ? 64.350 18.469 -59.133 1.00 93.81 329 ILE A O 1
ATOM 2494 N N . SER A 1 330 ? 62.307 17.700 -59.614 1.00 90.25 330 SER A N 1
ATOM 2495 C CA . SER A 1 330 ? 62.671 17.136 -60.926 1.00 90.25 330 SER A CA 1
ATOM 2496 C C . SER A 1 330 ? 63.197 18.167 -61.938 1.00 90.25 330 SER A C 1
ATOM 2498 O O . SER A 1 330 ? 63.912 17.798 -62.868 1.00 90.25 330 SER A O 1
ATOM 2500 N N . GLY A 1 331 ? 62.856 19.447 -61.759 1.00 85.88 331 GLY A N 1
ATOM 2501 C CA . GLY A 1 331 ? 63.315 20.561 -62.594 1.00 85.88 331 GLY A CA 1
ATOM 2502 C C . GLY A 1 331 ? 64.390 21.444 -61.954 1.00 85.88 331 GLY A C 1
ATOM 2503 O O . GLY A 1 331 ? 64.806 22.418 -62.583 1.00 85.88 331 GLY A O 1
ATOM 2504 N N . ASP A 1 332 ? 64.823 21.146 -60.726 1.00 91.31 332 ASP A N 1
ATOM 2505 C CA . ASP A 1 332 ? 65.770 21.975 -59.979 1.00 91.31 332 ASP A CA 1
ATOM 2506 C C . ASP A 1 332 ? 67.202 21.407 -60.092 1.00 91.31 332 ASP A C 1
ATOM 2508 O O . ASP A 1 332 ? 67.464 20.292 -59.631 1.00 91.31 332 ASP A O 1
ATOM 2512 N N . PRO A 1 333 ? 68.160 22.153 -60.683 1.00 88.06 333 PRO A N 1
ATOM 2513 C CA . PRO A 1 333 ? 69.538 21.693 -60.856 1.00 88.06 333 PRO A CA 1
ATOM 2514 C C . PRO A 1 333 ? 70.305 21.502 -59.536 1.00 88.06 333 PRO A C 1
ATOM 2516 O O . PRO A 1 333 ? 71.423 20.987 -59.567 1.00 88.06 333 PRO A O 1
ATOM 2519 N N . ALA A 1 334 ? 69.750 21.922 -58.393 1.00 91.81 334 ALA A N 1
ATOM 2520 C CA . ALA A 1 334 ? 70.337 21.709 -57.073 1.00 91.81 334 ALA A CA 1
ATOM 2521 C C . ALA A 1 334 ? 70.261 20.248 -56.583 1.00 91.81 334 ALA A C 1
ATOM 2523 O O . ALA A 1 334 ? 70.993 19.896 -55.658 1.00 91.81 334 ALA A O 1
ATOM 2524 N N . TYR A 1 335 ? 69.418 19.405 -57.190 1.00 93.81 335 TYR A N 1
ATOM 2525 C CA . TYR A 1 335 ? 69.231 18.006 -56.794 1.00 93.81 335 TYR A CA 1
ATOM 2526 C C . TYR A 1 335 ? 69.947 17.036 -57.735 1.00 93.81 335 TYR A C 1
ATOM 2528 O O . TYR A 1 335 ? 70.029 17.227 -58.949 1.00 93.81 335 TYR A O 1
ATOM 2536 N N . THR A 1 336 ? 70.462 15.947 -57.172 1.00 95.38 336 THR A N 1
ATOM 2537 C CA . THR A 1 336 ? 71.131 14.889 -57.930 1.00 95.38 336 THR A CA 1
ATOM 2538 C C . THR A 1 336 ? 70.126 13.958 -58.609 1.00 95.38 336 THR A C 1
ATOM 2540 O O . THR A 1 336 ? 69.001 13.760 -58.150 1.00 95.38 336 THR A O 1
ATOM 2543 N N . ALA A 1 337 ? 70.563 13.285 -59.678 1.00 91.56 337 ALA A N 1
ATOM 2544 C CA . ALA A 1 337 ? 69.750 12.272 -60.355 1.00 91.56 337 ALA A CA 1
ATOM 2545 C C . ALA A 1 337 ? 69.279 11.146 -59.408 1.00 91.56 337 ALA A C 1
ATOM 2547 O O . ALA A 1 337 ? 68.185 10.616 -59.583 1.00 91.56 337 ALA A O 1
ATOM 2548 N N . ALA A 1 338 ? 70.075 10.800 -58.389 1.00 93.44 338 ALA A N 1
ATOM 2549 C CA . ALA A 1 338 ? 69.712 9.788 -57.398 1.00 93.44 338 ALA A CA 1
ATOM 2550 C C . ALA A 1 338 ? 68.586 10.258 -56.457 1.00 93.44 338 ALA A C 1
ATOM 2552 O O . ALA A 1 338 ? 67.695 9.478 -56.130 1.00 93.44 338 ALA A O 1
ATOM 2553 N N . GLU A 1 339 ? 68.592 11.530 -56.050 1.00 93.94 339 GLU A N 1
ATOM 2554 C CA . GLU A 1 339 ? 67.537 12.116 -55.210 1.00 93.94 339 GLU A CA 1
ATOM 2555 C C . GLU A 1 339 ? 66.214 12.237 -55.973 1.00 93.94 339 GLU A C 1
ATOM 2557 O O . GLU A 1 339 ? 65.162 11.879 -55.442 1.00 93.94 339 GLU A O 1
ATOM 2562 N N . ILE A 1 340 ? 66.275 12.655 -57.242 1.00 93.81 340 ILE A N 1
ATOM 2563 C CA . ILE A 1 340 ? 65.106 12.711 -58.130 1.00 93.81 340 ILE A CA 1
ATOM 2564 C C . ILE A 1 340 ? 64.516 11.310 -58.329 1.00 93.81 340 ILE A C 1
ATOM 2566 O O . ILE A 1 340 ? 63.299 11.137 -58.232 1.00 93.81 340 ILE A O 1
ATOM 2570 N N . GLN A 1 341 ? 65.363 10.299 -58.558 1.00 95.06 341 GLN A N 1
ATOM 2571 C CA . GLN A 1 341 ? 64.909 8.917 -58.713 1.00 95.06 341 GLN A CA 1
ATOM 2572 C C . GLN A 1 341 ? 64.263 8.379 -57.429 1.00 95.06 341 GLN A C 1
ATOM 2574 O O . GLN A 1 341 ? 63.199 7.774 -57.494 1.00 95.06 341 GLN A O 1
ATOM 2579 N N . SER A 1 342 ? 64.847 8.654 -56.261 1.00 95.38 342 SER A N 1
ATOM 2580 C CA . SER A 1 342 ? 64.279 8.252 -54.967 1.00 95.38 342 SER A CA 1
ATOM 2581 C C . SER A 1 342 ? 62.886 8.855 -54.729 1.00 95.38 342 SER A C 1
ATOM 2583 O O . SER A 1 342 ? 61.962 8.154 -54.312 1.00 95.38 342 SER A O 1
ATOM 2585 N N . ALA A 1 343 ? 62.691 10.141 -55.051 1.00 95.00 343 ALA A N 1
ATOM 2586 C CA . ALA A 1 343 ? 61.382 10.788 -54.943 1.00 95.00 343 ALA A CA 1
ATOM 2587 C C . ALA A 1 343 ? 60.357 10.220 -55.939 1.00 95.00 343 ALA A C 1
ATOM 2589 O O . ALA A 1 343 ? 59.191 10.042 -55.579 1.00 95.00 343 ALA A O 1
ATOM 2590 N N . TYR A 1 344 ? 60.787 9.904 -57.166 1.00 96.00 344 TYR A N 1
ATOM 2591 C CA . TYR A 1 344 ? 59.945 9.233 -58.156 1.00 96.00 344 TYR A CA 1
ATOM 2592 C C . TYR A 1 344 ? 59.496 7.853 -57.665 1.00 96.00 344 TYR A C 1
ATOM 2594 O O . TYR A 1 344 ? 58.305 7.543 -57.709 1.00 96.00 344 TYR A O 1
ATOM 2602 N N . ASP A 1 345 ? 60.422 7.050 -57.139 1.00 96.94 345 ASP A N 1
ATOM 2603 C CA . ASP A 1 345 ? 60.131 5.711 -56.625 1.00 96.94 345 ASP A CA 1
ATOM 2604 C C . ASP A 1 345 ? 59.162 5.770 -55.430 1.00 96.94 345 ASP A C 1
ATOM 2606 O O . ASP A 1 345 ? 58.215 4.981 -55.358 1.00 96.94 345 ASP A O 1
ATOM 2610 N N . ALA A 1 346 ? 59.337 6.742 -54.526 1.00 95.88 346 ALA A N 1
ATOM 2611 C CA . ALA A 1 346 ? 58.430 6.971 -53.401 1.00 95.88 346 ALA A CA 1
ATOM 2612 C C . ALA A 1 346 ? 57.016 7.368 -53.861 1.00 95.88 346 ALA A C 1
ATOM 2614 O O . ALA A 1 346 ? 56.029 6.800 -53.385 1.00 95.88 346 ALA A O 1
ATOM 2615 N N . TRP A 1 347 ? 56.902 8.299 -54.816 1.00 97.62 347 TRP A N 1
ATOM 2616 C CA . TRP A 1 347 ? 55.615 8.682 -55.402 1.00 97.62 347 TRP A CA 1
ATOM 2617 C C . TRP A 1 347 ? 54.928 7.497 -56.090 1.00 97.62 347 TRP A C 1
ATOM 2619 O O . TRP A 1 347 ? 53.754 7.232 -55.826 1.00 97.62 347 TRP A O 1
ATOM 2629 N N . GLN A 1 348 ? 55.652 6.738 -56.916 1.00 97.69 348 GLN A N 1
ATOM 2630 C CA . GLN A 1 348 ? 55.112 5.561 -57.601 1.00 97.69 348 GLN A CA 1
ATOM 2631 C C . GLN A 1 348 ? 54.646 4.481 -56.616 1.00 97.69 348 GLN A C 1
ATOM 2633 O O . GLN A 1 348 ? 53.599 3.862 -56.826 1.00 97.69 348 GLN A O 1
ATOM 2638 N N . ALA A 1 349 ? 55.371 4.274 -55.513 1.00 96.12 349 ALA A N 1
ATOM 2639 C CA . ALA A 1 349 ? 54.960 3.353 -54.458 1.00 96.12 349 ALA A CA 1
ATOM 2640 C C . ALA A 1 349 ? 53.647 3.794 -53.783 1.00 96.12 349 ALA A C 1
ATOM 2642 O O . ALA A 1 349 ? 52.737 2.974 -53.630 1.00 96.12 349 ALA A O 1
ATOM 2643 N N . ALA A 1 350 ? 53.510 5.079 -53.439 1.00 96.94 350 ALA A N 1
ATOM 2644 C CA . ALA A 1 350 ? 52.287 5.623 -52.845 1.00 96.94 350 ALA A CA 1
ATOM 2645 C C . ALA A 1 350 ? 51.098 5.591 -53.818 1.00 96.94 350 ALA A C 1
ATOM 2647 O O . ALA A 1 350 ? 50.003 5.171 -53.443 1.00 96.94 350 ALA A O 1
ATOM 2648 N N . LEU A 1 351 ? 51.318 5.945 -55.088 1.00 97.00 351 LEU A N 1
ATOM 2649 C CA . LEU A 1 351 ? 50.300 5.877 -56.136 1.00 97.00 351 LEU A CA 1
ATOM 2650 C C . LEU A 1 351 ? 49.816 4.439 -56.357 1.00 97.00 351 LEU A C 1
ATOM 2652 O O . LEU A 1 351 ? 48.619 4.200 -56.509 1.00 97.00 351 LEU A O 1
ATOM 2656 N N . LYS A 1 352 ? 50.729 3.461 -56.330 1.00 97.00 352 LYS A N 1
ATOM 2657 C CA . LYS A 1 352 ? 50.376 2.039 -56.404 1.00 97.00 352 LYS A CA 1
ATOM 2658 C C . LYS A 1 352 ? 49.531 1.604 -55.205 1.00 97.00 352 LYS A C 1
ATOM 2660 O O . LYS A 1 352 ? 48.541 0.906 -55.409 1.00 97.00 352 LYS A O 1
ATOM 2665 N N . ALA A 1 353 ? 49.891 2.014 -53.987 1.00 95.75 353 ALA A N 1
ATOM 2666 C CA . ALA A 1 353 ? 49.120 1.706 -52.781 1.00 95.75 353 ALA A CA 1
ATOM 2667 C C . ALA A 1 353 ? 47.706 2.311 -52.832 1.00 95.75 353 ALA A C 1
ATOM 2669 O O . ALA A 1 353 ? 46.732 1.599 -52.597 1.00 95.75 353 ALA A O 1
ATOM 2670 N N . TYR A 1 354 ? 47.581 3.583 -53.226 1.00 97.56 354 TYR A N 1
ATOM 2671 C CA . TYR A 1 354 ? 46.284 4.230 -53.434 1.00 97.56 354 TYR A CA 1
ATOM 2672 C C . TYR A 1 354 ? 45.453 3.514 -54.504 1.00 97.56 354 TYR A C 1
ATOM 2674 O O . TYR A 1 354 ? 44.307 3.163 -54.248 1.00 97.56 354 TYR A O 1
ATOM 2682 N N . ASN A 1 355 ? 46.020 3.239 -55.682 1.00 96.44 355 ASN A N 1
ATOM 2683 C CA . ASN A 1 355 ? 45.288 2.592 -56.774 1.00 96.44 355 ASN A CA 1
ATOM 2684 C C . ASN A 1 355 ? 44.804 1.182 -56.409 1.00 96.44 355 ASN A C 1
ATOM 2686 O O . ASN A 1 355 ? 43.731 0.785 -56.856 1.00 96.44 355 ASN A O 1
ATOM 2690 N N . LEU A 1 356 ? 45.571 0.442 -55.600 1.00 95.75 356 LEU A N 1
ATOM 2691 C CA . LEU A 1 356 ? 45.171 -0.875 -55.100 1.00 95.75 356 LEU A CA 1
ATOM 2692 C C . LEU A 1 356 ? 43.966 -0.804 -54.160 1.00 95.75 356 LEU A C 1
ATOM 2694 O O . LEU A 1 356 ? 43.108 -1.673 -54.237 1.00 95.75 356 LEU A O 1
ATOM 2698 N N . GLU A 1 357 ? 43.878 0.212 -53.304 1.00 96.31 357 GLU A N 1
ATOM 2699 C CA . GLU A 1 357 ? 42.734 0.392 -52.400 1.00 96.31 357 GLU A CA 1
ATOM 2700 C C . GLU A 1 357 ? 41.543 1.074 -53.090 1.00 96.31 357 GLU A C 1
ATOM 2702 O O . GLU A 1 357 ? 40.387 0.764 -52.803 1.00 96.31 357 GLU A O 1
ATOM 2707 N N . ASN A 1 358 ? 41.792 1.963 -54.054 1.00 96.44 358 ASN A N 1
ATOM 2708 C CA . ASN A 1 358 ? 40.754 2.733 -54.740 1.00 96.44 358 ASN A CA 1
ATOM 2709 C C . ASN A 1 358 ? 39.778 1.853 -55.542 1.00 96.44 358 ASN A C 1
ATOM 2711 O O . ASN A 1 358 ? 38.626 2.235 -55.744 1.00 96.44 358 ASN A O 1
ATOM 2715 N N . ILE A 1 359 ? 40.176 0.636 -55.934 1.00 96.12 359 ILE A N 1
ATOM 2716 C CA . ILE A 1 359 ? 39.244 -0.335 -56.539 1.00 96.12 359 ILE A CA 1
ATOM 2717 C C . ILE A 1 359 ? 38.081 -0.696 -55.596 1.00 96.12 359 ILE A C 1
ATOM 2719 O O . ILE A 1 359 ? 37.012 -1.088 -56.063 1.00 96.12 359 ILE A O 1
ATOM 2723 N N . PHE A 1 360 ? 38.263 -0.532 -54.280 1.00 96.56 360 PHE A N 1
ATOM 2724 C CA . PHE A 1 360 ? 37.258 -0.789 -53.250 1.00 96.56 360 PHE A CA 1
ATOM 2725 C C . PHE A 1 360 ? 36.511 0.472 -52.794 1.00 96.56 360 PHE A C 1
ATOM 2727 O O . PHE A 1 360 ? 35.605 0.368 -51.970 1.00 96.56 360 PHE A O 1
ATOM 2734 N N . ALA A 1 361 ? 36.802 1.656 -53.346 1.00 95.12 361 ALA A N 1
ATOM 2735 C CA . ALA A 1 361 ? 36.225 2.929 -52.896 1.00 95.12 361 ALA A CA 1
ATOM 2736 C C . ALA A 1 361 ? 34.686 2.922 -52.861 1.00 95.12 361 ALA A C 1
ATOM 2738 O O . ALA A 1 361 ? 34.066 3.339 -51.881 1.00 95.12 361 ALA A O 1
ATOM 2739 N N . THR A 1 362 ? 34.062 2.382 -53.913 1.00 96.81 362 THR A N 1
ATOM 2740 C CA . THR A 1 362 ? 32.596 2.251 -53.983 1.00 96.81 362 THR A CA 1
ATOM 2741 C C . THR A 1 362 ? 32.066 1.291 -52.917 1.00 96.81 362 THR A C 1
ATOM 2743 O O . THR A 1 362 ? 31.012 1.544 -52.334 1.00 96.81 362 THR A O 1
ATOM 2746 N N . GLN A 1 363 ? 32.797 0.212 -52.620 1.00 96.50 363 GLN A N 1
ATOM 2747 C CA . GLN A 1 363 ? 32.415 -0.740 -51.575 1.00 96.50 363 GLN A CA 1
ATOM 2748 C C . GLN A 1 363 ? 32.513 -0.102 -50.186 1.00 96.50 363 GLN A C 1
ATOM 2750 O O . GLN A 1 363 ? 31.590 -0.259 -49.392 1.00 96.50 363 GLN A O 1
ATOM 2755 N N . TYR A 1 364 ? 33.568 0.673 -49.910 1.00 97.56 364 TYR A N 1
ATOM 2756 C CA . TYR A 1 364 ? 33.727 1.388 -48.640 1.00 97.56 364 TYR A CA 1
ATOM 2757 C C . TYR A 1 364 ? 32.621 2.423 -48.415 1.00 97.56 364 TYR A C 1
ATOM 2759 O O . TYR A 1 364 ? 32.014 2.432 -47.346 1.00 97.56 364 TYR A O 1
ATOM 2767 N N . GLN A 1 365 ? 32.291 3.237 -49.425 1.00 97.25 365 GLN A N 1
ATOM 2768 C CA . GLN A 1 365 ? 31.174 4.180 -49.301 1.00 97.25 365 GLN A CA 1
ATOM 2769 C C . GLN A 1 365 ? 29.828 3.473 -49.132 1.00 97.25 365 GLN A C 1
ATOM 2771 O O . GLN A 1 365 ? 29.034 3.865 -48.280 1.00 97.25 365 GLN A O 1
ATOM 2776 N N . THR A 1 366 ? 29.589 2.395 -49.884 1.00 97.69 366 THR A N 1
ATOM 2777 C CA . THR A 1 366 ? 28.361 1.601 -49.744 1.00 97.69 366 THR A CA 1
ATOM 2778 C C . THR A 1 366 ? 28.239 1.023 -48.333 1.00 97.69 366 THR A C 1
ATOM 2780 O O . THR A 1 366 ? 27.175 1.120 -47.723 1.00 97.69 366 THR A O 1
ATOM 2783 N N . ALA A 1 367 ? 29.326 0.474 -47.785 1.00 97.25 367 ALA A N 1
ATOM 2784 C CA . ALA A 1 367 ? 29.360 -0.058 -46.427 1.00 97.25 367 ALA A CA 1
ATOM 2785 C C . ALA A 1 367 ? 29.097 1.030 -45.374 1.00 97.25 367 ALA A C 1
ATOM 2787 O O . ALA A 1 367 ? 28.336 0.798 -44.437 1.00 97.25 367 ALA A O 1
ATOM 2788 N N . LEU A 1 368 ? 29.665 2.230 -45.546 1.00 98.19 368 LEU A N 1
ATOM 2789 C CA . LEU A 1 368 ? 29.418 3.362 -44.651 1.00 98.19 368 LEU A CA 1
ATOM 2790 C C . LEU A 1 368 ? 27.948 3.797 -44.679 1.00 98.19 368 LEU A C 1
ATOM 2792 O O . LEU A 1 368 ? 27.335 3.920 -43.620 1.00 98.19 368 LEU A O 1
ATOM 2796 N N . SER A 1 369 ? 27.356 3.969 -45.864 1.00 98.19 369 SER A N 1
ATOM 2797 C CA . SER A 1 369 ? 25.937 4.326 -45.986 1.00 98.19 369 SER A CA 1
ATOM 2798 C C . SER A 1 369 ? 25.014 3.254 -45.397 1.00 98.19 369 SER A C 1
ATOM 2800 O O . SER A 1 369 ? 24.036 3.584 -44.728 1.00 98.19 369 SER A O 1
ATOM 2802 N N . GLN A 1 370 ? 25.331 1.969 -45.589 1.00 98.06 370 GLN A N 1
ATOM 2803 C CA . GLN A 1 370 ? 24.584 0.866 -44.976 1.00 98.06 370 GLN A CA 1
ATOM 2804 C C . GLN A 1 370 ? 24.689 0.886 -43.446 1.00 98.06 370 GLN A C 1
ATOM 2806 O O . GLN A 1 370 ? 23.665 0.786 -42.770 1.00 98.06 370 GLN A O 1
ATOM 2811 N N . ALA A 1 371 ? 25.893 1.066 -42.896 1.00 97.81 371 ALA A N 1
ATOM 2812 C CA . ALA A 1 371 ? 26.105 1.154 -41.452 1.00 97.81 371 ALA A CA 1
ATOM 2813 C C . ALA A 1 371 ? 25.375 2.362 -40.839 1.00 97.81 371 ALA A C 1
ATOM 2815 O O . ALA A 1 371 ? 24.753 2.244 -39.784 1.00 97.81 371 ALA A O 1
ATOM 2816 N N . GLN A 1 372 ? 25.378 3.510 -41.523 1.00 98.44 372 GLN A N 1
ATOM 2817 C CA . GLN A 1 372 ? 24.623 4.694 -41.104 1.00 98.44 372 GLN A CA 1
ATOM 2818 C C . GLN A 1 372 ? 23.108 4.435 -41.113 1.00 98.44 372 GLN A C 1
ATOM 2820 O O . GLN A 1 372 ? 22.425 4.790 -40.154 1.00 98.44 372 GLN A O 1
ATOM 2825 N N . GLY A 1 373 ? 22.583 3.752 -42.136 1.00 98.19 373 GLY A N 1
ATOM 2826 C CA . GLY A 1 373 ? 21.173 3.350 -42.186 1.00 98.19 373 GLY A CA 1
ATOM 2827 C C . GLY A 1 373 ? 20.778 2.372 -41.070 1.00 98.19 373 GLY A C 1
ATOM 2828 O O . GLY A 1 373 ? 19.702 2.502 -40.478 1.00 98.19 373 GLY A O 1
ATOM 2829 N N . GLN A 1 374 ? 21.662 1.427 -40.731 1.00 97.75 374 GLN A N 1
ATOM 2830 C CA . GLN A 1 374 ? 21.484 0.530 -39.583 1.00 97.75 374 GLN A CA 1
ATOM 2831 C C . GLN A 1 374 ? 21.451 1.308 -38.265 1.00 97.75 374 GLN A C 1
ATOM 2833 O O . GLN A 1 374 ? 20.570 1.061 -37.445 1.00 97.75 374 GLN A O 1
ATOM 2838 N N . LEU A 1 375 ? 22.355 2.277 -38.083 1.00 98.31 375 LEU A N 1
ATOM 2839 C CA . LEU A 1 375 ? 22.374 3.133 -36.899 1.00 98.31 375 LEU A CA 1
ATOM 2840 C C . LEU A 1 375 ? 21.075 3.929 -36.761 1.00 98.31 375 LEU A C 1
ATOM 2842 O O . LEU A 1 375 ? 20.473 3.917 -35.691 1.00 98.31 375 LEU A O 1
ATOM 2846 N N . SER A 1 376 ? 20.596 4.563 -37.834 1.00 98.38 376 SER A N 1
ATOM 2847 C CA . SER A 1 376 ? 19.315 5.279 -37.802 1.00 98.38 376 SER A CA 1
ATOM 2848 C C . SER A 1 376 ? 18.151 4.359 -37.421 1.00 98.38 376 SER A C 1
ATOM 2850 O O . SER A 1 376 ? 17.334 4.727 -36.580 1.00 98.38 376 SER A O 1
ATOM 2852 N N . SER A 1 377 ? 18.106 3.144 -37.973 1.00 98.06 377 SER A N 1
ATOM 2853 C CA . SER A 1 377 ? 17.056 2.158 -37.672 1.00 98.06 377 SER A CA 1
ATOM 2854 C C . SER A 1 377 ? 17.111 1.667 -36.218 1.00 98.06 377 SER A C 1
ATOM 2856 O O . SER A 1 377 ? 16.074 1.549 -35.557 1.00 98.06 377 SER A O 1
ATOM 2858 N N . ALA A 1 378 ? 18.317 1.423 -35.694 1.00 98.00 378 ALA A N 1
ATOM 2859 C CA . ALA A 1 378 ? 18.528 1.061 -34.294 1.00 98.00 378 ALA A CA 1
ATOM 2860 C C . ALA A 1 378 ? 18.100 2.200 -33.356 1.00 98.00 378 ALA A C 1
ATOM 2862 O O . ALA A 1 378 ? 17.404 1.957 -32.373 1.00 98.00 378 ALA A O 1
ATOM 2863 N N . GLN A 1 379 ? 18.425 3.451 -33.702 1.00 98.50 379 GLN A N 1
ATOM 2864 C CA . GLN A 1 379 ? 18.033 4.624 -32.922 1.00 98.50 379 GLN A CA 1
ATOM 2865 C C . GLN A 1 379 ? 16.509 4.798 -32.873 1.00 98.50 379 GLN A C 1
ATOM 2867 O O . GLN A 1 379 ? 15.950 5.077 -31.815 1.00 98.50 379 GLN A O 1
ATOM 2872 N N . SER A 1 380 ? 15.816 4.599 -34.001 1.00 98.12 380 SER A N 1
ATOM 2873 C CA . SER A 1 380 ? 14.349 4.610 -34.031 1.00 98.12 380 SER A CA 1
ATOM 2874 C C . SER A 1 380 ? 13.753 3.511 -33.151 1.00 98.12 380 SER A C 1
ATOM 2876 O O . SER A 1 380 ? 12.811 3.778 -32.410 1.00 98.12 380 SER A O 1
ATOM 2878 N N . SER A 1 381 ? 14.332 2.307 -33.181 1.00 97.94 381 SER A N 1
ATOM 2879 C CA . SER A 1 381 ? 13.881 1.180 -32.354 1.00 97.94 381 SER A CA 1
ATOM 2880 C C . SER A 1 381 ? 14.059 1.458 -30.858 1.00 97.94 381 SER A C 1
ATOM 2882 O O . SER A 1 381 ? 13.145 1.195 -30.080 1.00 97.94 381 SER A O 1
ATOM 2884 N N . LEU A 1 382 ? 15.189 2.053 -30.460 1.00 98.31 382 LEU A N 1
ATOM 2885 C CA . LEU A 1 382 ? 15.434 2.486 -29.082 1.00 98.31 382 LEU A CA 1
ATOM 2886 C C . LEU A 1 382 ? 14.412 3.532 -28.625 1.00 98.31 382 LEU A C 1
ATOM 2888 O O . LEU A 1 382 ? 13.846 3.407 -27.543 1.00 98.31 382 LEU A O 1
ATOM 2892 N N . ASN A 1 383 ? 14.122 4.531 -29.461 1.00 98.12 383 ASN A N 1
ATOM 2893 C CA . ASN A 1 383 ? 13.117 5.544 -29.134 1.00 98.12 383 ASN A CA 1
ATOM 2894 C C . ASN A 1 383 ? 11.729 4.919 -28.924 1.00 98.12 383 ASN A C 1
ATOM 2896 O O . ASN A 1 383 ? 11.025 5.291 -27.986 1.00 98.12 383 ASN A O 1
ATOM 2900 N N . SER A 1 384 ? 11.339 3.954 -29.762 1.00 97.88 384 SER A N 1
ATOM 2901 C CA . SER A 1 384 ? 10.084 3.217 -29.589 1.00 97.88 384 SER A CA 1
ATOM 2902 C C . SER A 1 384 ? 10.074 2.368 -28.316 1.00 97.88 384 SER A C 1
ATOM 2904 O O . SER A 1 384 ? 9.076 2.382 -27.601 1.00 97.88 384 SER A O 1
ATOM 2906 N N . ALA A 1 385 ? 11.168 1.668 -28.003 1.00 97.25 385 ALA A N 1
ATOM 2907 C CA . ALA A 1 385 ? 11.276 0.869 -26.783 1.00 97.25 385 ALA A CA 1
ATOM 2908 C C . ALA A 1 385 ? 11.168 1.741 -25.520 1.00 97.25 385 ALA A C 1
ATOM 2910 O O . ALA A 1 385 ? 10.386 1.425 -24.626 1.00 97.25 385 ALA A O 1
ATOM 2911 N N . ASN A 1 386 ? 11.854 2.887 -25.495 1.00 97.88 386 ASN A N 1
ATOM 2912 C CA . ASN A 1 386 ? 11.778 3.846 -24.390 1.00 97.88 386 ASN A CA 1
ATOM 2913 C C . ASN A 1 386 ? 10.375 4.448 -24.230 1.00 97.88 386 ASN A C 1
ATOM 2915 O O . ASN A 1 386 ? 9.910 4.634 -23.110 1.00 97.88 386 ASN A O 1
ATOM 2919 N N . ALA A 1 387 ? 9.672 4.725 -25.333 1.00 97.81 387 ALA A N 1
ATOM 2920 C CA . ALA A 1 387 ? 8.289 5.198 -25.268 1.00 97.81 387 ALA A CA 1
ATOM 2921 C C . ALA A 1 387 ? 7.343 4.141 -24.669 1.00 97.81 387 ALA A C 1
ATOM 2923 O O . ALA A 1 387 ? 6.441 4.480 -23.904 1.00 97.81 387 ALA A O 1
ATOM 2924 N N . VAL A 1 388 ? 7.559 2.859 -24.988 1.00 98.12 388 VAL A N 1
ATOM 2925 C CA . VAL A 1 388 ? 6.803 1.753 -24.383 1.00 98.12 388 VAL A CA 1
ATOM 2926 C C . VAL A 1 388 ? 7.122 1.628 -22.896 1.00 98.12 388 VAL A C 1
ATOM 2928 O O . VAL A 1 388 ? 6.184 1.523 -22.112 1.00 98.12 388 VAL A O 1
ATOM 2931 N N . LEU A 1 389 ? 8.399 1.676 -22.504 1.00 97.94 389 LEU A N 1
ATOM 2932 C CA . LEU A 1 389 ? 8.814 1.632 -21.099 1.00 97.94 389 LEU A CA 1
ATOM 2933 C C . LEU A 1 389 ? 8.129 2.731 -20.281 1.00 97.94 389 LEU A C 1
ATOM 2935 O O . LEU A 1 389 ? 7.420 2.412 -19.331 1.00 97.94 389 LEU A O 1
ATOM 2939 N N . ALA A 1 390 ? 8.215 3.987 -20.727 1.00 97.50 390 ALA A N 1
ATOM 2940 C CA . ALA A 1 390 ? 7.566 5.111 -20.054 1.00 97.50 390 ALA A CA 1
ATOM 2941 C C . ALA A 1 390 ? 6.042 4.916 -19.914 1.00 97.50 390 ALA A C 1
ATOM 2943 O O . ALA A 1 390 ? 5.447 5.243 -18.890 1.00 97.50 390 ALA A O 1
ATOM 2944 N N . SER A 1 391 ? 5.390 4.337 -20.930 1.00 97.50 391 SER A N 1
ATOM 2945 C CA . SER A 1 391 ? 3.962 4.010 -20.855 1.00 97.50 391 SER A CA 1
ATOM 2946 C C . SER A 1 391 ? 3.646 2.889 -19.860 1.00 97.50 391 SER A C 1
ATOM 2948 O O . SER A 1 391 ? 2.532 2.867 -19.336 1.00 97.50 391 SER A O 1
ATOM 2950 N N . ARG A 1 392 ? 4.560 1.936 -19.634 1.00 96.88 392 ARG A N 1
ATOM 2951 C CA . ARG A 1 392 ? 4.378 0.858 -18.649 1.00 96.88 392 ARG A CA 1
ATOM 2952 C C . ARG A 1 392 ? 4.621 1.348 -17.229 1.00 96.88 392 ARG A C 1
ATOM 2954 O O . ARG A 1 392 ? 3.825 1.014 -16.361 1.00 96.88 392 ARG A O 1
ATOM 2961 N N . GLU A 1 393 ? 5.629 2.190 -17.023 1.00 97.00 393 GLU A N 1
ATOM 2962 C CA . GLU A 1 393 ? 5.884 2.843 -15.733 1.00 97.00 393 GLU A CA 1
ATOM 2963 C C . GLU A 1 393 ? 4.673 3.677 -15.288 1.00 97.00 393 GLU A C 1
ATOM 2965 O O . GLU A 1 393 ? 4.206 3.533 -14.163 1.00 97.00 393 GLU A O 1
ATOM 2970 N N . ALA A 1 394 ? 4.078 4.455 -16.200 1.00 94.88 394 ALA A N 1
ATOM 2971 C CA . ALA A 1 394 ? 2.866 5.223 -15.905 1.00 94.88 394 ALA A CA 1
ATOM 2972 C C . ALA A 1 394 ? 1.652 4.339 -15.551 1.00 94.88 394 ALA A C 1
ATOM 2974 O O . ALA A 1 394 ? 0.806 4.735 -14.751 1.00 94.88 394 ALA A O 1
ATOM 2975 N N . ALA A 1 395 ? 1.540 3.145 -16.145 1.00 92.06 395 ALA A N 1
ATOM 2976 C CA . ALA A 1 395 ? 0.463 2.207 -15.827 1.00 92.06 395 ALA A CA 1
ATOM 2977 C C . ALA A 1 395 ? 0.648 1.562 -14.444 1.00 92.06 395 ALA A C 1
ATOM 2979 O O . ALA A 1 395 ? -0.333 1.388 -13.726 1.00 92.06 395 ALA A O 1
ATOM 2980 N N . LEU A 1 396 ? 1.892 1.246 -14.068 1.00 95.06 396 LEU A N 1
ATOM 2981 C CA . LEU A 1 396 ? 2.226 0.766 -12.727 1.00 95.06 396 LEU A CA 1
ATOM 2982 C C . LEU A 1 396 ? 1.914 1.834 -11.670 1.00 95.06 396 LEU A C 1
ATOM 2984 O O . LEU A 1 396 ? 1.223 1.546 -10.698 1.00 95.06 396 LEU A O 1
ATOM 2988 N N . GLU A 1 397 ? 2.337 3.080 -11.901 1.00 94.88 397 GLU A N 1
ATOM 2989 C CA . GLU A 1 397 ? 2.041 4.200 -10.998 1.00 94.88 397 GLU A CA 1
ATOM 2990 C C . GLU A 1 397 ? 0.527 4.400 -10.814 1.00 94.88 397 GLU A C 1
ATOM 2992 O O . GLU A 1 397 ? 0.058 4.634 -9.699 1.00 94.88 397 GLU A O 1
ATOM 2997 N N . ALA A 1 398 ? -0.256 4.256 -11.888 1.00 90.06 398 ALA A N 1
ATOM 2998 C CA . ALA A 1 398 ? -1.712 4.344 -11.822 1.00 90.06 398 ALA A CA 1
ATOM 2999 C C . ALA A 1 398 ? -2.345 3.217 -10.984 1.00 90.06 398 ALA A C 1
ATOM 3001 O O . ALA A 1 398 ? -3.286 3.489 -10.241 1.00 90.06 398 ALA A O 1
ATOM 3002 N N . ALA A 1 399 ? -1.833 1.984 -11.071 1.00 88.44 399 ALA A N 1
ATOM 3003 C CA . ALA A 1 399 ? -2.309 0.865 -10.253 1.00 88.44 399 ALA A CA 1
ATOM 3004 C C . ALA A 1 399 ? -1.986 1.080 -8.761 1.00 88.44 399 ALA A C 1
ATOM 3006 O O . ALA A 1 399 ? -2.853 0.935 -7.900 1.00 88.44 399 ALA A O 1
ATOM 3007 N N . GLU A 1 400 ? -0.769 1.535 -8.445 1.00 93.38 400 GLU A N 1
ATOM 3008 C CA . GLU A 1 400 ? -0.380 1.868 -7.068 1.00 93.38 400 GLU A CA 1
ATOM 3009 C C . GLU A 1 400 ? -1.188 3.034 -6.475 1.00 93.38 400 GLU A C 1
ATOM 3011 O O . GLU A 1 400 ? -1.412 3.096 -5.263 1.00 93.38 400 GLU A O 1
ATOM 3016 N N . ALA A 1 401 ? -1.612 3.988 -7.309 1.00 93.31 401 ALA A N 1
ATOM 3017 C CA . ALA A 1 401 ? -2.366 5.155 -6.861 1.00 93.31 401 ALA A CA 1
ATOM 3018 C C . ALA A 1 401 ? -3.725 4.780 -6.247 1.00 93.31 401 ALA A C 1
ATOM 3020 O O . ALA A 1 401 ? -4.152 5.434 -5.294 1.00 93.31 401 ALA A O 1
ATOM 3021 N N . SER A 1 402 ? -4.382 3.722 -6.739 1.00 89.81 402 SER A N 1
ATOM 3022 C CA . SER A 1 402 ? -5.647 3.223 -6.182 1.00 89.81 402 SER A CA 1
ATOM 3023 C C . SER A 1 402 ? -5.491 2.760 -4.731 1.00 89.81 402 SER A C 1
ATOM 3025 O O . SER A 1 402 ? -6.303 3.125 -3.878 1.00 89.81 402 SER A O 1
ATOM 3027 N N . VAL A 1 403 ? -4.421 2.016 -4.432 1.00 93.19 403 VAL A N 1
ATOM 3028 C CA . VAL A 1 403 ? -4.120 1.545 -3.069 1.00 93.19 403 VAL A CA 1
ATOM 3029 C C . VAL A 1 403 ? -3.830 2.733 -2.152 1.00 93.19 403 VAL A C 1
ATOM 3031 O O . VAL A 1 403 ? -4.481 2.883 -1.119 1.00 93.19 403 VAL A O 1
ATOM 3034 N N . LYS A 1 404 ? -2.952 3.650 -2.582 1.00 94.06 404 LYS A N 1
ATOM 3035 C CA . LYS A 1 404 ? -2.614 4.871 -1.824 1.00 94.06 404 LYS A CA 1
ATOM 3036 C C . LYS A 1 404 ? -3.846 5.735 -1.530 1.00 94.06 404 LYS A C 1
ATOM 3038 O O . LYS A 1 404 ? -3.952 6.328 -0.459 1.00 94.06 404 LYS A O 1
ATOM 3043 N N . ALA A 1 405 ? -4.792 5.822 -2.466 1.00 93.06 405 ALA A N 1
ATOM 3044 C CA . ALA A 1 405 ? -6.035 6.562 -2.265 1.00 93.06 405 ALA A CA 1
ATOM 3045 C C . ALA A 1 405 ? -6.944 5.902 -1.213 1.00 93.06 405 ALA A C 1
ATOM 3047 O O . ALA A 1 405 ? -7.543 6.608 -0.400 1.00 93.06 405 ALA A O 1
ATOM 3048 N N . ALA A 1 406 ? -7.029 4.569 -1.200 1.00 91.88 406 ALA A N 1
ATOM 3049 C CA . ALA A 1 406 ? -7.786 3.832 -0.191 1.00 91.88 406 ALA A CA 1
ATOM 3050 C C . ALA A 1 406 ? -7.154 3.956 1.210 1.00 91.88 406 ALA A C 1
ATOM 3052 O O . ALA A 1 406 ? -7.872 4.182 2.183 1.00 91.88 406 ALA A O 1
ATOM 3053 N N . GLU A 1 407 ? -5.822 3.905 1.310 1.00 92.44 407 GLU A N 1
ATOM 3054 C CA . GLU A 1 407 ? -5.084 4.156 2.559 1.00 92.44 407 GLU A CA 1
ATOM 3055 C C . GLU A 1 407 ? -5.326 5.579 3.080 1.00 92.44 407 GLU A C 1
ATOM 3057 O O . GLU A 1 407 ? -5.626 5.784 4.256 1.00 92.44 407 GLU A O 1
ATOM 3062 N N . ALA A 1 408 ? -5.264 6.579 2.195 1.00 90.56 408 ALA A N 1
ATOM 3063 C CA . ALA A 1 408 ? -5.549 7.965 2.554 1.00 90.56 408 ALA A CA 1
ATOM 3064 C C . ALA A 1 408 ? -6.995 8.155 3.042 1.00 90.56 408 ALA A C 1
ATOM 3066 O O . ALA A 1 408 ? -7.226 8.919 3.980 1.00 90.56 408 ALA A O 1
ATOM 3067 N N . ALA A 1 409 ? -7.963 7.453 2.442 1.00 90.88 409 ALA A N 1
ATOM 3068 C CA . ALA A 1 409 ? -9.355 7.478 2.882 1.00 90.88 409 ALA A CA 1
ATOM 3069 C C . ALA A 1 409 ? -9.526 6.856 4.278 1.00 90.88 409 ALA A C 1
ATOM 3071 O O . ALA A 1 409 ? -10.194 7.449 5.121 1.00 90.88 409 ALA A O 1
ATOM 3072 N N . LEU A 1 410 ? -8.879 5.718 4.554 1.00 89.88 410 LEU A N 1
ATOM 3073 C CA . LEU A 1 410 ? -8.871 5.115 5.890 1.00 89.88 410 LEU A CA 1
ATOM 3074 C C . LEU A 1 410 ? -8.282 6.073 6.937 1.00 89.88 410 LEU A C 1
ATOM 3076 O O . LEU A 1 410 ? -8.898 6.311 7.975 1.00 89.88 410 LEU A O 1
ATOM 3080 N N . ASN A 1 411 ? -7.136 6.683 6.638 1.00 87.00 411 ASN A N 1
ATOM 3081 C CA . ASN A 1 411 ? -6.506 7.651 7.535 1.00 87.00 411 ASN A CA 1
ATOM 3082 C C . ASN A 1 411 ? -7.391 8.883 7.774 1.00 87.00 411 ASN A C 1
ATOM 3084 O O . ASN A 1 411 ? -7.440 9.401 8.891 1.00 87.00 411 ASN A O 1
ATOM 3088 N N . ALA A 1 412 ? -8.124 9.346 6.760 1.00 87.88 412 ALA A N 1
ATOM 3089 C CA . ALA A 1 412 ? -9.073 10.446 6.908 1.00 87.88 412 ALA A CA 1
ATOM 3090 C C . ALA A 1 412 ? -10.245 10.079 7.836 1.00 87.88 412 ALA A C 1
ATOM 3092 O O . ALA A 1 412 ? -10.631 10.894 8.671 1.00 87.88 412 ALA A O 1
ATOM 3093 N N . GLU A 1 413 ? -10.775 8.855 7.743 1.00 87.50 413 GLU A N 1
ATOM 3094 C CA . GLU A 1 413 ? -11.837 8.375 8.640 1.00 87.50 413 GLU A CA 1
ATOM 3095 C C . GLU A 1 413 ? -11.350 8.244 10.090 1.00 87.50 413 GLU A C 1
ATOM 3097 O O . GLU A 1 413 ? -12.063 8.632 11.014 1.00 87.50 413 GLU A O 1
ATOM 3102 N N . ILE A 1 414 ? -10.124 7.753 10.302 1.00 81.81 414 ILE A N 1
ATOM 3103 C CA . ILE A 1 414 ? -9.519 7.644 11.639 1.00 81.81 414 ILE A CA 1
ATOM 3104 C C . ILE A 1 414 ? -9.292 9.033 12.248 1.00 81.81 414 ILE A C 1
ATOM 3106 O O . ILE A 1 414 ? -9.746 9.309 13.356 1.00 81.81 414 ILE A O 1
ATOM 3110 N N . THR A 1 415 ? -8.619 9.925 11.515 1.00 80.12 415 THR A N 1
ATOM 3111 C CA . THR A 1 415 ? -8.270 11.273 12.005 1.00 80.12 415 THR A CA 1
ATOM 3112 C C . THR A 1 415 ? -9.487 12.189 12.150 1.00 80.12 415 THR A C 1
ATOM 3114 O O . THR A 1 415 ? -9.489 13.083 12.994 1.00 80.12 415 THR A O 1
ATOM 3117 N N . GLY A 1 416 ? -10.528 11.975 11.342 1.00 79.88 416 GLY A N 1
ATOM 3118 C CA . GLY A 1 416 ? -11.789 12.712 11.389 1.00 79.88 416 GLY A CA 1
ATOM 3119 C C . GLY A 1 416 ? -12.829 12.149 12.361 1.00 79.88 416 GLY A C 1
ATOM 3120 O O . GLY A 1 416 ? -13.875 12.782 12.534 1.00 79.88 416 GLY A O 1
ATOM 3121 N N . TYR A 1 417 ? -12.578 10.992 12.986 1.00 80.50 417 TYR A N 1
ATOM 3122 C CA . TYR A 1 417 ? -13.562 10.309 13.825 1.00 80.50 417 TYR A CA 1
ATOM 3123 C C . TYR A 1 417 ? -14.089 11.216 14.944 1.00 80.50 417 TYR A C 1
ATOM 3125 O O . TYR A 1 417 ? -13.328 11.866 15.660 1.00 80.50 417 TYR A O 1
ATOM 3133 N N . GLN A 1 418 ? -15.414 11.250 15.095 1.00 74.88 418 GLN A N 1
ATOM 3134 C CA . GLN A 1 418 ? -16.097 11.991 16.153 1.00 74.88 418 GLN A CA 1
ATOM 3135 C C . GLN A 1 418 ? -16.778 11.011 17.111 1.00 74.88 418 GLN A C 1
ATOM 3137 O O . GLN A 1 418 ? -17.342 10.024 16.631 1.00 74.88 418 GLN A O 1
ATOM 3142 N N . PRO A 1 419 ? -16.796 11.290 18.429 1.00 73.38 419 PRO A N 1
ATOM 3143 C CA . PRO A 1 419 ? -17.514 10.461 19.388 1.00 73.38 419 PRO A CA 1
ATOM 3144 C C . PRO A 1 419 ? -19.006 10.395 19.035 1.00 73.38 419 PRO A C 1
ATOM 3146 O O . PRO A 1 419 ? -19.622 11.406 18.686 1.00 73.38 419 PRO A O 1
ATOM 3149 N N . ARG A 1 420 ? -19.592 9.201 19.122 1.00 79.44 420 ARG A N 1
ATOM 3150 C CA . ARG A 1 420 ? -20.995 8.914 18.787 1.00 79.44 420 ARG A CA 1
ATOM 3151 C C . ARG A 1 420 ? -21.812 8.431 19.984 1.00 79.44 420 ARG A C 1
ATOM 3153 O O . ARG A 1 420 ? -23.023 8.291 19.841 1.00 79.44 420 ARG A O 1
ATOM 3160 N N . LEU A 1 421 ? -21.188 8.195 21.138 1.00 78.62 421 LEU A N 1
ATOM 3161 C CA . LEU A 1 421 ? -21.848 7.867 22.397 1.00 78.62 421 LEU A CA 1
ATOM 3162 C C . LEU A 1 421 ? -22.830 8.971 22.794 1.00 78.62 421 LEU A C 1
ATOM 3164 O O . LEU A 1 421 ? -22.527 10.170 22.795 1.00 78.62 421 LEU A O 1
ATOM 3168 N N . THR A 1 422 ? -24.036 8.548 23.148 1.00 78.19 422 THR A N 1
ATOM 3169 C CA . THR A 1 422 ? -25.137 9.417 23.559 1.00 78.19 422 THR A CA 1
ATOM 3170 C C . THR A 1 422 ? -25.468 9.180 25.027 1.00 78.19 422 THR A C 1
ATOM 3172 O O . THR A 1 422 ? -25.233 8.097 25.550 1.00 78.19 422 THR A O 1
ATOM 3175 N N . ASP A 1 423 ? -25.991 10.196 25.719 1.00 73.62 423 ASP A N 1
ATOM 3176 C CA . ASP A 1 423 ? -26.178 10.129 27.181 1.00 73.62 423 ASP A CA 1
ATOM 3177 C C . ASP A 1 423 ? -27.222 9.090 27.600 1.00 73.62 423 ASP A C 1
ATOM 3179 O O . ASP A 1 423 ? -27.203 8.538 28.692 1.00 73.62 423 ASP A O 1
ATOM 3183 N N . ASP A 1 424 ? -28.133 8.815 26.684 1.00 78.88 424 ASP A N 1
ATOM 3184 C CA . ASP A 1 424 ? -29.316 8.001 26.856 1.00 78.88 424 ASP A CA 1
ATOM 3185 C C . ASP A 1 424 ? -29.072 6.503 26.620 1.00 78.88 424 ASP A C 1
ATOM 3187 O O . ASP A 1 424 ? -30.043 5.746 26.549 1.00 78.88 424 ASP A O 1
ATOM 3191 N N . VAL A 1 425 ? -27.806 6.083 26.473 1.00 86.19 425 VAL A N 1
ATOM 3192 C CA . VAL A 1 425 ? -27.400 4.672 26.591 1.00 86.19 425 VAL A CA 1
ATOM 3193 C C . VAL A 1 425 ? -27.206 4.269 28.050 1.00 86.19 425 VAL A C 1
ATOM 3195 O O . VAL A 1 425 ? -27.385 3.104 28.375 1.00 86.19 425 VAL A O 1
ATOM 3198 N N . PHE A 1 426 ? -26.851 5.195 28.945 1.00 86.12 426 PHE A N 1
ATOM 3199 C CA . PHE A 1 426 ? -26.684 4.888 30.362 1.00 86.12 426 PHE A CA 1
ATOM 3200 C C . PHE A 1 426 ? -28.018 5.058 31.084 1.00 86.12 426 PHE A C 1
ATOM 3202 O O . PHE A 1 426 ? -28.592 6.145 31.080 1.00 86.12 426 PHE A O 1
ATOM 3209 N N . LEU A 1 427 ? -28.526 3.989 31.696 1.00 83.88 427 LEU A N 1
ATOM 3210 C CA . LEU A 1 427 ? -29.867 3.998 32.280 1.00 83.88 427 LEU A CA 1
ATOM 3211 C C . LEU A 1 427 ? -29.851 4.220 33.784 1.00 83.88 427 LEU A C 1
ATOM 3213 O O . LEU A 1 427 ? -30.686 4.959 34.305 1.00 83.88 427 LEU A O 1
ATOM 3217 N N . TRP A 1 428 ? -28.937 3.555 34.493 1.00 85.38 428 TRP A N 1
ATOM 3218 C CA . TRP A 1 428 ? -28.952 3.584 35.949 1.00 85.38 428 TRP A CA 1
ATOM 3219 C C . TRP A 1 428 ? -27.609 3.240 36.584 1.00 85.38 428 TRP A C 1
ATOM 3221 O O . TRP A 1 428 ? -26.875 2.387 36.087 1.00 85.38 428 TRP A O 1
ATOM 3231 N N . GLN A 1 429 ? -27.344 3.855 37.739 1.00 85.75 429 GLN A N 1
ATOM 3232 C CA . GLN A 1 429 ? -26.272 3.467 38.646 1.00 85.75 429 GLN A CA 1
ATOM 3233 C C . GLN A 1 429 ? -26.705 3.598 40.099 1.00 85.75 429 GLN A C 1
ATOM 3235 O O . GLN A 1 429 ? -27.265 4.625 40.487 1.00 85.75 429 GLN A O 1
ATOM 3240 N N . GLN A 1 430 ? -26.351 2.619 40.928 1.00 84.44 430 GLN A N 1
ATOM 3241 C CA . GLN A 1 430 ? -26.485 2.748 42.372 1.00 84.44 430 GLN A CA 1
ATOM 3242 C C . GLN A 1 430 ? -25.477 1.880 43.116 1.00 84.44 430 GLN A C 1
ATOM 3244 O O . GLN A 1 430 ? -25.144 0.789 42.669 1.00 84.44 430 GLN A O 1
ATOM 3249 N N . THR A 1 431 ? -25.049 2.349 44.285 1.00 85.25 431 THR A N 1
ATOM 3250 C CA . THR A 1 431 ? -24.307 1.539 45.250 1.00 85.25 431 THR A CA 1
ATOM 3251 C C . THR A 1 431 ? -25.220 1.178 46.417 1.00 85.25 431 THR A C 1
ATOM 3253 O O . THR A 1 431 ? -25.915 2.038 46.963 1.00 85.25 431 THR A O 1
ATOM 3256 N N . VAL A 1 432 ? -25.247 -0.102 46.776 1.00 85.62 432 VAL A N 1
ATOM 3257 C CA . VAL A 1 432 ? -26.023 -0.661 47.892 1.00 85.62 432 VAL A CA 1
ATOM 3258 C C . VAL A 1 432 ? -25.082 -1.320 48.909 1.00 85.62 432 VAL A C 1
ATOM 3260 O O . VAL A 1 432 ? -23.922 -1.584 48.575 1.00 85.62 432 VAL A O 1
ATOM 3263 N N . PRO A 1 433 ? -25.534 -1.581 50.151 1.00 86.81 433 PRO A N 1
ATOM 3264 C CA . PRO A 1 433 ? -24.730 -2.312 51.130 1.00 86.81 433 PRO A CA 1
ATOM 3265 C C . PRO A 1 433 ? -24.299 -3.678 50.591 1.00 86.81 433 PRO A C 1
ATOM 3267 O O . PRO A 1 433 ? -25.118 -4.368 49.983 1.00 86.81 433 PRO A O 1
ATOM 3270 N N . GLY A 1 434 ? -23.060 -4.093 50.861 1.00 78.75 434 GLY A N 1
ATOM 3271 C CA . GLY A 1 434 ? -22.510 -5.376 50.406 1.00 78.75 434 GLY A CA 1
ATOM 3272 C C . GLY A 1 434 ? -23.244 -6.614 50.932 1.00 78.75 434 GLY A C 1
ATOM 3273 O O . GLY A 1 434 ? -23.189 -7.674 50.321 1.00 78.75 434 GLY A O 1
ATOM 3274 N N . SER A 1 435 ? -24.024 -6.463 52.005 1.00 78.38 435 SER A N 1
ATOM 3275 C CA . SER A 1 435 ? -24.928 -7.494 52.528 1.00 78.38 435 SER A CA 1
ATOM 3276 C C . SER A 1 435 ? -26.238 -7.651 51.741 1.00 78.38 435 SER A C 1
ATOM 3278 O O . SER A 1 435 ? -27.051 -8.518 52.066 1.00 78.38 435 SER A O 1
ATOM 3280 N N . SER A 1 436 ? -26.486 -6.811 50.733 1.00 82.88 436 SER A N 1
ATOM 3281 C CA . SER A 1 436 ? -27.689 -6.898 49.899 1.00 82.88 436 SER A CA 1
ATOM 3282 C C . SER A 1 436 ? -27.619 -8.128 49.000 1.00 82.88 436 SER A C 1
ATOM 3284 O O . SER A 1 436 ? -26.580 -8.399 48.416 1.00 82.88 436 SER A O 1
ATOM 3286 N N . THR A 1 437 ? -28.737 -8.831 48.825 1.00 78.69 437 THR A N 1
ATOM 3287 C CA . THR A 1 437 ? -28.873 -9.977 47.896 1.00 78.69 437 THR A CA 1
ATOM 3288 C C . THR A 1 437 ? -29.782 -9.671 46.705 1.00 78.69 437 THR A C 1
ATOM 3290 O O . THR A 1 437 ? -30.053 -10.520 45.859 1.00 78.69 437 THR A O 1
ATOM 3293 N N . SER A 1 438 ? -30.323 -8.454 46.653 1.00 82.38 438 SER A N 1
ATOM 3294 C CA . SER A 1 438 ? -31.166 -8.011 45.553 1.00 82.38 438 SER A CA 1
ATOM 3295 C C . SER A 1 438 ? -31.177 -6.496 45.428 1.00 82.38 438 SER A C 1
ATOM 3297 O O . SER A 1 438 ? -30.887 -5.772 46.385 1.00 82.38 438 SER A O 1
ATOM 3299 N N . PHE A 1 439 ? -31.570 -6.028 44.250 1.00 85.56 439 PHE A N 1
ATOM 3300 C CA . PHE A 1 439 ? -31.796 -4.628 43.946 1.00 85.56 439 PHE A CA 1
ATOM 3301 C C . PHE A 1 439 ? -33.052 -4.458 43.101 1.00 85.56 439 PHE A C 1
ATOM 3303 O O . PHE A 1 439 ? -33.251 -5.147 42.105 1.00 85.56 439 PHE A O 1
ATOM 3310 N N . GLN A 1 440 ? -33.901 -3.520 43.507 1.00 86.31 440 GLN A N 1
ATOM 3311 C CA . GLN A 1 440 ? -35.104 -3.150 42.778 1.00 86.31 440 GLN A CA 1
ATOM 3312 C C . GLN A 1 440 ? -34.807 -1.910 41.941 1.00 86.31 440 GLN A C 1
ATOM 3314 O O . GLN A 1 440 ? -34.479 -0.860 42.497 1.00 86.31 440 GLN A O 1
ATOM 3319 N N . LEU A 1 441 ? -34.969 -2.016 40.622 1.00 83.62 441 LEU A N 1
ATOM 3320 C CA . LEU A 1 441 ? -34.884 -0.853 39.752 1.00 83.62 441 LEU A CA 1
ATOM 3321 C C . LEU A 1 441 ? -35.968 0.160 40.125 1.00 83.62 441 LEU A C 1
ATOM 3323 O O . LEU A 1 441 ? -37.121 -0.241 40.343 1.00 83.62 441 LEU A O 1
ATOM 3327 N N . PRO A 1 442 ? -35.623 1.454 40.213 1.00 83.56 442 PRO A N 1
ATOM 3328 C CA . PRO A 1 442 ? -36.604 2.471 40.532 1.00 83.56 442 PRO A CA 1
ATOM 3329 C C . PRO A 1 442 ? -37.576 2.682 39.371 1.00 83.56 442 PRO A C 1
ATOM 3331 O O . PRO A 1 442 ? -37.246 2.473 38.207 1.00 83.56 442 PRO A O 1
ATOM 3334 N N . GLU A 1 443 ? -38.793 3.117 39.701 1.00 80.75 443 GLU A N 1
ATOM 3335 C CA . GLU A 1 443 ? -39.928 3.187 38.765 1.00 80.75 443 GLU A CA 1
ATOM 3336 C C . GLU A 1 443 ? -39.688 4.100 37.551 1.00 80.75 443 GLU A C 1
ATOM 3338 O O . GLU A 1 443 ? -40.369 3.979 36.535 1.00 80.75 443 GLU A O 1
ATOM 3343 N N . ASN A 1 444 ? -38.726 5.021 37.639 1.00 80.31 444 ASN A N 1
ATOM 3344 C CA . ASN A 1 444 ? -38.350 5.917 36.548 1.00 80.31 444 ASN A CA 1
ATOM 3345 C C . ASN A 1 444 ? -37.387 5.281 35.529 1.00 80.31 444 ASN A C 1
ATOM 3347 O O . ASN A 1 444 ? -37.113 5.903 34.505 1.00 80.31 444 ASN A O 1
ATOM 3351 N N . VAL A 1 445 ? -36.878 4.073 35.787 1.00 81.94 445 VAL A N 1
ATOM 3352 C CA . VAL A 1 445 ? -36.088 3.293 34.828 1.00 81.94 445 VAL A CA 1
ATOM 3353 C C . VAL A 1 445 ? -37.033 2.345 34.101 1.00 81.94 445 VAL A C 1
ATOM 3355 O O . VAL A 1 445 ? -37.586 1.422 34.690 1.00 81.94 445 VAL A O 1
ATOM 3358 N N . THR A 1 446 ? -37.247 2.588 32.808 1.00 80.81 446 THR A N 1
ATOM 3359 C CA . THR A 1 446 ? -38.093 1.735 31.965 1.00 80.81 446 THR A CA 1
ATOM 3360 C C . THR A 1 446 ? -37.222 0.840 31.098 1.00 80.81 446 THR A C 1
ATOM 3362 O O . THR A 1 446 ? -36.488 1.332 30.243 1.00 80.81 446 THR A O 1
ATOM 3365 N N . LEU A 1 447 ? -37.341 -0.470 31.299 1.00 83.25 447 LEU A N 1
ATOM 3366 C CA . LEU A 1 447 ? -36.805 -1.470 30.386 1.00 83.25 447 LEU A CA 1
ATOM 3367 C C . LEU A 1 447 ? -37.878 -1.787 29.339 1.00 83.25 447 LEU A C 1
ATOM 3369 O O . LEU A 1 447 ? -39.035 -2.044 29.668 1.00 83.25 447 LEU A O 1
ATOM 3373 N N . LEU A 1 448 ? -37.512 -1.690 28.068 1.00 83.19 448 LEU A N 1
ATOM 3374 C CA . LEU A 1 448 ? -38.381 -1.983 26.942 1.00 83.19 448 LEU A CA 1
ATOM 3375 C C . LEU A 1 448 ? -38.328 -3.481 26.670 1.00 83.19 448 LEU A C 1
ATOM 3377 O O . LEU A 1 448 ? -37.249 -4.045 26.507 1.00 83.19 448 LEU A O 1
ATOM 3381 N N . LYS A 1 449 ? -39.502 -4.105 26.595 1.00 81.19 449 LYS A N 1
ATOM 3382 C CA . LYS A 1 449 ? -39.637 -5.508 26.209 1.00 81.19 449 LYS A CA 1
ATOM 3383 C C . LYS A 1 449 ? -38.892 -5.782 24.896 1.00 81.19 449 LYS A C 1
ATOM 3385 O O . LYS A 1 449 ? -38.960 -4.973 23.971 1.00 81.19 449 LYS A O 1
ATOM 3390 N N . ASP A 1 450 ? -38.226 -6.929 24.835 1.00 78.56 450 ASP A N 1
ATOM 3391 C CA . ASP A 1 450 ? -37.402 -7.423 23.727 1.00 78.56 450 ASP A CA 1
ATOM 3392 C C . ASP A 1 450 ? -36.107 -6.632 23.458 1.00 78.56 450 ASP A C 1
ATOM 3394 O O . ASP A 1 450 ? -35.369 -6.976 22.532 1.00 78.56 450 ASP A O 1
ATOM 3398 N N . ASN A 1 451 ? -35.779 -5.624 24.276 1.00 82.06 451 ASN A N 1
ATOM 3399 C CA . ASN A 1 451 ? -34.473 -4.971 24.228 1.00 82.06 451 ASN A CA 1
ATOM 3400 C C . ASN A 1 451 ? -33.439 -5.696 25.097 1.00 82.06 451 ASN A C 1
ATOM 3402 O O . ASN A 1 451 ? -33.756 -6.321 26.109 1.00 82.06 451 ASN A O 1
ATOM 3406 N N . TYR A 1 452 ? -32.178 -5.525 24.706 1.00 84.25 452 TYR A N 1
ATOM 3407 C CA . TYR A 1 452 ? -30.993 -5.972 25.425 1.00 84.25 452 TYR A CA 1
ATOM 3408 C C . TYR A 1 452 ? -30.361 -4.856 26.253 1.00 84.25 452 TYR A C 1
ATOM 3410 O O . TYR A 1 452 ? -30.250 -3.709 25.801 1.00 84.25 452 TYR A O 1
ATOM 3418 N N . TYR A 1 453 ? -29.855 -5.238 27.418 1.00 84.31 453 TYR A N 1
ATOM 3419 C CA . TYR A 1 453 ? -29.246 -4.371 28.416 1.00 84.31 453 TYR A CA 1
ATOM 3420 C C . TYR A 1 453 ? -27.964 -5.001 28.958 1.00 84.31 453 TYR A C 1
ATOM 3422 O O . TYR A 1 453 ? -27.877 -6.217 29.085 1.00 84.31 453 TYR A O 1
ATOM 3430 N N . LEU A 1 454 ? -26.970 -4.179 29.288 1.00 85.38 454 LEU A N 1
ATOM 3431 C CA . LEU A 1 454 ? -25.795 -4.601 30.043 1.00 85.38 454 LEU A CA 1
ATOM 3432 C C . LEU A 1 454 ? -26.063 -4.378 31.523 1.00 85.38 454 LEU A C 1
ATOM 3434 O O . LEU A 1 454 ? -26.349 -3.250 31.922 1.00 85.38 454 LEU A O 1
ATOM 3438 N N . LEU A 1 455 ? -25.927 -5.428 32.321 1.00 84.06 455 LEU A N 1
ATOM 3439 C CA . LEU A 1 455 ? -25.880 -5.361 33.773 1.00 84.06 455 LEU A CA 1
ATOM 3440 C C . LEU A 1 455 ? -24.428 -5.504 34.222 1.00 84.06 455 LEU A C 1
ATOM 3442 O O . LEU A 1 455 ? -23.807 -6.528 33.954 1.00 84.06 455 LEU A O 1
ATOM 3446 N N . ASN A 1 456 ? -23.916 -4.496 34.921 1.00 85.81 456 ASN A N 1
ATOM 3447 C CA . ASN A 1 456 ? -22.619 -4.516 35.586 1.00 85.81 456 ASN A CA 1
ATOM 3448 C C . ASN A 1 456 ? -22.829 -4.586 37.100 1.00 85.81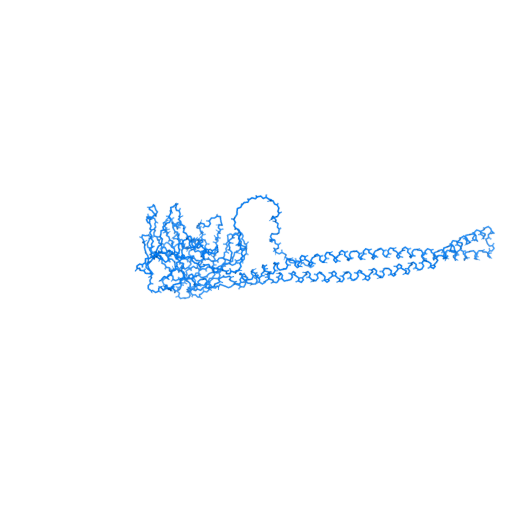 456 ASN A C 1
ATOM 3450 O O . ASN A 1 456 ? -23.504 -3.725 37.667 1.00 85.81 456 ASN A O 1
ATOM 3454 N N . LEU A 1 457 ? -22.249 -5.591 37.747 1.00 83.38 457 LEU A N 1
ATOM 3455 C CA . LEU A 1 457 ? -22.284 -5.783 39.192 1.00 83.38 457 LEU A CA 1
ATOM 3456 C C . LEU A 1 457 ? -20.862 -5.899 39.716 1.00 83.38 457 LEU A C 1
ATOM 3458 O O . LEU A 1 457 ? -20.134 -6.810 39.333 1.00 83.38 457 LEU A O 1
ATOM 3462 N N . VAL A 1 458 ? -20.482 -4.999 40.620 1.00 81.25 458 VAL A N 1
ATOM 3463 C CA . VAL A 1 458 ? -19.147 -4.998 41.225 1.00 81.25 458 VAL A CA 1
ATOM 3464 C C . VAL A 1 458 ? -19.262 -4.959 42.739 1.00 81.25 458 VAL A C 1
ATOM 3466 O O . VAL A 1 458 ? -19.804 -3.998 43.283 1.00 81.25 458 VAL A O 1
ATOM 3469 N N . ALA A 1 459 ? -18.750 -5.989 43.417 1.00 80.81 459 ALA A N 1
ATOM 3470 C CA . ALA A 1 459 ? -18.655 -6.029 44.875 1.00 80.81 459 ALA A CA 1
ATOM 3471 C C . ALA A 1 459 ? -17.244 -5.631 45.313 1.00 80.81 459 ALA A C 1
ATOM 3473 O O . ALA A 1 459 ? -16.247 -6.191 44.842 1.00 80.81 459 ALA A O 1
ATOM 3474 N N . TRP A 1 460 ? -17.156 -4.652 46.207 1.00 79.81 460 TRP A N 1
ATOM 3475 C CA . TRP A 1 460 ? -15.894 -4.019 46.569 1.00 79.81 460 TRP A CA 1
ATOM 3476 C C . TRP A 1 460 ? -15.890 -3.529 48.026 1.00 79.81 460 TRP A C 1
ATOM 3478 O O . TRP A 1 460 ? -16.932 -3.437 48.678 1.00 79.81 460 TRP A O 1
ATOM 3488 N N . SER A 1 461 ? -14.693 -3.250 48.544 1.00 78.62 461 SER A N 1
ATOM 3489 C CA . SER A 1 461 ? -14.475 -2.661 49.872 1.00 78.62 461 SER A CA 1
ATOM 3490 C C . SER A 1 461 ? -13.510 -1.483 49.801 1.00 78.62 461 SER A C 1
ATOM 3492 O O . SER A 1 461 ? -12.536 -1.506 49.038 1.00 78.62 461 SER A O 1
ATOM 3494 N N . SER A 1 462 ? -13.794 -0.468 50.614 1.00 73.38 462 SER A N 1
ATOM 3495 C CA . SER A 1 462 ? -12.919 0.678 50.869 1.00 73.38 462 SER A CA 1
ATOM 3496 C C . SER A 1 462 ? -11.860 0.383 51.944 1.00 73.38 462 SER A C 1
ATOM 3498 O O . SER A 1 462 ? -10.931 1.177 52.132 1.00 73.38 462 SER A O 1
ATOM 3500 N N . GLU A 1 463 ? -11.964 -0.762 52.632 1.00 67.50 463 GLU A N 1
ATOM 3501 C CA . GLU A 1 463 ? -11.126 -1.118 53.774 1.00 67.50 463 GLU A CA 1
ATOM 3502 C C . GLU A 1 463 ? -9.630 -1.171 53.405 1.00 67.50 463 GLU A C 1
ATOM 3504 O O . GLU A 1 463 ? -9.199 -1.784 52.422 1.00 67.50 463 GLU A O 1
ATOM 3509 N N . GLY A 1 464 ? -8.804 -0.508 54.220 1.00 57.56 464 GLY A N 1
ATOM 3510 C CA . GLY A 1 464 ? -7.345 -0.569 54.114 1.00 57.56 464 GLY A CA 1
ATOM 3511 C C . GLY A 1 464 ? -6.724 0.216 52.953 1.00 57.56 464 GLY A C 1
ATOM 3512 O O . GLY A 1 464 ? -5.615 -0.126 52.542 1.00 57.56 464 GLY A O 1
ATOM 3513 N N . GLU A 1 465 ? -7.403 1.245 52.430 1.00 54.41 465 GLU A N 1
ATOM 3514 C CA . GLU A 1 465 ? -6.888 2.196 51.417 1.00 54.41 465 GLU A CA 1
ATOM 3515 C C . GLU A 1 465 ? -6.573 1.578 50.037 1.00 54.41 465 GLU A C 1
ATOM 3517 O O . GLU A 1 465 ? -6.035 2.253 49.159 1.00 54.41 465 GLU A O 1
ATOM 3522 N N . LYS A 1 466 ? -6.896 0.295 49.821 1.00 60.44 466 LYS A N 1
ATOM 3523 C CA . LYS A 1 466 ? -6.512 -0.455 48.611 1.00 60.44 466 LYS A CA 1
ATOM 3524 C C . LYS A 1 466 ? -7.623 -0.625 47.581 1.00 60.44 466 LYS A C 1
ATOM 3526 O O . LYS A 1 466 ? -7.322 -1.127 46.499 1.00 60.44 466 LYS A O 1
ATOM 3531 N N . ASN A 1 467 ? -8.860 -0.223 47.892 1.00 67.31 467 ASN A N 1
ATOM 3532 C CA . ASN A 1 467 ? -10.027 -0.365 47.013 1.00 67.31 467 ASN A CA 1
ATOM 3533 C C . ASN A 1 467 ? -10.097 -1.763 46.392 1.00 67.31 467 ASN A C 1
ATOM 3535 O O . ASN A 1 467 ? -9.782 -1.951 45.214 1.00 67.31 467 ASN A O 1
ATOM 3539 N N . TYR A 1 468 ? -10.412 -2.774 47.198 1.00 71.31 468 TYR A N 1
ATOM 3540 C CA . TYR A 1 468 ? -10.371 -4.155 46.729 1.00 71.31 468 TYR A CA 1
ATOM 3541 C C . TYR A 1 468 ? -11.681 -4.525 46.029 1.00 71.31 468 TYR A C 1
ATOM 3543 O O . TYR A 1 468 ? -12.752 -4.374 46.614 1.00 71.31 468 TYR A O 1
ATOM 3551 N N . VAL A 1 469 ? -11.591 -5.015 44.789 1.00 72.81 469 VAL A N 1
ATOM 3552 C CA . VAL A 1 469 ? -12.722 -5.602 44.062 1.00 72.81 469 VAL A CA 1
ATOM 3553 C C . VAL A 1 469 ? -12.685 -7.108 44.285 1.00 72.81 469 VAL A C 1
ATOM 3555 O O . VAL A 1 469 ? -11.716 -7.785 43.939 1.00 72.81 469 VAL A O 1
ATOM 3558 N N . TYR A 1 470 ? -13.739 -7.628 44.903 1.00 72.44 470 TYR A N 1
ATOM 3559 C CA . TYR A 1 470 ? -13.873 -9.053 45.201 1.00 72.44 470 TYR A CA 1
ATOM 3560 C C . TYR A 1 470 ? -14.589 -9.808 44.087 1.00 72.44 470 TYR A C 1
ATOM 3562 O O . TYR A 1 470 ? -14.354 -10.995 43.863 1.00 72.44 470 TYR A O 1
ATOM 3570 N N . TYR A 1 471 ? -15.478 -9.105 43.395 1.00 74.88 471 TYR A N 1
ATOM 3571 C CA . TYR A 1 471 ? -16.333 -9.687 42.385 1.00 74.88 471 TYR A CA 1
ATOM 3572 C C . TYR A 1 471 ? -16.674 -8.653 41.328 1.00 74.88 471 TYR A C 1
ATOM 3574 O O . TYR A 1 471 ? -17.032 -7.520 41.654 1.00 74.88 471 TYR A O 1
ATOM 3582 N N . HIS A 1 472 ? -16.613 -9.083 40.076 1.00 75.56 472 HIS A N 1
ATOM 3583 C CA . HIS A 1 472 ? -17.195 -8.383 38.948 1.00 75.56 472 HIS A CA 1
ATOM 3584 C C . HIS A 1 472 ? -18.022 -9.372 38.133 1.00 75.56 472 HIS A C 1
ATOM 3586 O O . HIS A 1 472 ? -17.568 -10.478 37.831 1.00 75.56 472 HIS A O 1
ATOM 3592 N N . SER A 1 473 ? -19.199 -8.936 37.710 1.00 74.75 473 SER A N 1
ATOM 3593 C CA . SER A 1 473 ? -19.963 -9.605 36.673 1.00 74.75 473 SER A CA 1
ATOM 3594 C C . SER A 1 473 ? -20.527 -8.599 35.704 1.00 74.75 473 SER A C 1
ATOM 3596 O O . SER A 1 473 ? -21.195 -7.647 36.115 1.00 74.75 473 SER A O 1
ATOM 3598 N N . SER A 1 474 ? -20.337 -8.872 34.420 1.00 76.06 474 SER A N 1
ATOM 3599 C CA . SER A 1 474 ? -21.049 -8.189 33.358 1.00 76.06 474 SER A CA 1
ATOM 3600 C C . SER A 1 474 ? -21.840 -9.176 32.518 1.00 76.06 474 SER A C 1
ATOM 3602 O O . SER A 1 474 ? -21.299 -10.171 32.039 1.00 76.06 474 SER A O 1
ATOM 3604 N N . HIS A 1 475 ? -23.129 -8.902 32.333 1.00 73.12 475 HIS A N 1
ATOM 3605 C CA . HIS A 1 475 ? -24.008 -9.747 31.530 1.00 73.12 475 HIS A CA 1
ATOM 3606 C C . HIS A 1 475 ? -24.892 -8.914 30.619 1.00 73.12 475 HIS A C 1
ATOM 3608 O O . HIS A 1 475 ? -25.459 -7.902 31.037 1.00 73.12 475 HIS A O 1
ATOM 3614 N N . VAL A 1 476 ? -25.044 -9.381 29.384 1.00 76.88 476 VAL A N 1
ATOM 3615 C CA . VAL A 1 476 ? -26.151 -8.968 28.528 1.00 76.88 476 VAL A CA 1
ATOM 3616 C C . VAL A 1 476 ? -27.401 -9.717 28.977 1.00 76.88 476 VAL A C 1
ATOM 3618 O O . VAL A 1 476 ? -27.394 -10.938 29.088 1.00 76.88 476 VAL A O 1
ATOM 3621 N N . PHE A 1 477 ? -28.485 -8.994 29.214 1.00 74.88 477 PHE A N 1
ATOM 3622 C CA . PHE A 1 477 ? -29.786 -9.580 29.510 1.00 74.88 477 PHE A CA 1
ATOM 3623 C C . PHE A 1 477 ? -30.849 -8.990 28.589 1.00 74.88 477 PHE A C 1
ATOM 3625 O O . PHE A 1 477 ? -30.704 -7.864 28.101 1.00 74.88 477 PHE A O 1
ATOM 3632 N N . ARG A 1 478 ? -31.909 -9.756 28.343 1.00 76.88 478 ARG A N 1
ATOM 3633 C CA . ARG A 1 478 ? -33.079 -9.321 27.582 1.00 76.88 478 ARG A CA 1
ATOM 3634 C C . ARG A 1 478 ? -34.190 -8.974 28.568 1.00 76.88 478 ARG A C 1
ATOM 3636 O O . ARG A 1 478 ? -34.375 -9.668 29.559 1.00 76.88 478 ARG A O 1
ATOM 3643 N N . ALA A 1 479 ? -34.910 -7.886 28.324 1.00 72.44 479 ALA A N 1
ATOM 3644 C CA . ALA A 1 479 ? -36.115 -7.584 29.093 1.00 72.44 479 ALA A CA 1
ATOM 3645 C C . ALA A 1 479 ? -37.328 -8.303 28.480 1.00 72.44 479 ALA A C 1
ATOM 3647 O O . ALA A 1 479 ? -37.632 -8.082 27.305 1.00 72.44 479 ALA A O 1
ATOM 3648 N N . ASP A 1 480 ? -38.018 -9.130 29.269 1.00 67.62 480 ASP A N 1
ATOM 3649 C CA . ASP A 1 480 ? -39.147 -9.971 28.828 1.00 67.62 480 ASP A CA 1
ATOM 3650 C C . ASP A 1 480 ? -40.544 -9.381 29.069 1.00 67.62 480 ASP A C 1
ATOM 3652 O O . ASP A 1 480 ? -40.740 -8.572 30.006 1.00 67.62 480 ASP A O 1
#

Sequence (480 aa):
MPRLSYIIATLMLGTMLTGCGGGGANDTLLTPGGGGIGTGGDGDGGDAGEDSGIVTSEDIDQFTRTNEFIGFFIESPQYNPDDYSVGTIYLKTLYLDENMEEGYPFEGLTSYKFLPCQGNNLIKFLGFRDTDDSLDTYQSPAIIDGTSQQYRLSSILFDTSNYKGPYNFSGSDNISKTDCIDYTLAVRGKVELYPLNTTQFTDTLKDGTISFDASTPNKIIWNYDNFSDVAENFEHITIGIIDKTKLDSLNLFRPIYQAQANLAAVQALEEDNIAAAQAAVDTAQTNADSAQAAVTAAQANVATAQAKVDGLNALQAEATRLETIYNAISGDPAYTAAEIQSAYDAWQAALKAYNLENIFATQYQTALSQAQGQLSSAQSSLNSANAVLASREAALEAAEASVKAAEAALNAEITGYQPRLTDDVFLWQQTVPGSSTSFQLPENVTLLKDNYYLLNLVAWSSEGEKNYVYYHSSHVFRAD

Solvent-accessible surface area (backbone atoms only — not comparable to full-atom values): 27163 Å² total; per-residue (Å²): 132,88,85,80,81,90,79,84,93,79,80,88,87,77,88,88,87,91,80,92,83,83,88,84,92,89,85,84,85,86,85,84,88,82,91,80,94,79,85,85,79,90,80,88,76,91,71,84,68,80,76,54,43,58,63,55,90,81,67,59,82,82,69,65,47,87,35,36,31,36,40,38,36,36,40,35,47,80,77,33,72,91,69,51,35,51,30,41,33,39,38,37,42,79,48,48,69,97,69,55,54,72,65,47,53,30,43,33,40,33,36,46,63,82,61,93,83,66,88,51,48,44,40,39,35,40,31,33,47,50,85,59,94,74,54,46,45,26,57,17,66,23,36,46,74,87,42,79,44,80,40,54,48,33,38,70,76,84,59,83,90,70,63,74,64,76,34,64,34,51,38,64,38,75,51,74,44,93,98,76,43,82,44,66,50,54,53,36,31,40,39,35,60,32,54,43,68,37,77,46,62,78,57,103,65,75,85,65,57,72,42,51,37,90,91,41,95,54,29,43,34,44,48,62,84,73,37,80,91,52,53,90,64,32,57,29,31,39,42,28,35,31,36,42,51,57,52,59,70,55,46,78,64,47,70,42,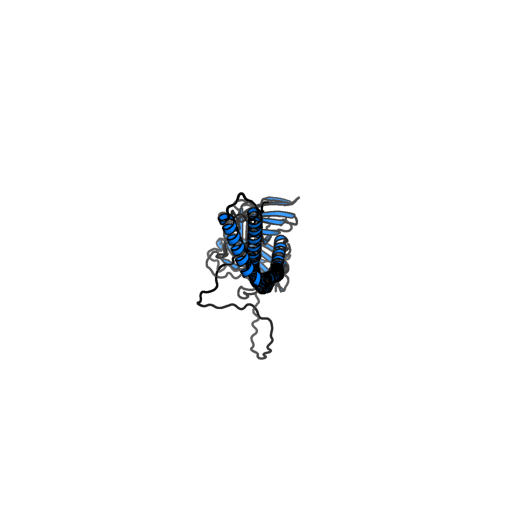56,51,32,48,53,50,31,53,52,44,44,66,60,38,51,62,52,39,54,53,30,48,55,49,27,56,53,28,48,54,47,25,53,53,25,47,51,45,29,54,52,24,48,52,45,30,53,56,26,46,53,51,48,52,50,50,52,50,34,45,52,49,21,53,52,33,44,52,52,30,62,63,47,67,77,38,88,90,56,52,73,68,58,44,48,53,37,46,54,52,20,53,52,34,42,52,54,27,57,66,53,54,79,43,47,68,57,34,52,50,48,28,54,50,23,48,52,46,27,54,52,26,48,53,48,26,54,52,28,47,54,50,24,55,55,29,50,54,51,30,53,55,48,52,46,56,47,54,51,34,50,52,49,32,51,49,42,61,76,62,61,71,86,69,87,59,79,86,29,60,70,50,75,49,75,46,58,29,86,58,51,60,50,69,63,57,90,88,61,80,81,54,69,81,37,39,30,35,42,37,42,36,32,26,24,70,70,88,72,65,61,46,69,56,34,39,36,33,39,55,28,44,35,122

Foldseek 3Di:
DDDDDDDDPDDDPDDDDDDDDDDDDDDDDDDDDDDDDDDDDDDDDDDPPPPLLFDACVVPPDPQDLFKKKAKKWQFCVQVVPFIKIKIKIKGFPDRPVPQDFQGKIKMKMFIDRDPPFDFRIWIWIWTFHDDPQWRWTWTFIAGSNDTAIDIFTHPPDDPPDLDDKTKTFAWGQDDDPPPDRDIRGRTMIDRMHRFQDKDFPDDWDDFDWTADSVALQKIFTDCPRVVPCLVVFFKKKKWKFFVQVVVVLVPCVQLVVLVVVLVVLCVVLVVVLVVLVVQLVVLVVQLVVLVVQLVVLVVQLVVLVVLLVVLVVLVVQLVVLVVVLVVVVPDPVDDPVVSVVSVVSSVVSVVVNVVSVVCNVVSVVSNVVSVVSNVVSVVSSVVSVVSSVVSVVSSVVSVVSSVVSVVSSVCCRVVDDHSDDSVRTQDMDMDGSPDRMDGDDPPRDADAQTKMKIWMWGWHSPPSPTDTRIIGIGIGGRD

Secondary structure (DSSP, 8-state):
-PPP------------S-----------------------------------SB--TTSTTSS--TTEEEEEEEE-TTT-SSS--EEEEEEEESS-GGG--TT-EEEEEEEE--STT-S--EEEEEEE--SSSSS-EEEEEEEETTEEEEEEEE-----TTT--S-EEEE--EEEEETTTEEEEE-SEEEEEEEETT-EEESSS-----EEE-TTSTTEEEE--TT-TTTGGG--EEEEEEEEHHHHHHT-TTHHHHHHHHHHHHHHHHHHHHHHHHHHHHHHHHHHHHHHHHHHHHHHHHHHHHHHHHHHHHHHHHHHHHHHHHHHHHHT-TTS-HHHHHHHHHHHHHHHHHHHHHHTTHHHHHHHHHHHHHHHHHHHHHHHHHHHHHHHHHHHHHHHHHHHHHHHHHHHHHHHH------GGGEEEEEEEETT--EEEPPTT-PPPTT-EEEEEEEEEE-GGGS-EEEEEEEEEEE--

Nearest PDB structures (foldseek):
  1qu7-assembly1_A  TM=5.314E-01  e=1.083E-01  Escherichia coli
  7a0g-assembly1_FFF  TM=5.989E-01  e=2.728E-01  Serratia marcescens
  3g67-assembly1_B  TM=3.892E-01  e=9.199E-02  Thermotoga maritima
  3g6b-assembly1_B  TM=3.903E-01  e=1.766E-01  Thermotoga maritima
  1qu7-assembly1_B  TM=3.664E-01  e=2.447E-01  Escherichia coli

Organism: NCBI:txid1031538

Radius of gyration: 44.33 Å; Cα contacts (8 Å, |Δi|>4): 730; chains: 1; bounding box: 114×64×118 Å

pLDDT: mean 71.31, std 23.43, range [21.11, 98.56]

Mean predicted aligned error: 15.85 Å